Protein AF-0000000084599867 (afdb_homodimer)

Organism: NCBI:txid1246626

Secondary structure (DSSP, 8-state):
-EEEEEETTEEEEEE-PPP---TTEEEEEEEEEE--HHHHHHHHHTS-EE--S-EEEEEEEE-TT--S--TT-EEEE--SS-SSBSEEEEEGGGEEE--TTS-HHHHHHSHHHHHHHHIIIIIIS---TT-EEEESSTTSHHHHHHHHHHHHTT--EEEEEESSGGGHHHHHHHT-SEEEETTTHHHHHHHHTTTS-EEEEEESS-HHHHHHHHTTEEEEEEEEE---TT----EEEHHHHHHHT-EEEE--HHHHHHH-HHHHHHHHHHHHHHHHHTSS---EEEEEEGGGHHHHHHHHHTT---SEEEEETT-/-EEEEEETTEEEEEE-PPP---TTEEEEEEEEEE--HHHHHHHHHTS-EE--S-EEEEEEEE-TT--S--TT-EEEE--SS-SSBSEEEEEGGGEEE--TTS-HHHHHHSHHHHHHHHIIIIIIS---TT-EEEESSTTSHHHHHHHHHHHHTT--EEEEEESSGGGHHHHHHHT-SEEEETTTHHHHHHHHTTTS-EEEEEESS-HHHHHHHHTTEEEEEEEEE---TT----EEEHHHHHHHT-EEEE--HHHHHHH-HHHHHHHHHHHHHHHHHTSS---EEEEEEGGGHHHHHHHHHTT---SEEEEETT-

Sequence (630 aa):
MLSVRMNEQGIVVEKMNKPEPKGFEVSINVVMSSLNFADLKVVSSGKSGQLGIDLVGVVDQVGERVTKVRVGDRVLAFPKTSGHAEYAIANENLVYHIPATLSWEQAAASPIVMFLSYFLTQKIAPLSTDDSIIVHAASGGVGTTLIQLAKRAGVKTIIGTVGSLAKAEAAYRAGASHVCTYQSFKDETRAITEGKGVSVIFDSIAGAVTEDSLQVLAQFGTLLQFGNASGKKSYVSNEDLHKSCRSIKGFSFGTMRALKPDMVEKAANNVVDLLADGTVKIEIDQVFPLTEAKKAYRHFQTRKHQGKILLNMNQMLSVRMNEQGIVVEKMNKPEPKGFEVSINVVMSSLNFADLKVVSSGKSGQLGIDLVGVVDQVGERVTKVRVGDRVLAFPKTSGHAEYAIANENLVYHIPATLSWEQAAASPIVMFLSYFLTQKIAPLSTDDSIIVHAASGGVGTTLIQLAKRAGVKTIIGTVGSLAKAEAAYRAGASHVCTYQSFKDETRAITEGKGVSVIFDSIAGAVTEDSLQVLAQFGTLLQFGNASGKKSYVSNEDLHKSCRSIKGFSFGTMRALKPDMVEKAANNVVDLLADGTVKIEIDQVFPLTEAKKAYRHFQTRKHQGKILLNMNQ

Foldseek 3Di:
DWFWWQALVAIDIDDDDQDDEAAQKWKFQFFKAFADVVQVVVRVVSHIDAATQKTWGFTCDGHPHHDQDDGGFTWIFGFPGHRLARMTMHGNLGIGGFDPLFDRVLSRQDVPLLLVLCCVCVPVPPDALPFAEEEEPLQAQNNLQNQLVNVVRNHDAYEYEHQDCVSVVSNVVSPHPYYYYLVCCLVVQCVVVVNQATQEYEDAAEDVSVVSNLNRHHQLHEYEHEHHNPPDHDDDDPVSCVVRVYYYHYDYVVVCCVPPSVVSSVCSVVSSVCSSVPSGGFDEQEEAESNCVVVQVVVVVVVPTGTIYMYGDVD/DWFWWQALVAIDIDDDDQDDEAAQKWKFQFFKAFFDVVQVVVRVVSHIDAATQKTWGFTCDGHPNHDQDDGGFTWIFGFPGHRLARMTMHGNLGIGGFDPLFDRVLSRQDVPLLLVLCCVCVPVPPDALPFAEEEECLQAQNNLQNQLVNVVRNHDAYEYEHQDCVSVVSNVVSPHPYYYYLVCCLVVQCVVVVNQATQEYEDAAEDPSVVSNLNRHGQLHEYEHEHHNPVDHDDDDPVSCVVRVYYYHYDYVVVCCVPPSVVSSVCSVVSSVCSSVPSGGFDEQEEAESNCVVVQVVVVVVVPTGTIYMYGDVD

Structure (mmCIF, N/CA/C/O backbone):
data_AF-0000000084599867-model_v1
#
loop_
_entity.id
_entity.type
_entity.pdbx_description
1 polymer 'Alcohol dehydrogenase'
#
loop_
_atom_site.group_PDB
_atom_site.id
_atom_site.type_symbol
_atom_site.label_atom_id
_atom_site.label_alt_id
_atom_site.label_comp_id
_atom_site.label_asym_id
_atom_site.label_entity_id
_atom_site.label_seq_id
_atom_site.pdbx_PDB_ins_code
_atom_site.Cartn_x
_atom_site.Cartn_y
_atom_site.Cartn_z
_atom_site.occupancy
_atom_site.B_iso_or_equiv
_atom_site.auth_seq_id
_atom_site.auth_comp_id
_atom_site.auth_asym_id
_atom_site.auth_atom_id
_atom_site.pdbx_PDB_model_num
ATOM 1 N N . MET A 1 1 ? 14.836 -37.469 -22.234 1 95.38 1 MET A N 1
ATOM 2 C CA . MET A 1 1 ? 13.594 -37.25 -21.484 1 95.38 1 MET A CA 1
ATOM 3 C C . MET A 1 1 ? 12.578 -36.5 -22.328 1 95.38 1 MET A C 1
ATOM 5 O O . MET A 1 1 ? 12.945 -35.75 -23.234 1 95.38 1 MET A O 1
ATOM 9 N N . LEU A 1 2 ? 11.266 -36.75 -21.984 1 96.69 2 LEU A N 1
ATOM 10 C CA . LEU A 1 2 ? 10.227 -36 -22.672 1 96.69 2 LEU A CA 1
ATOM 11 C C . LEU A 1 2 ? 10.055 -34.625 -22.016 1 96.69 2 LEU A C 1
ATOM 13 O O . LEU A 1 2 ? 10.125 -34.5 -20.781 1 96.69 2 LEU A O 1
ATOM 17 N N . SER A 1 3 ? 9.82 -33.625 -22.828 1 96.75 3 SER A N 1
ATOM 18 C CA . SER A 1 3 ? 9.57 -32.25 -22.391 1 96.75 3 SER A CA 1
ATOM 19 C C . SER A 1 3 ? 8.617 -31.531 -23.328 1 96.75 3 SER A C 1
ATOM 21 O O . SER A 1 3 ? 8.586 -31.828 -24.531 1 96.75 3 SER A O 1
ATOM 23 N N . VAL A 1 4 ? 7.84 -30.672 -22.781 1 96.75 4 VAL A N 1
ATOM 24 C CA . VAL A 1 4 ? 6.926 -29.859 -23.562 1 96.75 4 VAL A CA 1
ATOM 25 C C . VAL A 1 4 ? 7.492 -28.438 -23.734 1 96.75 4 VAL A C 1
ATOM 27 O O . VAL A 1 4 ? 8 -27.859 -22.766 1 96.75 4 VAL A O 1
ATOM 30 N N . ARG A 1 5 ? 7.422 -27.891 -24.875 1 94.75 5 ARG A N 1
ATOM 31 C CA . ARG A 1 5 ? 7.844 -26.516 -25.125 1 94.75 5 ARG A CA 1
ATOM 32 C C . ARG A 1 5 ? 6.977 -25.859 -26.188 1 94.75 5 ARG A C 1
ATOM 34 O O . ARG A 1 5 ? 6.238 -26.547 -26.906 1 94.75 5 ARG A O 1
ATOM 41 N N . MET A 1 6 ? 7.02 -24.562 -26.203 1 95.25 6 MET A N 1
ATOM 42 C CA . MET A 1 6 ? 6.422 -23.781 -27.281 1 95.25 6 MET A CA 1
ATOM 43 C C . MET A 1 6 ? 7.465 -23.406 -28.328 1 95.25 6 MET A C 1
ATOM 45 O O . MET A 1 6 ? 8.555 -22.953 -27.984 1 95.25 6 MET A O 1
ATOM 49 N N . ASN A 1 7 ? 7.203 -23.703 -29.5 1 92 7 ASN A N 1
ATOM 50 C CA . ASN A 1 7 ? 8.07 -23.266 -30.594 1 92 7 ASN A CA 1
ATOM 51 C C . ASN A 1 7 ? 7.262 -22.703 -31.766 1 92 7 ASN A C 1
ATOM 53 O O . ASN A 1 7 ? 6.086 -22.375 -31.609 1 92 7 ASN A O 1
ATOM 57 N N . GLU A 1 8 ? 7.898 -22.516 -32.844 1 89.94 8 GLU A N 1
ATOM 58 C CA . GLU A 1 8 ? 7.254 -21.875 -34 1 89.94 8 GLU A CA 1
ATOM 59 C C . GLU A 1 8 ? 6.078 -22.719 -34.5 1 89.94 8 GLU A C 1
ATOM 61 O O . GLU A 1 8 ? 5.148 -22.188 -35.125 1 89.94 8 GLU A O 1
ATOM 66 N N . GLN A 1 9 ? 6.121 -24 -34.25 1 91 9 GLN A N 1
ATOM 67 C CA . GLN A 1 9 ? 5.059 -24.891 -34.688 1 91 9 GLN A CA 1
ATOM 68 C C . GLN A 1 9 ? 3.961 -25 -33.625 1 91 9 GLN A C 1
ATOM 70 O O . GLN A 1 9 ? 2.939 -25.656 -33.844 1 91 9 GLN A O 1
ATOM 75 N N . GLY A 1 10 ? 4.148 -24.328 -32.562 1 94.25 10 GLY A N 1
ATOM 76 C CA . GLY A 1 10 ? 3.205 -24.422 -31.438 1 94.25 10 GLY A CA 1
ATOM 77 C C . GLY A 1 10 ? 3.727 -25.25 -30.281 1 94.25 10 GLY A C 1
ATOM 78 O O . GLY A 1 10 ? 4.93 -25.266 -30.016 1 94.25 10 GLY A O 1
ATOM 79 N N . ILE A 1 11 ? 2.82 -25.875 -29.594 1 96.5 11 ILE A N 1
ATOM 80 C CA . ILE A 1 11 ? 3.18 -26.734 -28.469 1 96.5 11 ILE A CA 1
ATOM 81 C C . ILE A 1 11 ? 3.672 -28.078 -28.969 1 96.5 11 ILE A C 1
ATOM 83 O O . ILE A 1 11 ? 2.977 -28.75 -29.734 1 96.5 11 ILE A O 1
ATOM 87 N N . VAL A 1 12 ? 4.824 -28.453 -28.5 1 95.62 12 VAL A N 1
ATOM 88 C CA . VAL A 1 12 ? 5.379 -29.734 -28.953 1 95.62 12 VAL A CA 1
ATOM 89 C C . VAL A 1 12 ? 5.883 -30.531 -27.766 1 95.62 12 VAL A C 1
ATOM 91 O O . VAL A 1 12 ? 6.387 -29.953 -26.797 1 95.62 12 VAL A O 1
ATOM 94 N N . VAL A 1 13 ? 5.758 -31.812 -27.828 1 95.44 13 VAL A N 1
ATOM 95 C CA . VAL A 1 13 ? 6.395 -32.75 -26.906 1 95.44 13 VAL A CA 1
ATOM 96 C C . VAL A 1 13 ? 7.637 -33.375 -27.578 1 95.44 13 VAL A C 1
ATOM 98 O O . VAL A 1 13 ? 7.543 -34 -28.625 1 95.44 13 VAL A O 1
ATOM 101 N N . GLU A 1 14 ? 8.719 -33.156 -26.953 1 94.19 14 GLU A N 1
ATOM 102 C CA . GLU A 1 14 ? 9.945 -33.594 -27.594 1 94.19 14 GLU A CA 1
ATOM 103 C C . GLU A 1 14 ? 10.875 -34.312 -26.625 1 94.19 14 GLU A C 1
ATOM 105 O O . GLU A 1 14 ? 10.734 -34.156 -25.406 1 94.19 14 GLU A O 1
ATOM 110 N N . LYS A 1 15 ? 11.75 -35.062 -27.203 1 95.94 15 LYS A N 1
ATOM 111 C CA . LYS A 1 15 ? 12.781 -35.75 -26.422 1 95.94 15 LYS A CA 1
ATOM 112 C C . LYS A 1 15 ? 14.008 -34.844 -26.266 1 95.94 15 LYS A C 1
ATOM 114 O O . LYS A 1 15 ? 14.5 -34.281 -27.25 1 95.94 15 LYS A O 1
ATOM 119 N N . MET A 1 16 ? 14.414 -34.719 -25.016 1 94.69 16 MET A N 1
ATOM 120 C CA . MET A 1 16 ? 15.617 -33.938 -24.734 1 94.69 16 MET A CA 1
ATOM 121 C C . MET A 1 16 ? 16.516 -34.688 -23.75 1 94.69 16 MET A C 1
ATOM 123 O O . MET A 1 16 ? 16.125 -35.688 -23.156 1 94.69 16 MET A O 1
ATOM 127 N N . ASN A 1 17 ? 17.734 -34.188 -23.656 1 95.75 17 ASN A N 1
ATOM 128 C CA . ASN A 1 17 ? 18.641 -34.75 -22.656 1 95.75 17 ASN A CA 1
ATOM 129 C C . ASN A 1 17 ? 18.188 -34.406 -21.25 1 95.75 17 ASN A C 1
ATOM 131 O O . ASN A 1 17 ? 17.703 -33.281 -20.984 1 95.75 17 ASN A O 1
ATOM 135 N N . LYS A 1 18 ? 18.375 -35.312 -20.422 1 96.56 18 LYS A N 1
ATOM 136 C CA . LYS A 1 18 ? 18.125 -35.031 -19.016 1 96.56 18 LYS A CA 1
ATOM 137 C C . LYS A 1 18 ? 19.078 -33.969 -18.469 1 96.56 18 LYS A C 1
ATOM 139 O O . LYS A 1 18 ? 20.297 -34.094 -18.641 1 96.56 18 LYS A O 1
ATOM 144 N N . PRO A 1 19 ? 18.562 -33 -17.844 1 95 19 PRO A N 1
ATOM 145 C CA . PRO A 1 19 ? 19.469 -31.969 -17.312 1 95 19 PRO A CA 1
ATOM 146 C C . PRO A 1 19 ? 20.219 -32.438 -16.062 1 95 19 PRO A C 1
ATOM 148 O O . PRO A 1 19 ? 19.672 -33.25 -15.289 1 95 19 PRO A O 1
ATOM 151 N N . GLU A 1 20 ? 21.375 -31.969 -15.891 1 96.75 20 GLU A N 1
ATOM 152 C CA . GLU A 1 20 ? 22.188 -32.25 -14.703 1 96.75 20 GLU A CA 1
ATOM 153 C C . GLU A 1 20 ? 22.281 -31.016 -13.805 1 96.75 20 GLU A C 1
ATOM 155 O O . GLU A 1 20 ? 22.688 -29.938 -14.25 1 96.75 20 GLU A O 1
ATOM 160 N N . PRO A 1 21 ? 21.938 -31.234 -12.539 1 98.19 21 PRO A N 1
ATOM 161 C CA . PRO A 1 21 ? 21.969 -30.078 -11.641 1 98.19 21 PRO A CA 1
ATOM 162 C C . PRO A 1 21 ? 23.406 -29.672 -11.273 1 98.19 21 PRO A C 1
ATOM 164 O O . PRO A 1 21 ? 24.281 -30.516 -11.164 1 98.19 21 PRO A O 1
ATOM 167 N N . LYS A 1 22 ? 23.656 -28.422 -11.125 1 97.94 22 LYS A N 1
ATOM 168 C CA . LYS A 1 22 ? 24.938 -27.859 -10.695 1 97.94 22 LYS A CA 1
ATOM 169 C C . LYS A 1 22 ? 24.75 -26.906 -9.523 1 97.94 22 LYS A C 1
ATOM 171 O O . LYS A 1 22 ? 23.672 -26.359 -9.32 1 97.94 22 LYS A O 1
ATOM 176 N N . GLY A 1 23 ? 25.844 -26.75 -8.766 1 97.88 23 GLY A N 1
ATOM 177 C CA . GLY A 1 23 ? 25.812 -25.781 -7.672 1 97.88 23 GLY A CA 1
ATOM 178 C C . GLY A 1 23 ? 24.656 -25.984 -6.723 1 97.88 23 GLY A C 1
ATOM 179 O O . GLY A 1 23 ? 24.516 -27.062 -6.125 1 97.88 23 GLY A O 1
ATOM 180 N N . PHE A 1 24 ? 23.734 -25.047 -6.68 1 98.31 24 PHE A N 1
ATOM 181 C CA . PHE A 1 24 ? 22.609 -25.062 -5.766 1 98.31 24 PHE A CA 1
ATOM 182 C C . PHE A 1 24 ? 21.359 -25.609 -6.457 1 98.31 24 PHE A C 1
ATOM 184 O O . PHE A 1 24 ? 20.25 -25.469 -5.941 1 98.31 24 PHE A O 1
ATOM 191 N N . GLU A 1 25 ? 21.562 -26.281 -7.547 1 98.62 25 GLU A N 1
ATOM 192 C CA . GLU A 1 25 ? 20.438 -26.766 -8.352 1 98.62 25 GLU A CA 1
ATOM 193 C C . GLU A 1 25 ? 20.016 -28.172 -7.93 1 98.62 25 GLU A C 1
ATOM 195 O O . GLU A 1 25 ? 20.844 -28.953 -7.457 1 98.62 25 GLU A O 1
ATOM 200 N N . VAL A 1 26 ? 18.75 -28.453 -8.086 1 98.81 26 VAL A N 1
ATOM 201 C CA . VAL A 1 26 ? 18.141 -29.734 -7.77 1 98.81 26 VAL A CA 1
ATOM 202 C C . VAL A 1 26 ? 17.438 -30.297 -9.008 1 98.81 26 VAL A C 1
ATOM 204 O O . VAL A 1 26 ? 16.656 -29.594 -9.664 1 98.81 26 VAL A O 1
ATOM 207 N N . SER A 1 27 ? 17.75 -31.469 -9.352 1 98.81 27 SER A N 1
ATOM 208 C CA . SER A 1 27 ? 17 -32.188 -10.383 1 98.81 27 SER A CA 1
ATOM 209 C C . SER A 1 27 ? 15.836 -32.969 -9.773 1 98.81 27 SER A C 1
ATOM 211 O O . SER A 1 27 ? 16.031 -33.719 -8.828 1 98.81 27 SER A O 1
ATOM 213 N N . ILE A 1 28 ? 14.719 -32.75 -10.273 1 98.81 28 ILE A N 1
ATOM 214 C CA . ILE A 1 28 ? 13.516 -33.406 -9.75 1 98.81 28 ILE A CA 1
ATOM 215 C C . ILE A 1 28 ? 12.914 -34.312 -10.812 1 98.81 28 ILE A C 1
ATOM 217 O O . ILE A 1 28 ? 12.742 -33.906 -11.961 1 98.81 28 ILE A O 1
ATOM 221 N N . ASN A 1 29 ? 12.711 -35.531 -10.461 1 98.69 29 ASN A N 1
ATOM 222 C CA . ASN A 1 29 ? 11.836 -36.406 -11.242 1 98.69 29 ASN A CA 1
ATOM 223 C C . ASN A 1 29 ? 10.375 -36 -11.094 1 98.69 29 ASN A C 1
ATOM 225 O O . ASN A 1 29 ? 9.742 -36.312 -10.078 1 98.69 29 ASN A O 1
ATOM 229 N N . VAL A 1 30 ? 9.883 -35.312 -12.133 1 98.75 30 VAL A N 1
ATOM 230 C CA . VAL A 1 30 ? 8.578 -34.688 -12.031 1 98.75 30 VAL A CA 1
ATOM 231 C C . VAL A 1 30 ? 7.477 -35.719 -12.102 1 98.75 30 VAL A C 1
ATOM 233 O O . VAL A 1 30 ? 7.465 -36.562 -13.016 1 98.75 30 VAL A O 1
ATOM 236 N N . VAL A 1 31 ? 6.625 -35.688 -11.164 1 98.69 31 VAL A N 1
ATOM 237 C CA . VAL A 1 31 ? 5.477 -36.594 -11.188 1 98.69 31 VAL A CA 1
ATOM 238 C C . VAL A 1 31 ? 4.301 -35.906 -11.883 1 98.69 31 VAL A C 1
ATOM 240 O O . VAL A 1 31 ? 3.693 -36.469 -12.789 1 98.69 31 VAL A O 1
ATOM 243 N N . MET A 1 32 ? 3.973 -34.656 -11.492 1 98.69 32 MET A N 1
ATOM 244 C CA . MET A 1 32 ? 2.873 -33.875 -12.07 1 98.69 32 MET A CA 1
ATOM 245 C C . MET A 1 32 ? 3.201 -32.406 -12.086 1 98.69 32 MET A C 1
ATOM 247 O O . MET A 1 32 ? 4.039 -31.938 -11.312 1 98.69 32 MET A O 1
ATOM 251 N N . SER A 1 33 ? 2.641 -31.688 -12.969 1 98.44 33 SER A N 1
ATOM 252 C CA . SER A 1 33 ? 2.674 -30.234 -13.07 1 98.44 33 SER A CA 1
ATOM 253 C C . SER A 1 33 ? 1.303 -29.672 -13.43 1 98.44 33 SER A C 1
ATOM 255 O O . SER A 1 33 ? 0.378 -30.422 -13.734 1 98.44 33 SER A O 1
ATOM 257 N N . SER A 1 34 ? 1.153 -28.406 -13.312 1 98.31 34 SER A N 1
ATOM 258 C CA . SER A 1 34 ? -0.135 -27.797 -13.617 1 98.31 34 SER A CA 1
ATOM 259 C C . SER A 1 34 ? 0.002 -26.75 -14.711 1 98.31 34 SER A C 1
ATOM 261 O O . SER A 1 34 ? 1.108 -26.281 -15 1 98.31 34 SER A O 1
ATOM 263 N N . LEU A 1 35 ? -1.095 -26.5 -15.383 1 97.56 35 LEU A N 1
ATOM 264 C CA . LEU A 1 35 ? -1.156 -25.391 -16.328 1 97.56 35 LEU A CA 1
ATOM 265 C C . LEU A 1 35 ? -1.556 -24.094 -15.625 1 97.56 35 LEU A C 1
ATOM 267 O O . LEU A 1 35 ? -2.453 -24.094 -14.781 1 97.56 35 LEU A O 1
ATOM 271 N N . ASN A 1 36 ? -0.867 -23.047 -15.969 1 95.62 36 ASN A N 1
ATOM 272 C CA . ASN A 1 36 ? -1.128 -21.734 -15.391 1 95.62 36 ASN A CA 1
ATOM 273 C C . ASN A 1 36 ? -1.288 -20.672 -16.469 1 95.62 36 ASN A C 1
ATOM 275 O O . ASN A 1 36 ? -0.84 -20.859 -17.594 1 95.62 36 ASN A O 1
ATOM 279 N N . PHE A 1 37 ? -1.901 -19.594 -16.109 1 91.06 37 PHE A N 1
ATOM 280 C CA . PHE A 1 37 ? -2.148 -18.516 -17.047 1 91.06 37 PHE A CA 1
ATOM 281 C C . PHE A 1 37 ? -0.841 -18.016 -17.656 1 91.06 37 PHE A C 1
ATOM 283 O O . PHE A 1 37 ? -0.795 -17.625 -18.828 1 91.06 37 PHE A O 1
ATOM 290 N N . ALA A 1 38 ? 0.178 -18.016 -16.875 1 91.88 38 ALA A N 1
ATOM 291 C CA . ALA A 1 38 ? 1.489 -17.609 -17.375 1 91.88 38 ALA A CA 1
ATOM 292 C C . ALA A 1 38 ? 1.917 -18.484 -18.562 1 91.88 38 ALA A C 1
ATOM 294 O O . ALA A 1 38 ? 2.568 -18 -19.484 1 91.88 38 ALA A O 1
ATOM 295 N N . ASP A 1 39 ? 1.549 -19.703 -18.562 1 94.88 39 ASP A N 1
ATOM 296 C CA . ASP A 1 39 ? 1.818 -20.594 -19.688 1 94.88 39 ASP A CA 1
ATOM 297 C C . ASP A 1 39 ? 1.04 -20.156 -20.922 1 94.88 39 ASP A C 1
ATOM 299 O O . ASP A 1 39 ? 1.575 -20.172 -22.031 1 94.88 39 ASP A O 1
ATOM 303 N N . LEU A 1 40 ? -0.196 -19.828 -20.703 1 91.62 40 LEU A N 1
ATOM 304 C CA . LEU A 1 40 ? -1.033 -19.391 -21.812 1 91.62 40 LEU A CA 1
ATOM 305 C C . LEU A 1 40 ? -0.465 -18.141 -22.469 1 91.62 40 LEU A C 1
ATOM 307 O O . LEU A 1 40 ? -0.581 -17.953 -23.688 1 91.62 40 LEU A O 1
ATOM 311 N N . LYS A 1 41 ? 0.063 -17.297 -21.625 1 89.81 41 LYS A N 1
ATOM 312 C CA . LYS A 1 41 ? 0.672 -16.094 -22.172 1 89.81 41 LYS A CA 1
ATOM 313 C C . LYS A 1 41 ? 1.834 -16.438 -23.094 1 89.81 41 LYS A C 1
ATOM 315 O O . LYS A 1 41 ? 2.002 -15.805 -24.141 1 89.81 41 LYS A O 1
ATOM 320 N N . VAL A 1 42 ? 2.59 -17.391 -22.766 1 92.69 42 VAL A N 1
ATOM 321 C CA . VAL A 1 42 ? 3.688 -17.859 -23.594 1 92.69 42 VAL A CA 1
ATOM 322 C C . VAL A 1 42 ? 3.133 -18.422 -24.906 1 92.69 42 VAL A C 1
ATOM 324 O O . VAL A 1 42 ? 3.604 -18.078 -25.984 1 92.69 42 VAL A O 1
ATOM 327 N N . VAL A 1 43 ? 2.117 -19.172 -24.781 1 92.69 43 VAL A N 1
ATOM 328 C CA . VAL A 1 43 ? 1.514 -19.812 -25.953 1 92.69 43 VAL A CA 1
ATOM 329 C C . VAL A 1 43 ? 0.907 -18.75 -26.859 1 92.69 43 VAL A C 1
ATOM 331 O O . VAL A 1 43 ? 1.094 -18.797 -28.078 1 92.69 43 VAL A O 1
ATOM 334 N N . SER A 1 44 ? 0.248 -17.781 -26.297 1 89.44 44 SER A N 1
ATOM 335 C CA . SER A 1 44 ? -0.43 -16.734 -27.062 1 89.44 44 SER A CA 1
ATOM 336 C C . SER A 1 44 ? 0.572 -15.812 -27.75 1 89.44 44 SER A C 1
ATOM 338 O O . SER A 1 44 ? 0.268 -15.219 -28.781 1 89.44 44 SER A O 1
ATOM 340 N N . SER A 1 45 ? 1.734 -15.711 -27.141 1 88.44 45 SER A N 1
ATOM 341 C CA . SER A 1 45 ? 2.754 -14.836 -27.719 1 88.44 45 SER A CA 1
ATOM 342 C C . SER A 1 45 ? 3.307 -15.414 -29.016 1 88.44 45 SER A C 1
ATOM 344 O O . SER A 1 45 ? 3.887 -14.688 -29.828 1 88.44 45 SER A O 1
ATOM 346 N N . GLY A 1 46 ? 3.207 -16.703 -29.172 1 87.25 46 GLY A N 1
ATOM 347 C CA . GLY A 1 46 ? 3.732 -17.375 -30.359 1 87.25 46 GLY A CA 1
ATOM 348 C C . GLY A 1 46 ? 5.242 -17.516 -30.344 1 87.25 46 GLY A C 1
ATOM 349 O O . GLY A 1 46 ? 5.832 -18.047 -31.281 1 87.25 46 GLY A O 1
ATOM 350 N N . LYS A 1 47 ? 5.844 -17.031 -29.422 1 87.44 47 LYS A N 1
ATOM 351 C CA . LYS A 1 47 ? 7.301 -17.078 -29.328 1 87.44 47 LYS A CA 1
ATOM 352 C C . LYS A 1 47 ? 7.77 -18.344 -28.625 1 87.44 47 LYS A C 1
ATOM 354 O O . LYS A 1 47 ? 7.027 -18.938 -27.828 1 87.44 47 LYS A O 1
ATOM 359 N N . SER A 1 48 ? 8.859 -18.766 -28.906 1 92.56 48 SER A N 1
ATOM 360 C CA . SER A 1 48 ? 9.438 -19.953 -28.281 1 92.56 48 SER A CA 1
ATOM 361 C C . SER A 1 48 ? 9.664 -19.719 -26.781 1 92.56 48 SER A C 1
ATOM 363 O O . SER A 1 48 ? 10.07 -18.625 -26.375 1 92.56 48 SER A O 1
ATOM 365 N N . GLY A 1 49 ? 9.367 -20.781 -26.016 1 92.75 49 GLY A N 1
ATOM 366 C CA . GLY A 1 49 ? 9.57 -20.688 -24.578 1 92.75 49 GLY A CA 1
ATOM 367 C C . GLY A 1 49 ? 9.289 -21.984 -23.859 1 92.75 49 GLY A C 1
ATOM 368 O O . GLY A 1 49 ? 8.727 -22.922 -24.422 1 92.75 49 GLY A O 1
ATOM 369 N N . GLN A 1 50 ? 9.742 -22.031 -22.672 1 92.81 50 GLN A N 1
ATOM 370 C CA . GLN A 1 50 ? 9.453 -23.156 -21.797 1 92.81 50 GLN A CA 1
ATOM 371 C C . GLN A 1 50 ? 8.055 -23.047 -21.203 1 92.81 50 GLN A C 1
ATOM 373 O O . GLN A 1 50 ? 7.5 -21.953 -21.094 1 92.81 50 GLN A O 1
ATOM 378 N N . LEU A 1 51 ? 7.48 -24.188 -20.906 1 96.94 51 LEU A N 1
ATOM 379 C CA . LEU A 1 51 ? 6.156 -24.25 -20.297 1 96.94 51 LEU A CA 1
ATOM 380 C C . LEU A 1 51 ? 6.199 -24.984 -18.969 1 96.94 51 LEU A C 1
ATOM 382 O O . LEU A 1 51 ? 7.02 -25.891 -18.781 1 96.94 51 LEU A O 1
ATOM 386 N N . GLY A 1 52 ? 5.297 -24.609 -18.125 1 97.81 52 GLY A N 1
ATOM 387 C CA . GLY A 1 52 ? 5.277 -25.219 -16.797 1 97.81 52 GLY A CA 1
ATOM 388 C C . GLY A 1 52 ? 6.09 -24.438 -15.781 1 97.81 52 GLY A C 1
ATOM 389 O O . GLY A 1 52 ? 7.316 -24.578 -15.727 1 97.81 52 GLY A O 1
ATOM 390 N N . ILE A 1 53 ? 5.387 -23.781 -14.867 1 97.94 53 ILE A N 1
ATOM 391 C CA . ILE A 1 53 ? 6.098 -22.891 -13.961 1 97.94 53 ILE A CA 1
ATOM 392 C C . ILE A 1 53 ? 6.031 -23.438 -12.539 1 97.94 53 ILE A C 1
ATOM 394 O O . ILE A 1 53 ? 6.508 -22.797 -11.594 1 97.94 53 ILE A O 1
ATOM 398 N N . ASP A 1 54 ? 5.469 -24.594 -12.352 1 98.5 54 ASP A N 1
ATOM 399 C CA . ASP A 1 54 ? 5.48 -25.312 -11.078 1 98.5 54 ASP A CA 1
ATOM 400 C C . ASP A 1 54 ? 5.418 -26.828 -11.305 1 98.5 54 ASP A C 1
ATOM 402 O O . ASP A 1 54 ? 5.191 -27.281 -12.43 1 98.5 54 ASP A O 1
ATOM 406 N N . LEU A 1 55 ? 5.742 -27.578 -10.25 1 98.69 55 LEU A N 1
ATOM 407 C CA . LEU A 1 55 ? 5.738 -29.031 -10.367 1 98.69 55 LEU A CA 1
ATOM 408 C C . LEU A 1 55 ? 5.82 -29.688 -9 1 98.69 55 LEU A C 1
ATOM 410 O O . LEU A 1 55 ? 6.094 -29.016 -8 1 98.69 55 LEU A O 1
ATOM 414 N N . VAL A 1 56 ? 5.504 -30.953 -8.977 1 98.69 56 VAL A N 1
ATOM 415 C CA . VAL A 1 56 ? 5.766 -31.812 -7.828 1 98.69 56 VAL A CA 1
ATOM 416 C C . VAL A 1 56 ? 6.48 -33.094 -8.289 1 98.69 56 VAL A C 1
ATOM 418 O O . VAL A 1 56 ? 6.297 -33.531 -9.422 1 98.69 56 VAL A O 1
ATOM 421 N N . GLY A 1 57 ? 7.27 -33.594 -7.434 1 98.69 57 GLY A N 1
ATOM 422 C CA . GLY A 1 57 ? 8.008 -34.781 -7.777 1 98.69 57 GLY A CA 1
ATOM 423 C C . GLY A 1 57 ? 8.969 -35.25 -6.695 1 98.69 57 GLY A C 1
ATOM 424 O O . GLY A 1 57 ? 8.773 -34.938 -5.516 1 98.69 57 GLY A O 1
ATOM 425 N N . VAL A 1 58 ? 9.891 -36.031 -7.148 1 98.69 58 VAL A N 1
ATOM 426 C CA . VAL A 1 58 ? 10.883 -36.594 -6.242 1 98.69 58 VAL A CA 1
ATOM 427 C C . VAL A 1 58 ? 12.273 -36.125 -6.645 1 98.69 58 VAL A C 1
ATOM 429 O O . VAL A 1 58 ? 12.641 -36.156 -7.824 1 98.69 58 VAL A O 1
ATOM 432 N N . VAL A 1 59 ? 13.047 -35.656 -5.645 1 98.88 59 VAL A N 1
ATOM 433 C CA . VAL A 1 59 ? 14.406 -35.25 -5.93 1 98.88 59 VAL A CA 1
ATOM 434 C C . VAL A 1 59 ? 15.203 -36.406 -6.504 1 98.88 59 VAL A C 1
ATOM 436 O O . VAL A 1 59 ? 15.25 -37.5 -5.91 1 98.88 59 VAL A O 1
ATOM 439 N N . ASP A 1 60 ? 15.75 -36.125 -7.594 1 98.25 60 ASP A N 1
ATOM 440 C CA . ASP A 1 60 ? 16.484 -37.156 -8.328 1 98.25 60 ASP A CA 1
ATOM 441 C C . ASP A 1 60 ? 17.984 -37 -8.148 1 98.25 60 ASP A C 1
ATOM 443 O O . ASP A 1 60 ? 18.703 -37.969 -8.023 1 98.25 60 ASP A O 1
ATOM 447 N N . GLN A 1 61 ? 18.484 -35.812 -8.273 1 98.44 61 GLN A N 1
ATOM 448 C CA . GLN A 1 61 ? 19.875 -35.438 -8.141 1 98.44 61 GLN A CA 1
ATOM 449 C C . GLN A 1 61 ? 20.016 -34.031 -7.547 1 98.44 61 GLN A C 1
ATOM 451 O O . GLN A 1 61 ? 19.109 -33.188 -7.695 1 98.44 61 GLN A O 1
ATOM 456 N N . VAL A 1 62 ? 21.156 -33.844 -6.836 1 98.62 62 VAL A N 1
ATOM 457 C CA . VAL A 1 62 ? 21.375 -32.5 -6.281 1 98.62 62 VAL A CA 1
ATOM 458 C C . VAL A 1 62 ? 22.766 -32 -6.668 1 98.62 62 VAL A C 1
ATOM 460 O O . VAL A 1 62 ? 23.703 -32.812 -6.809 1 98.62 62 VAL A O 1
ATOM 463 N N . GLY A 1 63 ? 22.828 -30.734 -6.883 1 98.5 63 GLY A N 1
ATOM 464 C CA . GLY A 1 63 ? 24.125 -30.125 -7.098 1 98.5 63 GLY A CA 1
ATOM 465 C C . GLY A 1 63 ? 25.016 -30.188 -5.875 1 98.5 63 GLY A C 1
ATOM 466 O O . GLY A 1 63 ? 24.562 -30.484 -4.77 1 98.5 63 GLY A O 1
ATOM 467 N N . GLU A 1 64 ? 26.266 -29.828 -6.055 1 97.88 64 GLU A N 1
ATOM 468 C CA . GLU A 1 64 ? 27.297 -30.062 -5.055 1 97.88 64 GLU A CA 1
ATOM 469 C C . GLU A 1 64 ? 27.125 -29.141 -3.859 1 97.88 64 GLU A C 1
ATOM 471 O O . GLU A 1 64 ? 27.672 -29.391 -2.785 1 97.88 64 GLU A O 1
ATOM 476 N N . ARG A 1 65 ? 26.391 -28.078 -3.945 1 97.44 65 ARG A N 1
ATOM 477 C CA . ARG A 1 65 ? 26.297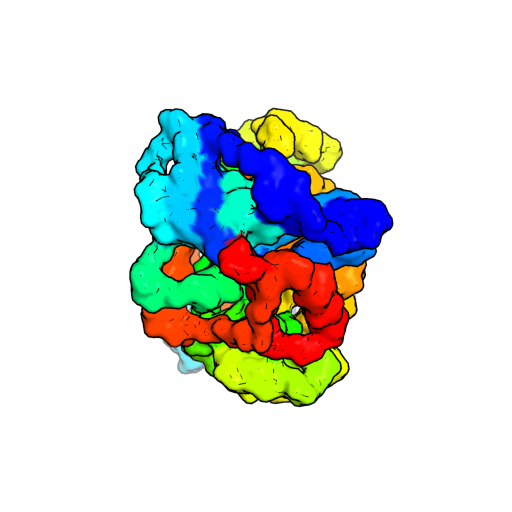 -27.094 -2.869 1 97.44 65 ARG A CA 1
ATOM 478 C C . ARG A 1 65 ? 24.922 -27.141 -2.205 1 97.44 65 ARG A C 1
ATOM 480 O O . ARG A 1 65 ? 24.625 -26.328 -1.321 1 97.44 65 ARG A O 1
ATOM 487 N N . VAL A 1 66 ? 24.047 -28.062 -2.641 1 98.56 66 VAL A N 1
ATOM 488 C CA . VAL A 1 66 ? 22.688 -28.156 -2.119 1 98.56 66 VAL A CA 1
ATOM 489 C C . VAL A 1 66 ? 22.719 -28.734 -0.701 1 98.56 66 VAL A C 1
ATOM 491 O O . VAL A 1 66 ? 23.438 -29.703 -0.427 1 98.56 66 VAL A O 1
ATOM 494 N N . THR A 1 67 ? 21.922 -28.141 0.228 1 98 67 THR A N 1
ATOM 495 C CA . THR A 1 67 ? 21.891 -28.578 1.615 1 98 67 THR A CA 1
ATOM 496 C C . THR A 1 67 ? 20.453 -28.719 2.113 1 98 67 THR A C 1
ATOM 498 O O . THR A 1 67 ? 20.203 -29.328 3.154 1 98 67 THR A O 1
ATOM 501 N N . LYS A 1 68 ? 19.484 -28.266 1.394 1 97.25 68 LYS A N 1
ATOM 502 C CA . LYS A 1 68 ? 18.125 -28.109 1.924 1 97.25 68 LYS A CA 1
ATOM 503 C C . LYS A 1 68 ? 17.281 -29.344 1.634 1 97.25 68 LYS A C 1
ATOM 505 O O . LYS A 1 68 ? 16.281 -29.594 2.307 1 97.25 68 LYS A O 1
ATOM 510 N N . VAL A 1 69 ? 17.656 -30.062 0.562 1 98.38 69 VAL A N 1
ATOM 511 C CA . VAL A 1 69 ? 16.922 -31.266 0.175 1 98.38 69 VAL A CA 1
ATOM 512 C C . VAL A 1 69 ? 17.891 -32.375 -0.161 1 98.38 69 VAL A C 1
ATOM 514 O O . VAL A 1 69 ? 19.078 -32.156 -0.373 1 98.38 69 VAL A O 1
ATOM 517 N N . ARG A 1 70 ? 17.406 -33.625 -0.235 1 97.94 70 ARG A N 1
ATOM 518 C CA . ARG A 1 70 ? 18.203 -34.812 -0.608 1 97.94 70 ARG A CA 1
ATOM 519 C C . ARG A 1 70 ? 17.453 -35.688 -1.59 1 97.94 70 ARG A C 1
ATOM 521 O O . ARG A 1 70 ? 16.219 -35.625 -1.692 1 97.94 70 ARG A O 1
ATOM 528 N N . VAL A 1 71 ? 18.156 -36.5 -2.24 1 98.62 71 VAL A N 1
ATOM 529 C CA . VAL A 1 71 ? 17.578 -37.469 -3.189 1 98.62 71 VAL A CA 1
ATOM 530 C C . VAL A 1 71 ? 16.516 -38.312 -2.496 1 98.62 71 VAL A C 1
ATOM 532 O O . VAL A 1 71 ? 16.734 -38.812 -1.388 1 98.62 71 VAL A O 1
ATOM 535 N N . GLY A 1 72 ? 15.375 -38.406 -3.129 1 98.62 72 GLY A N 1
ATOM 536 C CA . GLY A 1 72 ? 14.289 -39.188 -2.568 1 98.62 72 GLY A CA 1
ATOM 537 C C . GLY A 1 72 ? 13.211 -38.344 -1.916 1 98.62 72 GLY A C 1
ATOM 538 O O . GLY A 1 72 ? 12.102 -38.844 -1.668 1 98.62 72 GLY A O 1
ATOM 539 N N . ASP A 1 73 ? 13.531 -37.094 -1.589 1 98.56 73 ASP A N 1
ATOM 540 C CA . ASP A 1 73 ? 12.555 -36.219 -0.966 1 98.56 73 ASP A CA 1
ATOM 541 C C . ASP A 1 73 ? 11.375 -35.938 -1.906 1 98.56 73 ASP A C 1
ATOM 543 O O . ASP A 1 73 ? 11.57 -35.719 -3.105 1 98.56 73 ASP A O 1
ATOM 547 N N . ARG A 1 74 ? 10.117 -35.969 -1.411 1 98.5 74 ARG A N 1
ATOM 548 C CA . ARG A 1 74 ? 8.914 -35.5 -2.096 1 98.5 74 ARG A CA 1
ATOM 549 C C . ARG A 1 74 ? 8.805 -33.969 -2.023 1 98.5 74 ARG A C 1
ATOM 551 O O . ARG A 1 74 ? 8.812 -33.406 -0.935 1 98.5 74 ARG A O 1
ATOM 558 N N . VAL A 1 75 ? 8.742 -33.312 -3.205 1 98.69 75 VAL A N 1
ATOM 559 C CA . VAL A 1 75 ? 8.891 -31.859 -3.141 1 98.69 75 VAL A CA 1
ATOM 560 C C . VAL A 1 75 ? 7.895 -31.188 -4.094 1 98.69 75 VAL A C 1
ATOM 562 O O . VAL A 1 75 ? 7.414 -31.828 -5.035 1 98.69 75 VAL A O 1
ATOM 565 N N . LEU A 1 76 ? 7.504 -30.078 -3.773 1 98.19 76 LEU A N 1
ATOM 566 C CA . LEU A 1 76 ? 6.938 -29.047 -4.633 1 98.19 76 LEU A CA 1
ATOM 567 C C . LEU A 1 76 ? 8.008 -28.031 -5.039 1 98.19 76 LEU A C 1
ATOM 569 O O . LEU A 1 76 ? 8.836 -27.641 -4.219 1 98.19 76 LEU A O 1
ATOM 573 N N . ALA A 1 77 ? 8 -27.578 -6.34 1 98.62 77 ALA A N 1
ATOM 574 C CA . ALA A 1 77 ? 9.094 -26.703 -6.754 1 98.62 77 ALA A CA 1
ATOM 575 C C . ALA A 1 77 ? 8.625 -25.719 -7.836 1 98.62 77 ALA A C 1
ATOM 577 O O . ALA A 1 77 ? 7.645 -25.984 -8.531 1 98.62 77 ALA A O 1
ATOM 578 N N . PHE A 1 78 ? 9.312 -24.641 -7.934 1 98.69 78 PHE A N 1
ATOM 579 C CA . PHE A 1 78 ? 9.266 -23.688 -9.047 1 98.69 78 PHE A CA 1
ATOM 580 C C . PHE A 1 78 ? 10.531 -23.781 -9.883 1 98.69 78 PHE A C 1
ATOM 582 O O . PHE A 1 78 ? 11.586 -23.281 -9.477 1 98.69 78 PHE A O 1
ATOM 589 N N . PRO A 1 79 ? 10.391 -24.328 -11.07 1 98.12 79 PRO A N 1
ATOM 590 C CA . PRO A 1 79 ? 11.594 -24.703 -11.812 1 98.12 79 PRO A CA 1
ATOM 591 C C . PRO A 1 79 ? 12.148 -23.578 -12.672 1 98.12 79 PRO A C 1
ATOM 593 O O . PRO A 1 79 ? 11.414 -22.641 -13.016 1 98.12 79 PRO A O 1
ATOM 596 N N . LYS A 1 80 ? 13.461 -23.672 -12.992 1 96.38 80 LYS A N 1
ATOM 597 C CA . LYS A 1 80 ? 14.07 -22.797 -13.977 1 96.38 80 LYS A CA 1
ATOM 598 C C . LYS A 1 80 ? 13.945 -23.359 -15.391 1 96.38 80 LYS A C 1
ATOM 600 O O . LYS A 1 80 ? 14.102 -22.641 -16.375 1 96.38 80 LYS A O 1
ATOM 605 N N . THR A 1 81 ? 13.766 -24.656 -15.484 1 96.06 81 THR A N 1
ATOM 606 C CA . THR A 1 81 ? 13.477 -25.328 -16.75 1 96.06 81 THR A CA 1
ATOM 607 C C . THR A 1 81 ? 11.992 -25.656 -16.859 1 96.06 81 THR A C 1
ATOM 609 O O . THR A 1 81 ? 11.211 -25.312 -15.969 1 96.06 81 THR A O 1
ATOM 612 N N . SER A 1 82 ? 11.625 -26.25 -17.938 1 95.94 82 SER A N 1
ATOM 613 C CA . SER A 1 82 ? 10.211 -26.578 -18.125 1 95.94 82 SER A CA 1
ATOM 614 C C . SER A 1 82 ? 9.703 -27.484 -17.016 1 95.94 82 SER A C 1
ATOM 616 O O . SER A 1 82 ? 10.32 -28.5 -16.719 1 95.94 82 SER A O 1
ATOM 618 N N . GLY A 1 83 ? 8.625 -27.141 -16.453 1 97.5 83 GLY A N 1
ATOM 619 C CA . GLY A 1 83 ? 7.961 -28 -15.484 1 97.5 83 GLY A CA 1
ATOM 620 C C . GLY A 1 83 ? 7.133 -29.094 -16.125 1 97.5 83 GLY A C 1
ATOM 621 O O . GLY A 1 83 ? 6.73 -30.047 -15.461 1 97.5 83 GLY A O 1
ATOM 622 N N . HIS A 1 84 ? 6.84 -28.875 -17.391 1 98.19 84 HIS A N 1
ATOM 623 C CA . HIS A 1 84 ? 6.191 -29.922 -18.172 1 98.19 84 HIS A CA 1
ATOM 624 C C . HIS A 1 84 ? 7.219 -30.859 -18.812 1 98.19 84 HIS A C 1
ATOM 626 O O . HIS A 1 84 ? 7.328 -30.922 -20.031 1 98.19 84 HIS A O 1
ATOM 632 N N . ALA A 1 85 ? 7.914 -31.547 -18 1 98.06 85 ALA A N 1
ATOM 633 C CA . ALA A 1 85 ? 8.977 -32.469 -18.422 1 98.06 85 ALA A CA 1
ATOM 634 C C . ALA A 1 85 ? 9.164 -33.594 -17.391 1 98.06 85 ALA A C 1
ATOM 636 O O . ALA A 1 85 ? 8.797 -33.438 -16.234 1 98.06 85 ALA A O 1
ATOM 637 N N . GLU A 1 86 ? 9.727 -34.656 -17.844 1 98.38 86 GLU A N 1
ATOM 638 C CA . GLU A 1 86 ? 9.945 -35.781 -16.953 1 98.38 86 GLU A CA 1
ATOM 639 C C . GLU A 1 86 ? 10.922 -35.406 -15.828 1 98.38 86 GLU A C 1
ATOM 641 O O . GLU A 1 86 ? 10.82 -35.938 -14.719 1 98.38 86 GLU A O 1
ATOM 646 N N . TYR A 1 87 ? 11.891 -34.531 -16.188 1 98.19 87 TYR A N 1
ATOM 647 C CA . TYR A 1 87 ? 12.828 -33.969 -15.211 1 98.19 87 TYR A CA 1
ATOM 648 C C . TYR A 1 87 ? 12.93 -32.469 -15.344 1 98.19 87 TYR A C 1
ATOM 650 O O . TYR A 1 87 ? 12.867 -31.922 -16.453 1 98.19 87 TYR A O 1
ATOM 658 N N . ALA A 1 88 ? 13.117 -31.812 -14.25 1 98.31 88 ALA A N 1
ATOM 659 C CA . ALA A 1 88 ? 13.258 -30.359 -14.234 1 98.31 88 ALA A CA 1
ATOM 660 C C . ALA A 1 88 ? 14.297 -29.906 -13.203 1 98.31 88 ALA A C 1
ATOM 662 O O . ALA A 1 88 ? 14.57 -30.641 -12.25 1 98.31 88 ALA A O 1
ATOM 663 N N . ILE A 1 89 ? 14.867 -28.734 -13.43 1 98.69 89 ILE A N 1
ATOM 664 C CA . ILE A 1 89 ? 15.867 -28.172 -12.531 1 98.69 89 ILE A CA 1
ATOM 665 C C . ILE A 1 89 ? 15.273 -26.953 -11.805 1 98.69 89 ILE A C 1
ATOM 667 O O . ILE A 1 89 ? 14.602 -26.125 -12.422 1 98.69 89 ILE A O 1
ATOM 671 N N . ALA A 1 90 ? 15.469 -26.922 -10.516 1 98.62 90 ALA A N 1
ATOM 672 C CA . ALA A 1 90 ? 15.117 -25.75 -9.727 1 98.62 90 ALA A CA 1
ATOM 673 C C . ALA A 1 90 ? 16.234 -25.391 -8.758 1 98.62 90 ALA A C 1
ATOM 675 O O . ALA A 1 90 ? 17.078 -26.219 -8.414 1 98.62 90 ALA A O 1
ATOM 676 N N . ASN A 1 91 ? 16.312 -24.109 -8.445 1 98.31 91 ASN A N 1
ATOM 677 C CA . ASN A 1 91 ? 17.188 -23.719 -7.344 1 98.31 91 ASN A CA 1
ATOM 678 C C . ASN A 1 91 ? 16.672 -24.25 -6.008 1 98.31 91 ASN A C 1
ATOM 680 O O . ASN A 1 91 ? 15.469 -24.203 -5.742 1 98.31 91 ASN A O 1
ATOM 684 N N . GLU A 1 92 ? 17.562 -24.656 -5.148 1 98.06 92 GLU A N 1
ATOM 685 C CA . GLU A 1 92 ? 17.141 -25.281 -3.895 1 98.06 92 GLU A CA 1
ATOM 686 C C . GLU A 1 92 ? 16.234 -24.359 -3.084 1 98.06 92 GLU A C 1
ATOM 688 O O . GLU A 1 92 ? 15.406 -24.828 -2.307 1 98.06 92 GLU A O 1
ATOM 693 N N . ASN A 1 93 ? 16.328 -23.031 -3.295 1 97.44 93 ASN A N 1
ATOM 694 C CA . ASN A 1 93 ? 15.516 -22.062 -2.564 1 97.44 93 ASN A CA 1
ATOM 695 C C . ASN A 1 93 ? 14.062 -22.078 -3.02 1 97.44 93 ASN A C 1
ATOM 697 O O . ASN A 1 93 ? 13.188 -21.516 -2.357 1 97.44 93 ASN A O 1
ATOM 701 N N . LEU A 1 94 ? 13.836 -22.75 -4.078 1 98.56 94 LEU A N 1
ATOM 702 C CA . LEU A 1 94 ? 12.484 -22.828 -4.621 1 98.56 94 LEU A CA 1
ATOM 703 C C . LEU A 1 94 ? 11.992 -24.266 -4.68 1 98.56 94 LEU A C 1
ATOM 705 O O . LEU A 1 94 ? 11.188 -24.625 -5.539 1 98.56 94 LEU A O 1
ATOM 709 N N . VAL A 1 95 ? 12.562 -25.109 -3.822 1 98.56 95 VAL A N 1
ATOM 710 C CA . VAL A 1 95 ? 12.188 -26.5 -3.654 1 98.56 95 VAL A CA 1
ATOM 711 C C . VAL A 1 95 ? 11.742 -26.75 -2.215 1 98.56 95 VAL A C 1
ATOM 713 O O . VAL A 1 95 ? 12.508 -26.516 -1.275 1 98.56 95 VAL A O 1
ATOM 716 N N . TYR A 1 96 ? 10.523 -27.312 -2.021 1 98.31 96 TYR A N 1
ATOM 717 C CA . TYR A 1 96 ? 9.953 -27.438 -0.686 1 98.31 96 TYR A CA 1
ATOM 718 C C . TYR A 1 96 ? 9.422 -28.844 -0.444 1 98.31 96 TYR A C 1
ATOM 720 O O . TYR A 1 96 ? 8.758 -29.422 -1.308 1 98.31 96 TYR A O 1
ATOM 728 N N . HIS A 1 97 ? 9.672 -29.328 0.74 1 98.06 97 HIS A N 1
ATOM 729 C CA . HIS A 1 97 ? 9.156 -30.641 1.113 1 98.06 97 HIS A CA 1
ATOM 730 C C . HIS A 1 97 ? 7.633 -30.625 1.198 1 98.06 97 HIS A C 1
ATOM 732 O O . HIS A 1 97 ? 7.035 -29.641 1.646 1 98.06 97 HIS A O 1
ATOM 738 N N . ILE A 1 98 ? 7.051 -31.656 0.774 1 96.88 98 ILE A N 1
ATOM 739 C CA . ILE A 1 98 ? 5.625 -31.844 1.007 1 96.88 98 ILE A CA 1
ATOM 740 C C . ILE A 1 98 ? 5.391 -33.156 1.762 1 96.88 98 ILE A C 1
ATOM 742 O O . ILE A 1 98 ? 6.105 -34.125 1.551 1 96.88 98 ILE A O 1
ATOM 746 N N . PRO A 1 99 ? 4.43 -33.219 2.613 1 95.44 99 PRO A N 1
ATOM 747 C CA . PRO A 1 99 ? 4.188 -34.406 3.414 1 95.44 99 PRO A CA 1
ATOM 748 C C . PRO A 1 99 ? 3.611 -35.562 2.592 1 95.44 99 PRO A C 1
ATOM 750 O O . PRO A 1 99 ? 3.016 -35.312 1.535 1 95.44 99 PRO A O 1
ATOM 753 N N . ALA A 1 100 ? 3.727 -36.719 3.143 1 94.25 100 ALA A N 1
ATOM 754 C CA . ALA A 1 100 ? 3.242 -37.938 2.479 1 94.25 100 ALA A CA 1
ATOM 755 C C . ALA A 1 100 ? 1.718 -37.938 2.436 1 94.25 100 ALA A C 1
ATOM 757 O O . ALA A 1 100 ? 1.126 -38.656 1.615 1 94.25 100 ALA A O 1
ATOM 758 N N . THR A 1 101 ? 1.117 -37.156 3.26 1 92.56 101 THR A N 1
ATOM 759 C CA . THR A 1 101 ? -0.338 -37.125 3.355 1 92.56 101 THR A CA 1
ATOM 760 C C . THR A 1 101 ? -0.952 -36.375 2.186 1 92.56 101 THR A C 1
ATOM 762 O O . THR A 1 101 ? -2.146 -36.5 1.906 1 92.56 101 THR A O 1
ATOM 765 N N . LEU A 1 102 ? -0.195 -35.625 1.523 1 93.81 102 LEU A N 1
ATOM 766 C CA . LEU A 1 102 ? -0.683 -34.844 0.388 1 93.81 102 LEU A CA 1
ATOM 767 C C . LEU A 1 102 ? -0.576 -35.656 -0.905 1 93.81 102 LEU A C 1
ATOM 769 O O . LEU A 1 102 ? 0.51 -36.094 -1.268 1 93.81 102 LEU A O 1
ATOM 773 N N . SER A 1 103 ? -1.726 -35.844 -1.576 1 95.31 103 SER A N 1
ATOM 774 C CA . SER A 1 103 ? -1.676 -36.562 -2.85 1 95.31 103 SER A CA 1
ATOM 775 C C . SER A 1 103 ? -0.896 -35.75 -3.895 1 95.31 103 SER A C 1
ATOM 777 O O . SER A 1 103 ? -0.799 -34.531 -3.807 1 95.31 103 SER A O 1
ATOM 779 N N . TRP A 1 104 ? -0.359 -36.438 -4.863 1 96.88 104 TRP A N 1
ATOM 780 C CA . TRP A 1 104 ? 0.356 -35.781 -5.949 1 96.88 104 TRP A CA 1
ATOM 781 C C . TRP A 1 104 ? -0.555 -34.781 -6.68 1 96.88 104 TRP A C 1
ATOM 783 O O . TRP A 1 104 ? -0.132 -33.688 -7.043 1 96.88 104 TRP A O 1
ATOM 793 N N . GLU A 1 105 ? -1.822 -35.188 -6.859 1 96.5 105 GLU A N 1
ATOM 794 C CA . GLU A 1 105 ? -2.777 -34.344 -7.57 1 96.5 105 GLU A CA 1
ATOM 795 C C . GLU A 1 105 ? -3.047 -33.062 -6.805 1 96.5 105 GLU A C 1
ATOM 797 O O . GLU A 1 105 ? -3.012 -31.984 -7.379 1 96.5 105 GLU A O 1
ATOM 802 N N . GLN A 1 106 ? -3.25 -33.219 -5.527 1 94.69 106 GLN A N 1
ATOM 803 C CA . GLN A 1 106 ? -3.514 -32.031 -4.707 1 94.69 106 GLN A CA 1
ATOM 804 C C . GLN A 1 106 ? -2.289 -31.125 -4.637 1 94.69 106 GLN A C 1
ATOM 806 O O . GLN A 1 106 ? -2.41 -29.906 -4.734 1 94.69 106 GLN A O 1
ATOM 811 N N . ALA A 1 107 ? -1.188 -31.734 -4.5 1 96.5 107 ALA A N 1
ATOM 812 C CA . ALA A 1 107 ? 0.055 -30.969 -4.434 1 96.5 107 ALA A CA 1
ATOM 813 C C . ALA A 1 107 ? 0.322 -30.234 -5.746 1 96.5 107 ALA A C 1
ATOM 815 O O . ALA A 1 107 ? 0.705 -29.062 -5.746 1 96.5 107 ALA A O 1
ATOM 816 N N . ALA A 1 108 ? 0.048 -30.906 -6.859 1 97.62 108 ALA A N 1
ATOM 817 C CA . ALA A 1 108 ? 0.372 -30.344 -8.172 1 97.62 108 ALA A CA 1
ATOM 818 C C . ALA A 1 108 ? -0.581 -29.219 -8.539 1 97.62 108 ALA A C 1
ATOM 820 O O . ALA A 1 108 ? -0.203 -28.297 -9.266 1 97.62 108 ALA A O 1
ATOM 821 N N . ALA A 1 109 ? -1.79 -29.281 -8.055 1 97 109 ALA A N 1
ATOM 822 C CA . ALA A 1 109 ? -2.803 -28.297 -8.391 1 97 109 ALA A CA 1
ATOM 823 C C . ALA A 1 109 ? -2.557 -26.984 -7.645 1 97 109 ALA A C 1
ATOM 825 O O . ALA A 1 109 ? -3.121 -25.938 -7.992 1 97 109 ALA A O 1
ATOM 826 N N . SER A 1 110 ? -1.609 -26.891 -6.711 1 95.5 110 SER A N 1
ATOM 827 C CA . SER A 1 110 ? -1.704 -25.891 -5.648 1 95.5 110 SER A CA 1
ATOM 828 C C . SER A 1 110 ? -0.598 -24.844 -5.77 1 95.5 110 SER A C 1
ATOM 830 O O . SER A 1 110 ? -0.77 -23.703 -5.352 1 95.5 110 SER A O 1
ATOM 832 N N . PRO A 1 111 ? 0.624 -25.141 -6.281 1 96.75 111 PRO A N 1
ATOM 833 C CA . PRO A 1 111 ? 1.774 -24.281 -6 1 96.75 111 PRO A CA 1
ATOM 834 C C . PRO A 1 111 ? 1.521 -22.812 -6.355 1 96.75 111 PRO A C 1
ATOM 836 O O . PRO A 1 111 ? 1.441 -21.953 -5.465 1 96.75 111 PRO A O 1
ATOM 839 N N . ILE A 1 112 ? 1.205 -22.531 -7.547 1 97.56 112 ILE A N 1
ATOM 840 C CA . ILE A 1 112 ? 1.086 -21.141 -7.969 1 97.56 112 ILE A CA 1
ATOM 841 C C . ILE A 1 112 ? -0.119 -20.5 -7.285 1 97.56 112 ILE A C 1
ATOM 843 O O . ILE A 1 112 ? 0.006 -19.438 -6.652 1 97.56 112 ILE A O 1
ATOM 847 N N . VAL A 1 113 ? -1.284 -21.141 -7.281 1 97.31 113 VAL A N 1
ATOM 848 C CA . VAL A 1 113 ? -2.516 -20.516 -6.82 1 97.31 113 VAL A CA 1
ATOM 849 C C . VAL A 1 113 ? -2.469 -20.328 -5.305 1 97.31 113 VAL A C 1
ATOM 851 O O . VAL A 1 113 ? -2.92 -19.312 -4.777 1 97.31 113 VAL A O 1
ATOM 854 N N . MET A 1 114 ? -1.854 -21.297 -4.582 1 97 114 MET A N 1
ATOM 855 C CA . MET A 1 114 ? -1.807 -21.203 -3.125 1 97 114 MET A CA 1
ATOM 856 C C . MET A 1 114 ? -0.771 -20.188 -2.674 1 97 114 MET A C 1
ATOM 858 O O . MET A 1 114 ? -1.048 -19.359 -1.801 1 97 114 MET A O 1
ATOM 862 N N . PHE A 1 115 ? 0.406 -20.219 -3.277 1 98 115 PHE A N 1
ATOM 863 C CA . PHE A 1 115 ? 1.439 -19.281 -2.885 1 98 115 PHE A CA 1
ATOM 864 C C . PHE A 1 115 ? 1.015 -17.844 -3.211 1 98 115 PHE A C 1
ATOM 866 O O . PHE A 1 115 ? 1.113 -16.953 -2.363 1 98 115 PHE A O 1
ATOM 873 N N . LEU A 1 116 ? 0.517 -17.672 -4.41 1 97.81 116 LEU A N 1
ATOM 874 C CA . LEU A 1 116 ? 0.063 -16.359 -4.832 1 97.81 116 LEU A CA 1
ATOM 875 C C . LEU A 1 116 ? -1.033 -15.836 -3.906 1 97.81 116 LEU A C 1
ATOM 877 O O . LEU A 1 116 ? -0.932 -14.727 -3.379 1 97.81 116 LEU A O 1
ATOM 881 N N . SER A 1 117 ? -2.025 -16.641 -3.67 1 98 117 SER A N 1
ATOM 882 C CA . SER A 1 117 ? -3.15 -16.234 -2.836 1 98 117 SER A CA 1
ATOM 883 C C . SER A 1 117 ? -2.713 -16 -1.395 1 98 117 SER A C 1
ATOM 885 O O . SER A 1 117 ? -3.209 -15.078 -0.732 1 98 117 SER A O 1
ATOM 887 N N . TYR A 1 118 ? -1.816 -16.828 -0.906 1 97.38 118 TYR A N 1
ATOM 888 C CA . TYR A 1 118 ? -1.288 -16.672 0.444 1 97.38 118 TYR A CA 1
ATOM 889 C C . TYR A 1 118 ? -0.593 -15.32 0.596 1 97.38 118 TYR A C 1
ATOM 891 O O . TYR A 1 118 ? -0.873 -14.578 1.537 1 97.38 118 TYR A O 1
ATOM 899 N N . PHE A 1 119 ? 0.274 -15.016 -0.313 1 98.06 119 PHE A N 1
ATOM 900 C CA . PHE A 1 119 ? 0.971 -13.734 -0.235 1 98.06 119 PHE A CA 1
ATOM 901 C C . PHE A 1 119 ? -0.019 -12.578 -0.273 1 98.06 119 PHE A C 1
ATOM 903 O O . PHE A 1 119 ? 0.088 -11.641 0.517 1 98.06 119 PHE A O 1
ATOM 910 N N . LEU A 1 120 ? -0.972 -12.656 -1.148 1 98.38 120 LEU A N 1
ATOM 911 C CA . LEU A 1 120 ? -1.921 -11.562 -1.326 1 98.38 120 LEU A CA 1
ATOM 912 C C . LEU A 1 120 ? -2.748 -11.352 -0.063 1 98.38 120 LEU A C 1
ATOM 914 O O . LEU A 1 120 ? -2.918 -10.211 0.387 1 98.38 120 LEU A O 1
ATOM 918 N N . THR A 1 121 ? -3.17 -12.43 0.614 1 97.31 121 THR A N 1
ATOM 919 C CA . THR A 1 121 ? -4.148 -12.312 1.69 1 97.31 121 THR A CA 1
ATOM 920 C C . THR A 1 121 ? -3.451 -12.219 3.045 1 97.31 121 THR A C 1
ATOM 922 O O . THR A 1 121 ? -4.035 -11.727 4.016 1 97.31 121 THR A O 1
ATOM 925 N N . GLN A 1 122 ? -2.176 -12.648 3.141 1 95.12 122 GLN A N 1
ATOM 926 C CA . GLN A 1 122 ? -1.553 -12.727 4.457 1 95.12 122 GLN A CA 1
ATOM 927 C C . GLN A 1 122 ? -0.371 -11.766 4.562 1 95.12 122 GLN A C 1
ATOM 929 O O . GLN A 1 122 ? 0.025 -11.383 5.664 1 95.12 122 GLN A O 1
ATOM 934 N N . LYS A 1 123 ? 0.193 -11.422 3.463 1 94.75 123 LYS A N 1
ATOM 935 C CA . LYS A 1 123 ? 1.419 -10.633 3.537 1 94.75 123 LYS A CA 1
ATOM 936 C C . LYS A 1 123 ? 1.218 -9.242 2.93 1 94.75 123 LYS A C 1
ATOM 938 O O . LYS A 1 123 ? 1.564 -8.234 3.545 1 94.75 123 LYS A O 1
ATOM 943 N N . ILE A 1 124 ? 0.575 -9.141 1.797 1 95.62 124 ILE A N 1
ATOM 944 C CA . ILE A 1 124 ? 0.498 -7.883 1.065 1 95.62 124 ILE A CA 1
ATOM 945 C C . ILE A 1 124 ? -0.697 -7.07 1.561 1 95.62 124 ILE A C 1
ATOM 947 O O . ILE A 1 124 ? -0.58 -5.867 1.805 1 95.62 124 ILE A O 1
ATOM 951 N N . ALA A 1 125 ? -1.827 -7.691 1.687 1 94.19 125 ALA A N 1
ATOM 952 C CA . ALA A 1 125 ? -3.02 -7.082 2.27 1 94.19 125 ALA A CA 1
ATOM 953 C C . ALA A 1 125 ? -3.688 -8.031 3.264 1 94.19 125 ALA A C 1
ATOM 955 O O . ALA A 1 125 ? -4.688 -8.68 2.939 1 94.19 125 ALA A O 1
ATOM 956 N N . PRO A 1 126 ? -3.174 -8.016 4.453 1 93.31 126 PRO A N 1
ATOM 957 C CA . PRO A 1 126 ? -3.785 -8.906 5.445 1 93.31 126 PRO A CA 1
ATOM 958 C C . PRO A 1 126 ? -5.258 -8.586 5.691 1 93.31 126 PRO A C 1
ATOM 960 O O . PRO A 1 126 ? -5.609 -7.43 5.945 1 93.31 126 PRO A O 1
ATOM 963 N N . LEU A 1 127 ? -6.078 -9.602 5.602 1 96.88 127 LEU A N 1
ATOM 964 C CA . LEU A 1 127 ? -7.527 -9.43 5.688 1 96.88 127 LEU A CA 1
ATOM 965 C C . LEU A 1 127 ? -8.008 -9.602 7.125 1 96.88 127 LEU A C 1
ATOM 967 O O . LEU A 1 127 ? -7.371 -10.289 7.922 1 96.88 127 LEU A O 1
ATOM 971 N N . SER A 1 128 ? -9.062 -8.93 7.445 1 93.38 128 SER A N 1
ATOM 972 C CA . SER A 1 128 ? -9.719 -9.047 8.742 1 93.38 128 SER A CA 1
ATOM 973 C C . SER A 1 128 ? -11.219 -9.273 8.586 1 93.38 128 SER A C 1
ATOM 975 O O . SER A 1 128 ? -11.758 -9.18 7.484 1 93.38 128 SER A O 1
ATOM 977 N N . THR A 1 129 ? -11.844 -9.531 9.727 1 93.94 129 THR A N 1
ATOM 978 C CA . THR A 1 129 ? -13.266 -9.859 9.727 1 93.94 129 THR A CA 1
ATOM 979 C C . THR A 1 129 ? -14.102 -8.664 9.289 1 93.94 129 THR A C 1
ATOM 981 O O . THR A 1 129 ? -15.227 -8.828 8.805 1 93.94 129 THR A O 1
ATOM 984 N N . ASP A 1 130 ? -13.555 -7.508 9.359 1 93 130 ASP A N 1
ATOM 985 C CA . ASP A 1 130 ? -14.297 -6.289 9.062 1 93 130 ASP A CA 1
ATOM 986 C C . ASP A 1 130 ? -14.203 -5.934 7.578 1 93 130 ASP A C 1
ATOM 988 O O . ASP A 1 130 ? -14.891 -5.027 7.105 1 93 130 ASP A O 1
ATOM 992 N N . ASP A 1 131 ? -13.461 -6.672 6.859 1 96.12 131 ASP A N 1
ATOM 993 C CA . ASP A 1 131 ? -13.234 -6.34 5.453 1 96.12 131 ASP A CA 1
ATOM 994 C C . ASP A 1 131 ? -14.398 -6.812 4.586 1 96.12 131 ASP A C 1
ATOM 996 O O . ASP A 1 131 ? -15.047 -7.809 4.898 1 96.12 131 ASP A O 1
ATOM 1000 N N . SER A 1 132 ? -14.719 -6.07 3.607 1 98.5 132 SER A N 1
ATOM 1001 C CA . SER A 1 132 ? -15.445 -6.492 2.416 1 98.5 132 SER A CA 1
ATOM 1002 C C . SER A 1 132 ? -14.547 -6.5 1.188 1 98.5 132 SER A C 1
ATOM 1004 O O . SER A 1 132 ? -13.719 -5.605 1.015 1 98.5 132 SER A O 1
ATOM 1006 N N . ILE A 1 133 ? -14.711 -7.566 0.38 1 98.88 133 ILE A N 1
ATOM 1007 C CA . ILE A 1 133 ? -13.703 -7.672 -0.674 1 98.88 133 ILE A CA 1
ATOM 1008 C C . ILE A 1 133 ? -14.383 -8.023 -1.996 1 98.88 133 ILE A C 1
ATOM 1010 O O . ILE A 1 133 ? -15.484 -8.578 -2.008 1 98.88 133 ILE A O 1
ATOM 1014 N N . ILE A 1 134 ? -13.742 -7.633 -3.062 1 98.94 134 ILE A N 1
ATOM 1015 C CA . ILE A 1 134 ? -14.055 -8.133 -4.398 1 98.94 134 ILE A CA 1
ATOM 1016 C C . ILE A 1 134 ? -12.906 -9.008 -4.898 1 98.94 134 ILE A C 1
ATOM 1018 O O . ILE A 1 134 ? -11.734 -8.641 -4.773 1 98.94 134 ILE A O 1
ATOM 1022 N N . VAL A 1 135 ? -13.234 -10.156 -5.355 1 98.88 135 VAL A N 1
ATOM 1023 C CA . VAL A 1 135 ? -12.289 -11.023 -6.059 1 98.88 135 VAL A CA 1
ATOM 1024 C C . VAL A 1 135 ? -12.703 -11.164 -7.52 1 98.88 135 VAL A C 1
ATOM 1026 O O . VAL A 1 135 ? -13.711 -11.805 -7.832 1 98.88 135 VAL A O 1
ATOM 1029 N N . HIS A 1 136 ? -11.914 -10.57 -8.406 1 98.62 136 HIS A N 1
ATOM 1030 C CA . HIS A 1 136 ? -12.188 -10.75 -9.828 1 98.62 136 HIS A CA 1
ATOM 1031 C C . HIS A 1 136 ? -11.719 -12.117 -10.305 1 98.62 136 HIS A C 1
ATOM 1033 O O . HIS A 1 136 ? -10.844 -12.734 -9.695 1 98.62 136 HIS A O 1
ATOM 1039 N N . ALA A 1 137 ? -12.344 -12.539 -11.492 1 96.75 137 ALA A N 1
ATOM 1040 C CA . ALA A 1 137 ? -12.094 -13.883 -12 1 96.75 137 ALA A CA 1
ATOM 1041 C C . ALA A 1 137 ? -12.305 -14.93 -10.914 1 96.75 137 ALA A C 1
ATOM 1043 O O . ALA A 1 137 ? -11.461 -15.797 -10.703 1 96.75 137 ALA A O 1
ATOM 1044 N N . ALA A 1 138 ? -13.445 -14.867 -10.273 1 97.69 138 ALA A N 1
ATOM 1045 C CA . ALA A 1 138 ? -13.719 -15.547 -9.008 1 97.69 138 ALA A CA 1
ATOM 1046 C C . ALA A 1 138 ? -13.859 -17.062 -9.219 1 97.69 138 ALA A C 1
ATOM 1048 O O . ALA A 1 138 ? -13.789 -17.828 -8.258 1 97.69 138 ALA A O 1
ATOM 1049 N N . SER A 1 139 ? -14.094 -17.469 -10.391 1 95.56 139 SER A N 1
ATOM 1050 C CA . SER A 1 139 ? -14.305 -18.891 -10.625 1 95.56 139 SER A CA 1
ATOM 1051 C C . SER A 1 139 ? -12.992 -19.594 -10.992 1 95.56 139 SER A C 1
ATOM 1053 O O . SER A 1 139 ? -12.938 -20.812 -11.062 1 95.56 139 SER A O 1
ATOM 1055 N N . GLY A 1 140 ? -11.953 -18.828 -11.172 1 94.38 140 GLY A N 1
ATOM 1056 C CA . GLY A 1 140 ? -10.68 -19.406 -11.578 1 94.38 140 GLY A CA 1
ATOM 1057 C C . GLY A 1 140 ? -9.891 -19.969 -10.414 1 94.38 140 GLY A C 1
ATOM 1058 O O . GLY A 1 140 ? -10.352 -19.953 -9.273 1 94.38 140 GLY A O 1
ATOM 1059 N N . GLY A 1 141 ? -8.766 -20.562 -10.719 1 94.69 141 GLY A N 1
ATOM 1060 C CA . GLY A 1 141 ? -7.914 -21.188 -9.711 1 94.69 141 GLY A CA 1
ATOM 1061 C C . GLY A 1 141 ? -7.484 -20.219 -8.625 1 94.69 141 GLY A C 1
ATOM 1062 O O . GLY A 1 141 ? -7.652 -20.516 -7.434 1 94.69 141 GLY A O 1
ATOM 1063 N N . VAL A 1 142 ? -6.973 -19.078 -9 1 96.44 142 VAL A N 1
ATOM 1064 C CA . VAL A 1 142 ? -6.543 -18.094 -8.008 1 96.44 142 VAL A CA 1
ATOM 1065 C C . VAL A 1 142 ? -7.762 -17.5 -7.312 1 96.44 142 VAL A C 1
ATOM 1067 O O . VAL A 1 142 ? -7.77 -17.344 -6.086 1 96.44 142 VAL A O 1
ATOM 1070 N N . GLY A 1 143 ? -8.812 -17.234 -8.102 1 97.44 143 GLY A N 1
ATOM 1071 C CA . GLY A 1 143 ? -10.016 -16.625 -7.547 1 97.44 143 GLY A CA 1
ATOM 1072 C C . GLY A 1 143 ? -10.648 -17.469 -6.449 1 97.44 143 GLY A C 1
ATOM 1073 O O . GLY A 1 143 ? -10.914 -16.969 -5.355 1 97.44 143 GLY A O 1
ATOM 1074 N N . THR A 1 144 ? -10.844 -18.734 -6.754 1 97.69 144 THR A N 1
ATOM 1075 C CA . THR A 1 144 ? -11.469 -19.609 -5.773 1 97.69 144 THR A CA 1
ATOM 1076 C C . THR A 1 144 ? -10.562 -19.797 -4.559 1 97.69 144 THR A C 1
ATOM 1078 O O . THR A 1 144 ? -11.047 -19.922 -3.432 1 97.69 144 THR A O 1
ATOM 1081 N N . THR A 1 145 ? -9.273 -19.812 -4.77 1 97.38 145 THR A N 1
ATOM 1082 C CA . THR A 1 145 ? -8.336 -19.953 -3.664 1 97.38 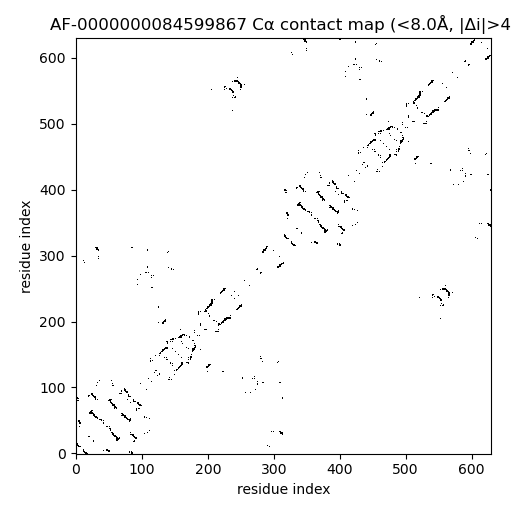145 THR A CA 1
ATOM 1083 C C . THR A 1 145 ? -8.352 -18.719 -2.777 1 97.38 145 THR A C 1
ATOM 1085 O O . THR A 1 145 ? -8.383 -18.828 -1.549 1 97.38 145 THR A O 1
ATOM 1088 N N . LEU A 1 146 ? -8.391 -17.547 -3.379 1 98.31 146 LEU A N 1
ATOM 1089 C CA . LEU A 1 146 ? -8.484 -16.281 -2.646 1 98.31 146 LEU A CA 1
ATOM 1090 C C . LEU A 1 146 ? -9.742 -16.25 -1.787 1 98.31 146 LEU A C 1
ATOM 1092 O O . LEU A 1 146 ? -9.695 -15.844 -0.624 1 98.31 146 LEU A O 1
ATOM 1096 N N . ILE A 1 147 ? -10.828 -16.688 -2.389 1 98.5 147 ILE A N 1
ATOM 1097 C CA . ILE A 1 147 ? -12.109 -16.672 -1.689 1 98.5 147 ILE A CA 1
ATOM 1098 C C . ILE A 1 147 ? -12.039 -17.594 -0.471 1 98.5 147 ILE A C 1
ATOM 1100 O O . ILE A 1 147 ? -12.477 -17.219 0.621 1 98.5 147 ILE A O 1
ATOM 1104 N N . GLN A 1 148 ? -11.477 -18.75 -0.632 1 97.62 148 GLN A N 1
ATOM 1105 C CA . GLN A 1 148 ? -11.367 -19.688 0.479 1 97.62 148 GLN A CA 1
ATOM 1106 C C . GLN A 1 148 ? -10.5 -19.125 1.599 1 97.62 148 GLN A C 1
ATOM 1108 O O . GLN A 1 148 ? -10.844 -19.25 2.777 1 97.62 148 GLN A O 1
ATOM 1113 N N . LEU A 1 149 ? -9.375 -18.516 1.248 1 97.12 149 LEU A N 1
ATOM 1114 C CA . LEU A 1 149 ? -8.484 -17.953 2.256 1 97.12 149 LEU A CA 1
ATOM 1115 C C . LEU A 1 149 ? -9.148 -16.75 2.945 1 97.12 149 LEU A C 1
ATOM 1117 O O . LEU A 1 149 ? -8.961 -16.547 4.145 1 97.12 149 LEU A O 1
ATOM 1121 N N . ALA A 1 150 ? -9.883 -15.953 2.18 1 98.06 150 ALA A N 1
ATOM 1122 C CA . ALA A 1 150 ? -10.625 -14.836 2.773 1 98.06 150 ALA A CA 1
ATOM 1123 C C . ALA A 1 150 ? -11.664 -15.336 3.77 1 98.06 150 ALA A C 1
ATOM 1125 O O . ALA A 1 150 ? -11.82 -14.773 4.852 1 98.06 150 ALA A O 1
ATOM 1126 N N . LYS A 1 151 ? -12.344 -16.422 3.359 1 96.81 151 LYS A N 1
ATOM 1127 C CA . LYS A 1 151 ? -13.328 -17.031 4.254 1 96.81 151 LYS A CA 1
ATOM 1128 C C . LYS A 1 151 ? -12.664 -17.516 5.539 1 96.81 151 LYS A C 1
ATOM 1130 O O . LYS A 1 151 ? -13.195 -17.312 6.633 1 96.81 151 LYS A O 1
ATOM 1135 N N . ARG A 1 152 ? -11.578 -18.109 5.383 1 94.31 152 ARG A N 1
ATOM 1136 C CA . ARG A 1 152 ? -10.828 -18.594 6.531 1 94.31 152 ARG A CA 1
ATOM 1137 C C . ARG A 1 152 ? -10.406 -17.453 7.449 1 94.31 152 ARG A C 1
ATOM 1139 O O . ARG A 1 152 ? -10.352 -17.625 8.672 1 94.31 152 ARG A O 1
ATOM 1146 N N . ALA A 1 153 ? -10.117 -16.297 6.895 1 95.12 153 ALA A N 1
ATOM 1147 C CA . ALA A 1 153 ? -9.711 -15.117 7.656 1 95.12 153 ALA A CA 1
ATOM 1148 C C . ALA A 1 153 ? -10.914 -14.477 8.352 1 95.12 153 ALA A C 1
ATOM 1150 O O . ALA A 1 153 ? -10.75 -13.539 9.141 1 95.12 153 ALA A O 1
ATOM 1151 N N . GLY A 1 154 ? -12.125 -14.945 8 1 96.12 154 GLY A N 1
ATOM 1152 C CA . GLY A 1 154 ? -13.328 -14.484 8.68 1 96.12 154 GLY A CA 1
ATOM 1153 C C . GLY A 1 154 ? -14.047 -13.375 7.938 1 96.12 154 GLY A C 1
ATOM 1154 O O . GLY A 1 154 ? -14.961 -12.75 8.477 1 96.12 154 GLY A O 1
ATOM 1155 N N . VAL A 1 155 ? -13.617 -13.086 6.742 1 97.5 155 VAL A N 1
ATOM 1156 C CA . VAL A 1 155 ? -14.273 -12.047 5.953 1 97.5 155 VAL A CA 1
ATOM 1157 C C . VAL A 1 155 ? -15.719 -12.453 5.66 1 97.5 155 VAL A C 1
ATOM 1159 O O . VAL A 1 155 ? -15.969 -13.562 5.18 1 97.5 155 VAL A O 1
ATOM 1162 N N . LYS A 1 156 ? -16.625 -11.586 5.926 1 93.62 156 LYS A N 1
ATOM 1163 C CA . LYS A 1 156 ? -18.031 -11.961 5.812 1 93.62 156 LYS A CA 1
ATOM 1164 C C . LYS A 1 156 ? -18.594 -11.57 4.449 1 93.62 156 LYS A C 1
ATOM 1166 O O . LYS A 1 156 ? -19.438 -12.289 3.889 1 93.62 156 LYS A O 1
ATOM 1171 N N . THR A 1 157 ? -18.109 -10.461 3.93 1 98 157 THR A N 1
ATOM 1172 C CA . THR A 1 157 ? -18.609 -9.992 2.643 1 98 157 THR A CA 1
ATOM 1173 C C . THR A 1 157 ? -17.578 -10.203 1.545 1 98 157 THR A C 1
ATOM 1175 O O . THR A 1 157 ? -16.641 -9.422 1.408 1 98 157 THR A O 1
ATOM 1178 N N . ILE A 1 158 ? -17.797 -11.273 0.817 1 98.81 158 ILE A N 1
ATOM 1179 C CA . ILE A 1 158 ? -16.922 -11.641 -0.295 1 98.81 158 ILE A CA 1
ATOM 1180 C C . ILE A 1 158 ? -17.703 -11.594 -1.603 1 98.81 158 ILE A C 1
ATOM 1182 O O . ILE A 1 158 ? -18.594 -12.422 -1.829 1 98.81 158 ILE A O 1
ATOM 1186 N N . ILE A 1 159 ? -17.375 -10.664 -2.471 1 98.88 159 ILE A N 1
ATOM 1187 C CA . ILE A 1 159 ? -18.031 -10.492 -3.768 1 98.88 159 ILE A CA 1
ATOM 1188 C C . ILE A 1 159 ? -17.125 -11.031 -4.867 1 98.88 159 ILE A C 1
ATOM 1190 O O . ILE A 1 159 ? -16.016 -10.523 -5.078 1 98.88 159 ILE A O 1
ATOM 1194 N N . GLY A 1 160 ? -17.547 -12.094 -5.539 1 98.81 160 GLY A N 1
ATOM 1195 C CA . GLY A 1 160 ? -16.844 -12.633 -6.688 1 98.81 160 GLY A CA 1
ATOM 1196 C C . GLY A 1 160 ? -17.406 -12.172 -8.016 1 98.81 160 GLY A C 1
ATOM 1197 O O . GLY A 1 160 ? -18.625 -12.109 -8.188 1 98.81 160 GLY A O 1
ATOM 1198 N N . THR A 1 161 ? -16.516 -11.781 -8.906 1 98.69 161 THR A N 1
ATOM 1199 C CA . THR A 1 161 ? -16.969 -11.461 -10.25 1 98.69 161 THR A CA 1
ATOM 1200 C C . THR A 1 161 ? -16.641 -12.594 -11.219 1 98.69 161 THR A C 1
ATOM 1202 O O . THR A 1 161 ? -15.586 -13.219 -11.117 1 98.69 161 THR A O 1
ATOM 1205 N N . VAL A 1 162 ? -17.562 -12.883 -12.133 1 97.06 162 VAL A N 1
ATOM 1206 C CA . VAL A 1 162 ? -17.406 -13.93 -13.133 1 97.06 162 VAL A CA 1
ATOM 1207 C C . VAL A 1 162 ? -17.812 -13.406 -14.508 1 97.06 162 VAL A C 1
ATOM 1209 O O . VAL A 1 162 ? -18.531 -12.414 -14.609 1 97.06 162 VAL A O 1
ATOM 1212 N N . GLY A 1 163 ? -17.234 -14.008 -15.523 1 94.56 163 GLY A N 1
ATOM 1213 C CA . GLY A 1 163 ? -17.594 -13.625 -16.891 1 94.56 163 GLY A CA 1
ATOM 1214 C C . GLY A 1 163 ? -19.031 -13.914 -17.234 1 94.56 163 GLY A C 1
ATOM 1215 O O . GLY A 1 163 ? -19.641 -13.211 -18.047 1 94.56 163 GLY A O 1
ATOM 1216 N N . SER A 1 164 ? -19.578 -14.992 -16.672 1 94.56 164 SER A N 1
ATOM 1217 C CA . SER A 1 164 ? -20.969 -15.398 -16.812 1 94.56 164 SER A CA 1
ATOM 1218 C C . SER A 1 164 ? -21.484 -16.078 -15.547 1 94.56 164 SER A C 1
ATOM 1220 O O . SER A 1 164 ? -20.719 -16.766 -14.859 1 94.56 164 SER A O 1
ATOM 1222 N N . LEU A 1 165 ? -22.75 -15.922 -15.336 1 95.81 165 LEU A N 1
ATOM 1223 C CA . LEU A 1 165 ? -23.312 -16.469 -14.117 1 95.81 165 LEU A CA 1
ATOM 1224 C C . LEU A 1 165 ? -23.297 -18 -14.148 1 95.81 165 LEU A C 1
ATOM 1226 O O . LEU A 1 165 ? -23.484 -18.641 -13.117 1 95.81 165 LEU A O 1
ATOM 1230 N N . ALA A 1 166 ? -23.062 -18.531 -15.305 1 93.44 166 ALA A N 1
ATOM 1231 C CA . ALA A 1 166 ? -22.891 -19.984 -15.406 1 93.44 166 ALA A CA 1
ATOM 1232 C C . ALA A 1 166 ? -21.703 -20.453 -14.562 1 93.44 166 ALA A C 1
ATOM 1234 O O . ALA A 1 166 ? -21.656 -21.625 -14.164 1 93.44 166 ALA A O 1
ATOM 1235 N N . LYS A 1 167 ? -20.828 -19.547 -14.188 1 93.31 167 LYS A N 1
ATOM 1236 C CA . LYS A 1 167 ? -19.625 -19.906 -13.438 1 93.31 167 LYS A CA 1
ATOM 1237 C C . LYS A 1 167 ? -19.766 -19.5 -11.977 1 93.31 167 LYS A C 1
ATOM 1239 O O . LYS A 1 167 ? -18.812 -19.641 -11.203 1 93.31 167 LYS A O 1
ATOM 1244 N N . ALA A 1 168 ? -20.938 -19.047 -11.609 1 96.88 168 ALA A N 1
ATOM 1245 C CA . ALA A 1 168 ? -21.141 -18.484 -10.273 1 96.88 168 ALA A CA 1
ATOM 1246 C C . ALA A 1 168 ? -21 -19.562 -9.203 1 96.88 168 ALA A C 1
ATOM 1248 O O . ALA A 1 168 ? -20.5 -19.297 -8.102 1 96.88 168 ALA A O 1
ATOM 1249 N N . GLU A 1 169 ? -21.391 -20.734 -9.523 1 96.69 169 GLU A N 1
ATOM 1250 C CA . GLU A 1 169 ? -21.438 -21.828 -8.547 1 96.69 169 GLU A CA 1
ATOM 1251 C C . GLU A 1 169 ? -20.047 -22.109 -7.996 1 96.69 169 GLU A C 1
ATOM 1253 O O . GLU A 1 169 ? -19.891 -22.406 -6.809 1 96.69 169 GLU A O 1
ATOM 1258 N N . ALA A 1 170 ? -19.047 -22.062 -8.844 1 95.31 170 ALA A N 1
ATOM 1259 C CA . ALA A 1 170 ? -17.688 -22.312 -8.398 1 95.31 170 ALA A CA 1
ATOM 1260 C C . ALA A 1 170 ? -17.266 -21.312 -7.332 1 95.31 170 ALA A C 1
ATOM 1262 O O . ALA A 1 170 ? -16.625 -21.688 -6.34 1 95.31 170 ALA A O 1
ATOM 1263 N N . ALA A 1 171 ? -17.641 -20.047 -7.48 1 97.38 171 ALA A N 1
ATOM 1264 C CA . ALA A 1 171 ? -17.297 -18.984 -6.523 1 97.38 171 ALA A CA 1
ATOM 1265 C C . ALA A 1 171 ? -18.078 -19.172 -5.219 1 97.38 171 ALA A C 1
ATOM 1267 O O . ALA A 1 171 ? -17.516 -19 -4.133 1 97.38 171 ALA A O 1
ATOM 1268 N N . TYR A 1 172 ? -19.359 -19.547 -5.348 1 98.06 172 TYR A N 1
ATOM 1269 C CA . TYR A 1 172 ? -20.156 -19.797 -4.152 1 98.06 172 TYR A CA 1
ATOM 1270 C C . TYR A 1 172 ? -19.594 -20.984 -3.365 1 98.06 172 TYR A C 1
ATOM 1272 O O . TYR A 1 172 ? -19.484 -20.922 -2.139 1 98.06 172 TYR A O 1
ATOM 1280 N N . ARG A 1 173 ? -19.234 -22 -4.086 1 96.38 173 ARG A N 1
ATOM 1281 C CA . ARG A 1 173 ? -18.688 -23.188 -3.432 1 96.38 173 ARG A CA 1
ATOM 1282 C C . ARG A 1 173 ? -17.391 -22.844 -2.701 1 96.38 173 ARG A C 1
ATOM 1284 O O . ARG A 1 173 ? -17.094 -23.406 -1.644 1 96.38 173 ARG A O 1
ATOM 1291 N N . ALA A 1 174 ? -16.672 -21.906 -3.273 1 97.06 174 ALA A N 1
ATOM 1292 C CA . ALA A 1 174 ? -15.422 -21.484 -2.654 1 97.06 174 ALA A CA 1
ATOM 1293 C C . ALA A 1 174 ? -15.68 -20.641 -1.409 1 97.06 174 ALA A C 1
ATOM 1295 O O . ALA A 1 174 ? -14.789 -20.469 -0.577 1 97.06 174 ALA A O 1
ATOM 1296 N N . GLY A 1 175 ? -16.875 -19.984 -1.293 1 97.69 175 GLY A N 1
ATOM 1297 C CA . GLY A 1 175 ? -17.203 -19.266 -0.076 1 97.69 175 GLY A CA 1
ATOM 1298 C C . GLY A 1 175 ? -17.656 -17.844 -0.333 1 97.69 175 GLY A C 1
ATOM 1299 O O . GLY A 1 175 ? -17.875 -17.078 0.607 1 97.69 175 GLY A O 1
ATOM 1300 N N . ALA A 1 176 ? -17.844 -17.453 -1.582 1 98.44 176 ALA A N 1
ATOM 1301 C CA . ALA A 1 176 ? -18.312 -16.109 -1.889 1 98.44 176 ALA A CA 1
ATOM 1302 C C . ALA A 1 176 ? -19.719 -15.875 -1.347 1 98.44 176 ALA A C 1
ATOM 1304 O O . ALA A 1 176 ? -20.562 -16.75 -1.427 1 98.44 176 ALA A O 1
ATOM 1305 N N . SER A 1 177 ? -19.938 -14.68 -0.859 1 98.38 177 SER A N 1
ATOM 1306 C CA . SER A 1 177 ? -21.266 -14.297 -0.374 1 98.38 177 SER A CA 1
ATOM 1307 C C . SER A 1 177 ? -22.156 -13.82 -1.516 1 98.38 177 SER A C 1
ATOM 1309 O O . SER A 1 177 ? -23.375 -14 -1.471 1 98.38 177 SER A O 1
ATOM 1311 N N . HIS A 1 178 ? -21.531 -13.172 -2.469 1 98.56 178 HIS A N 1
ATOM 1312 C CA . HIS A 1 178 ? -22.188 -12.633 -3.652 1 98.56 178 HIS A CA 1
ATOM 1313 C C . HIS A 1 178 ? -21.375 -12.906 -4.91 1 98.56 178 HIS A C 1
ATOM 1315 O O . HIS A 1 178 ? -20.141 -12.961 -4.855 1 98.56 178 HIS A O 1
ATOM 1321 N N . VAL A 1 179 ? -22.094 -13.156 -5.961 1 98.69 179 VAL A N 1
ATOM 1322 C CA . VAL A 1 179 ? -21.422 -13.305 -7.25 1 98.69 179 VAL A CA 1
ATOM 1323 C C . VAL A 1 179 ? -22.109 -12.43 -8.297 1 98.69 179 VAL A C 1
ATOM 1325 O O . VAL A 1 179 ? -23.344 -12.406 -8.375 1 98.69 179 VAL A O 1
ATOM 1328 N N . CYS A 1 180 ? -21.25 -11.641 -8.953 1 98.31 180 CYS A N 1
ATOM 1329 C CA . CYS A 1 180 ? -21.734 -10.703 -9.969 1 98.31 180 CYS A CA 1
ATOM 1330 C C . CYS A 1 180 ? -20.969 -10.883 -11.281 1 98.31 180 CYS A C 1
ATOM 1332 O O . CYS A 1 180 ? -19.938 -11.57 -11.312 1 98.31 180 CYS A O 1
ATOM 1334 N N . THR A 1 181 ? -21.562 -10.312 -12.336 1 98.44 181 THR A N 1
ATOM 1335 C CA . THR A 1 181 ? -20.828 -10.203 -13.594 1 98.44 181 THR A CA 1
ATOM 1336 C C . THR A 1 181 ? -20.062 -8.891 -13.664 1 98.44 181 THR A C 1
ATOM 1338 O O . THR A 1 181 ? -20.25 -8.008 -12.82 1 98.44 181 THR A O 1
ATOM 1341 N N . TYR A 1 182 ? -19.203 -8.781 -14.633 1 97.88 182 TYR A N 1
ATOM 1342 C CA . TYR A 1 182 ? -18.406 -7.566 -14.797 1 97.88 182 TYR A CA 1
ATOM 1343 C C . TYR A 1 182 ? -19.297 -6.383 -15.164 1 97.88 182 TYR A C 1
ATOM 1345 O O . TYR A 1 182 ? -18.953 -5.23 -14.891 1 97.88 182 TYR A O 1
ATOM 1353 N N . GLN A 1 183 ? -20.375 -6.656 -15.664 1 97.5 183 GLN A N 1
ATOM 1354 C CA . GLN A 1 183 ? -21.328 -5.605 -16.031 1 97.5 183 GLN A CA 1
ATOM 1355 C C . GLN A 1 183 ? -22.062 -5.086 -14.805 1 97.5 183 GLN A C 1
ATOM 1357 O O . GLN A 1 183 ? -22.391 -3.895 -14.719 1 97.5 183 GLN A O 1
ATOM 1362 N N . SER A 1 184 ? -22.234 -5.961 -13.883 1 98.38 184 SER A N 1
ATOM 1363 C CA . SER A 1 184 ? -23.156 -5.586 -12.82 1 98.38 184 SER A CA 1
ATOM 1364 C C . SER A 1 184 ? -22.422 -5.316 -11.508 1 98.38 184 SER A C 1
ATOM 1366 O O . SER A 1 184 ? -23 -4.773 -10.57 1 98.38 184 SER A O 1
ATOM 1368 N N . PHE A 1 185 ? -21.156 -5.645 -11.336 1 98.62 185 PHE A N 1
ATOM 1369 C CA . PHE A 1 185 ? -20.516 -5.719 -10.031 1 98.62 185 PHE A CA 1
ATOM 1370 C C . PHE A 1 185 ? -20.453 -4.344 -9.375 1 98.62 185 PHE A C 1
ATOM 1372 O O . PHE A 1 185 ? -20.453 -4.234 -8.148 1 98.62 185 PHE A O 1
ATOM 137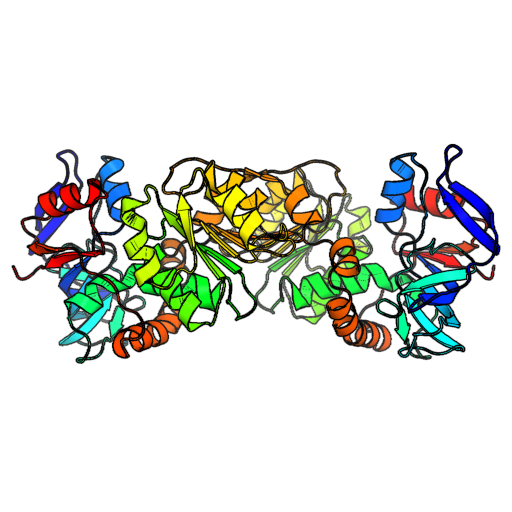9 N N . LYS A 1 186 ? -20.359 -3.201 -10.109 1 98.56 186 LYS A N 1
ATOM 1380 C CA . LYS A 1 186 ? -20.281 -1.874 -9.5 1 98.56 186 LYS A CA 1
ATOM 1381 C C . LYS A 1 186 ? -21.578 -1.549 -8.75 1 98.56 186 LYS A C 1
ATOM 1383 O O . LYS A 1 186 ? -21.531 -1.224 -7.562 1 98.56 186 LYS A O 1
ATOM 1388 N N . ASP A 1 187 ? -22.656 -1.688 -9.484 1 98.62 187 ASP A N 1
ATOM 1389 C CA . ASP A 1 187 ? -23.953 -1.372 -8.898 1 98.62 187 ASP A CA 1
ATOM 1390 C C . ASP A 1 187 ? -24.281 -2.311 -7.738 1 98.62 187 ASP A C 1
ATOM 1392 O O . ASP A 1 187 ? -24.766 -1.871 -6.691 1 98.62 187 ASP A O 1
ATOM 1396 N N . GLU A 1 188 ? -24.031 -3.586 -7.918 1 98.5 188 GLU A N 1
ATOM 1397 C CA . GLU A 1 188 ? -24.312 -4.559 -6.867 1 98.5 188 GLU A CA 1
ATOM 1398 C C . GLU A 1 188 ? -23.438 -4.316 -5.641 1 98.5 188 GLU A C 1
ATOM 1400 O O . GLU A 1 188 ? -23.891 -4.441 -4.504 1 98.5 188 GLU A O 1
ATOM 1405 N N . THR A 1 189 ? -22.203 -4 -5.879 1 98.75 189 THR A N 1
ATOM 1406 C CA . THR A 1 189 ? -21.312 -3.684 -4.77 1 98.75 189 THR A CA 1
ATOM 1407 C C . THR A 1 189 ? -21.828 -2.49 -3.977 1 98.75 189 THR A C 1
ATOM 1409 O O . THR A 1 189 ? -21.844 -2.51 -2.744 1 98.75 189 THR A O 1
ATOM 1412 N N . ARG A 1 190 ? -22.266 -1.429 -4.684 1 98.56 190 ARG A N 1
ATOM 1413 C CA . ARG A 1 190 ? -22.828 -0.255 -4.016 1 98.56 190 ARG A CA 1
ATOM 1414 C C . ARG A 1 190 ? -24.031 -0.628 -3.17 1 98.56 190 ARG A C 1
ATOM 1416 O O . ARG A 1 190 ? -24.188 -0.142 -2.047 1 98.56 190 ARG A O 1
ATOM 1423 N N . ALA A 1 191 ? -24.844 -1.493 -3.734 1 98.5 191 ALA A N 1
ATOM 1424 C CA . ALA A 1 191 ? -26.031 -1.935 -3.006 1 98.5 191 ALA A CA 1
ATOM 1425 C C . ALA A 1 191 ? -25.656 -2.738 -1.768 1 98.5 191 ALA A C 1
ATOM 1427 O O . ALA A 1 191 ? -26.156 -2.488 -0.674 1 98.5 191 ALA A O 1
ATOM 1428 N N . ILE A 1 192 ? -24.719 -3.66 -1.89 1 98.19 192 ILE A N 1
ATOM 1429 C CA . ILE A 1 192 ? -24.312 -4.574 -0.832 1 98.19 192 ILE A CA 1
ATOM 1430 C C . ILE A 1 192 ? -23.641 -3.789 0.296 1 98.19 192 ILE A C 1
ATOM 1432 O O . ILE A 1 192 ? -23.812 -4.113 1.473 1 98.19 192 ILE A O 1
ATOM 1436 N N . THR A 1 193 ? -22.906 -2.732 -0.059 1 97.75 193 THR A N 1
ATOM 1437 C CA . THR A 1 193 ? -22.094 -2.016 0.918 1 97.75 193 THR A CA 1
ATOM 1438 C C . THR A 1 193 ? -22.766 -0.709 1.327 1 97.75 193 THR A C 1
ATOM 1440 O O . THR A 1 193 ? -22.156 0.126 1.997 1 97.75 193 THR A O 1
ATOM 1443 N N . GLU A 1 194 ? -23.938 -0.475 0.824 1 97.38 194 GLU A N 1
ATOM 1444 C CA . GLU A 1 194 ? -24.703 0.737 1.116 1 97.38 194 GLU A CA 1
ATOM 1445 C C . GLU A 1 194 ? -23.922 1.985 0.698 1 97.38 194 GLU A C 1
ATOM 1447 O O . GLU A 1 194 ? -23.859 2.961 1.448 1 97.38 194 GLU A O 1
ATOM 1452 N N . GLY A 1 195 ? -23.234 1.814 -0.37 1 97.56 195 GLY A N 1
ATOM 1453 C CA . GLY A 1 195 ? -22.562 2.949 -0.985 1 97.56 195 GLY A CA 1
ATOM 1454 C C . GLY A 1 195 ? -21.156 3.172 -0.454 1 97.56 195 GLY A C 1
ATOM 1455 O O . GLY A 1 195 ? -20.422 4 -0.982 1 97.56 195 GLY A O 1
ATOM 1456 N N . LYS A 1 196 ? -20.656 2.477 0.527 1 96.75 196 LYS A N 1
ATOM 1457 C CA . LYS A 1 196 ? -19.359 2.701 1.171 1 96.75 196 LYS A CA 1
ATOM 1458 C C . LYS A 1 196 ? -18.219 2.139 0.328 1 96.75 196 LYS A C 1
ATOM 1460 O O . LYS A 1 196 ? -17.094 2.609 0.418 1 96.75 196 LYS A O 1
ATOM 1465 N N . GLY A 1 197 ? -18.516 1.071 -0.487 1 98.38 197 GLY A N 1
ATOM 1466 C CA . GLY A 1 197 ? -17.484 0.367 -1.229 1 98.38 197 GLY A CA 1
ATOM 1467 C C . GLY A 1 197 ? -16.828 -0.741 -0.43 1 98.38 197 GLY A C 1
ATOM 1468 O O . GLY A 1 197 ? -17.203 -0.993 0.717 1 98.38 197 GLY A O 1
ATOM 1469 N N . VAL A 1 198 ? -15.898 -1.404 -1.083 1 98.75 198 VAL A N 1
ATOM 1470 C CA . VAL A 1 198 ? -15.219 -2.52 -0.434 1 98.75 198 VAL A CA 1
ATOM 1471 C C . VAL A 1 198 ? -13.812 -2.09 -0.005 1 98.75 198 VAL A C 1
ATOM 1473 O O . VAL A 1 198 ? -13.227 -1.182 -0.598 1 98.75 198 VAL A O 1
ATOM 1476 N N . SER A 1 199 ? -13.25 -2.746 0.995 1 98.5 199 SER A N 1
ATOM 1477 C CA . SER A 1 199 ? -11.969 -2.35 1.567 1 98.5 199 SER A CA 1
ATOM 1478 C C . SER A 1 199 ? -10.805 -2.934 0.774 1 98.5 199 SER A C 1
ATOM 1480 O O . SER A 1 199 ? -9.703 -2.389 0.793 1 98.5 199 SER A O 1
ATOM 1482 N N . VAL A 1 200 ? -11 -4.094 0.108 1 98.75 200 VAL A N 1
ATOM 1483 C CA . VAL A 1 200 ? -9.922 -4.715 -0.652 1 98.75 200 VAL A CA 1
ATOM 1484 C C . VAL A 1 200 ? -10.469 -5.266 -1.969 1 98.75 200 VAL A C 1
ATOM 1486 O O . VAL A 1 200 ? -11.539 -5.879 -1.997 1 98.75 200 VAL A O 1
ATOM 1489 N N . ILE A 1 201 ? -9.797 -5.055 -3.045 1 98.88 201 ILE A N 1
ATOM 1490 C CA . ILE A 1 201 ? -10.133 -5.621 -4.344 1 98.88 201 ILE A CA 1
ATOM 1491 C C . ILE A 1 201 ? -8.938 -6.395 -4.898 1 98.88 201 ILE A C 1
ATOM 1493 O O . ILE A 1 201 ? -7.832 -5.863 -4.977 1 98.88 201 ILE A O 1
ATOM 1497 N N . PHE A 1 202 ? -9.148 -7.637 -5.234 1 98.88 202 PHE A N 1
ATOM 1498 C CA . PHE A 1 202 ? -8.164 -8.477 -5.91 1 98.88 202 PHE A CA 1
ATOM 1499 C C . PHE A 1 202 ? -8.391 -8.469 -7.418 1 98.88 202 PHE A C 1
ATOM 1501 O O . PHE A 1 202 ? -9.375 -9.023 -7.906 1 98.88 202 PHE A O 1
ATOM 1508 N N . ASP A 1 203 ? -7.438 -7.883 -8.125 1 98.38 203 ASP A N 1
ATOM 1509 C CA . ASP A 1 203 ? -7.637 -7.656 -9.555 1 98.38 203 ASP A CA 1
ATOM 1510 C C . ASP A 1 203 ? -6.555 -8.344 -10.383 1 98.38 203 ASP A C 1
ATOM 1512 O O . ASP A 1 203 ? -5.41 -7.887 -10.422 1 98.38 203 ASP A O 1
ATOM 1516 N N . SER A 1 204 ? -6.914 -9.391 -11.086 1 96.44 204 SER A N 1
ATOM 1517 C CA . SER A 1 204 ? -6.012 -10.086 -11.992 1 96.44 204 SER A CA 1
ATOM 1518 C C . SER A 1 204 ? -6.297 -9.727 -13.445 1 96.44 204 SER A C 1
ATOM 1520 O O . SER A 1 204 ? -5.637 -10.234 -14.359 1 96.44 204 SER A O 1
ATOM 1522 N N . ILE A 1 205 ? -7.254 -8.852 -13.656 1 95.88 205 ILE A N 1
ATOM 1523 C CA . ILE A 1 205 ? -7.758 -8.594 -15 1 95.88 205 ILE A CA 1
ATOM 1524 C C . ILE A 1 205 ? -7.145 -7.301 -15.547 1 95.88 205 ILE A C 1
ATOM 1526 O O . ILE A 1 205 ? -6.586 -7.285 -16.641 1 95.88 205 ILE A O 1
ATOM 1530 N N . ALA A 1 206 ? -7.234 -6.168 -14.82 1 95.5 206 ALA A N 1
ATOM 1531 C CA . ALA A 1 206 ? -6.707 -4.848 -15.148 1 95.5 206 ALA A CA 1
ATOM 1532 C C . ALA A 1 206 ? -7.586 -4.148 -16.188 1 95.5 206 ALA A C 1
ATOM 1534 O O . ALA A 1 206 ? -8.789 -4.41 -16.266 1 95.5 206 ALA A O 1
ATOM 1535 N N . GLY A 1 207 ? -7.07 -3.121 -16.812 1 95 207 GLY A N 1
ATOM 1536 C CA . GLY A 1 207 ? -7.82 -2.377 -17.812 1 95 207 GLY A CA 1
ATOM 1537 C C . GLY A 1 207 ? -9.062 -1.71 -17.25 1 95 207 GLY A C 1
ATOM 1538 O O . GLY A 1 207 ? -9.008 -1.062 -16.203 1 95 207 GLY A O 1
ATOM 1539 N N . ALA A 1 208 ? -10.172 -1.905 -18 1 95.31 208 ALA A N 1
ATOM 1540 C CA . ALA A 1 208 ? -11.438 -1.29 -17.609 1 95.31 208 ALA A CA 1
ATOM 1541 C C . ALA A 1 208 ? -11.914 -1.802 -16.266 1 95.31 208 ALA A C 1
ATOM 1543 O O . ALA A 1 208 ? -12.547 -1.065 -15.492 1 95.31 208 ALA A O 1
ATOM 1544 N N . VAL A 1 209 ? -11.586 -3.004 -15.953 1 97.12 209 VAL A N 1
ATOM 1545 C CA . VAL A 1 209 ? -12 -3.602 -14.68 1 97.12 209 VAL A CA 1
ATOM 1546 C C . VAL A 1 209 ? -11.352 -2.852 -13.523 1 97.12 209 VAL A C 1
ATOM 1548 O O . VAL A 1 209 ? -11.992 -2.602 -12.5 1 97.12 209 VAL A O 1
ATOM 1551 N N . THR A 1 210 ? -10.125 -2.488 -13.68 1 96.38 210 THR A N 1
ATOM 1552 C CA . THR A 1 210 ? -9.453 -1.688 -12.664 1 96.38 210 THR A CA 1
ATOM 1553 C C . THR A 1 210 ? -10.156 -0.346 -12.477 1 96.38 210 THR A C 1
ATOM 1555 O O . THR A 1 210 ? -10.43 0.07 -11.352 1 96.38 210 THR A O 1
ATOM 1558 N N . GLU A 1 211 ? -10.422 0.316 -13.57 1 94.94 211 GLU A N 1
ATOM 1559 C CA . GLU A 1 211 ? -11.07 1.625 -13.523 1 94.94 211 GLU A CA 1
ATOM 1560 C C . GLU A 1 211 ? -12.422 1.552 -12.82 1 94.94 211 GLU A C 1
ATOM 1562 O O . GLU A 1 211 ? -12.727 2.385 -11.969 1 94.94 211 GLU A O 1
ATOM 1567 N N . ASP A 1 212 ? -13.18 0.557 -13.211 1 97.38 212 ASP A N 1
ATOM 1568 C CA . ASP A 1 212 ? -14.477 0.35 -12.578 1 97.38 212 ASP A CA 1
ATOM 1569 C C . ASP A 1 212 ? -14.32 -0.012 -11.102 1 97.38 212 ASP A C 1
ATOM 1571 O O . ASP A 1 212 ? -15.117 0.425 -10.266 1 97.38 212 ASP A O 1
ATOM 1575 N N . SER A 1 213 ? -13.359 -0.821 -10.805 1 97.94 213 SER A N 1
ATOM 1576 C CA . SER A 1 213 ? -13.102 -1.254 -9.43 1 97.94 213 SER A CA 1
ATOM 1577 C C . SER A 1 213 ? -12.805 -0.066 -8.523 1 97.94 213 SER A C 1
ATOM 1579 O O . SER A 1 213 ? -13.281 -0.016 -7.383 1 97.94 213 SER A O 1
ATOM 1581 N N . LEU A 1 214 ? -12.109 0.894 -9.023 1 96.38 214 LEU A N 1
ATOM 1582 C CA . LEU A 1 214 ? -11.734 2.061 -8.234 1 96.38 214 LEU A CA 1
ATOM 1583 C C . LEU A 1 214 ? -12.969 2.877 -7.859 1 96.38 214 LEU A C 1
ATOM 1585 O O . LEU A 1 214 ? -12.961 3.59 -6.852 1 96.38 214 LEU A O 1
ATOM 1589 N N . GLN A 1 215 ? -14 2.738 -8.602 1 97.31 215 GLN A N 1
ATOM 1590 C CA . GLN A 1 215 ? -15.227 3.482 -8.336 1 97.31 215 GLN A CA 1
ATOM 1591 C C . GLN A 1 215 ? -15.984 2.891 -7.148 1 97.31 215 GLN A C 1
ATOM 1593 O O . GLN A 1 215 ? -16.891 3.529 -6.602 1 97.31 215 GLN A O 1
ATOM 1598 N N . VAL A 1 216 ? -15.656 1.657 -6.758 1 98.5 216 VAL A N 1
ATOM 1599 C CA . VAL A 1 216 ? -16.375 1.016 -5.66 1 98.5 216 VAL A CA 1
ATOM 1600 C C . VAL A 1 216 ? -15.383 0.594 -4.574 1 98.5 216 VAL A C 1
ATOM 1602 O O . VAL A 1 216 ? -15.695 -0.254 -3.738 1 98.5 216 VAL A O 1
ATOM 1605 N N . LEU A 1 217 ? -14.195 1.062 -4.688 1 98.44 217 LEU A N 1
ATOM 1606 C CA . LEU A 1 217 ? -13.234 0.919 -3.598 1 98.44 217 LEU A CA 1
ATOM 1607 C C . LEU A 1 217 ? -13.516 1.935 -2.494 1 98.44 217 LEU A C 1
ATOM 1609 O O . LEU A 1 217 ? -13.641 3.131 -2.764 1 98.44 217 LEU A O 1
ATOM 1613 N N . ALA A 1 218 ? -13.625 1.447 -1.274 1 98.31 218 ALA A N 1
ATOM 1614 C CA . ALA A 1 218 ? -13.906 2.336 -0.15 1 98.31 218 ALA A CA 1
ATOM 1615 C C . ALA A 1 218 ? -12.727 3.271 0.115 1 98.31 218 ALA A C 1
ATOM 1617 O O . ALA A 1 218 ? -11.594 2.984 -0.284 1 98.31 218 ALA A O 1
ATOM 1618 N N . GLN A 1 219 ? -13.008 4.41 0.726 1 97.62 219 GLN A N 1
ATOM 1619 C CA . GLN A 1 219 ? -11.898 5.203 1.26 1 97.62 219 GLN A CA 1
ATOM 1620 C C . GLN A 1 219 ? -11 4.355 2.15 1 97.62 219 GLN A C 1
ATOM 1622 O O . GLN A 1 219 ? -11.477 3.477 2.873 1 97.62 219 GLN A O 1
ATOM 1627 N N . PHE A 1 220 ? -9.688 4.559 2.064 1 97.38 220 PHE A N 1
ATOM 1628 C CA . PHE A 1 220 ? -8.656 3.826 2.795 1 97.38 220 PHE A CA 1
ATOM 1629 C C . PHE A 1 220 ? -8.508 2.412 2.248 1 97.38 220 PHE A C 1
ATOM 1631 O O . PHE A 1 220 ? -7.754 1.605 2.797 1 97.38 220 PHE A O 1
ATOM 1638 N N . GLY A 1 221 ? -9.281 2.078 1.208 1 97.81 221 GLY A N 1
ATOM 1639 C CA . GLY A 1 221 ? -9.234 0.735 0.651 1 97.81 221 GLY A CA 1
ATOM 1640 C C . GLY A 1 221 ? -7.973 0.462 -0.147 1 97.81 221 GLY A C 1
ATOM 1641 O O . GLY A 1 221 ? -7.211 1.384 -0.449 1 97.81 221 GLY A O 1
ATOM 1642 N N . THR A 1 222 ? -7.77 -0.809 -0.541 1 98.12 222 THR A N 1
ATOM 1643 C CA . THR A 1 222 ? -6.594 -1.247 -1.278 1 98.12 222 THR A CA 1
ATOM 1644 C C . THR A 1 222 ? -6.992 -2.098 -2.48 1 98.12 222 THR A C 1
ATOM 1646 O O . THR A 1 222 ? -7.805 -3.018 -2.355 1 98.12 222 THR A O 1
ATOM 1649 N N . LEU A 1 223 ? -6.531 -1.702 -3.607 1 98.12 223 LEU A N 1
ATOM 1650 C CA . LEU A 1 223 ? -6.629 -2.555 -4.785 1 98.12 223 LEU A CA 1
ATOM 1651 C C . LEU A 1 223 ? -5.316 -3.285 -5.039 1 98.12 223 LEU A C 1
ATOM 1653 O O . LEU A 1 223 ? -4.258 -2.658 -5.133 1 98.12 223 LEU A O 1
ATOM 1657 N N . LEU A 1 224 ? -5.367 -4.566 -5.062 1 98.44 224 LEU A N 1
ATOM 1658 C CA . LEU A 1 224 ? -4.215 -5.406 -5.367 1 98.44 224 LEU A CA 1
ATOM 1659 C C . LEU A 1 224 ? -4.199 -5.797 -6.84 1 98.44 224 LEU A C 1
ATOM 1661 O O . LEU A 1 224 ? -5.055 -6.559 -7.297 1 98.44 224 LEU A O 1
ATOM 1665 N N . GLN A 1 225 ? -3.285 -5.266 -7.543 1 97.62 225 GLN A N 1
ATOM 1666 C CA . GLN A 1 225 ? -3.076 -5.629 -8.938 1 97.62 225 GLN A CA 1
ATOM 1667 C C . GLN A 1 225 ? -2.039 -6.742 -9.07 1 97.62 225 GLN A C 1
ATOM 1669 O O . GLN A 1 225 ? -0.835 -6.48 -9.039 1 97.62 225 GLN A O 1
ATOM 1674 N N . PHE A 1 226 ? -2.496 -7.945 -9.422 1 97.5 226 PHE A N 1
ATOM 1675 C CA . PHE A 1 226 ? -1.541 -9.047 -9.383 1 97.5 226 PHE A CA 1
ATOM 1676 C C . PHE A 1 226 ? -1.55 -9.82 -10.695 1 97.5 226 PHE A C 1
ATOM 1678 O O . PHE A 1 226 ? -1.023 -10.93 -10.773 1 97.5 226 PHE A O 1
ATOM 1685 N N . GLY A 1 227 ? -2.256 -9.195 -11.641 1 94.75 227 GLY A N 1
ATOM 1686 C CA . GLY A 1 227 ? -2.309 -9.75 -12.984 1 94.75 227 GLY A CA 1
ATOM 1687 C C . GLY A 1 227 ? -2.824 -8.758 -14.016 1 94.75 227 GLY A C 1
ATOM 1688 O O . GLY A 1 227 ? -3.221 -7.645 -13.672 1 94.75 227 GLY A O 1
ATOM 1689 N N . ASN A 1 228 ? -2.811 -9.133 -15.234 1 93.06 228 ASN A N 1
ATOM 1690 C CA . ASN A 1 228 ? -3.314 -8.359 -16.359 1 93.06 228 ASN A CA 1
ATOM 1691 C C . ASN A 1 228 ? -3.844 -9.273 -17.469 1 93.06 228 ASN A C 1
ATOM 1693 O O . ASN A 1 228 ? -3.363 -9.219 -18.609 1 93.06 228 ASN A O 1
ATOM 1697 N N . ALA A 1 229 ? -4.848 -9.961 -17.109 1 90.56 229 ALA A N 1
ATOM 1698 C CA . ALA A 1 229 ? -5.41 -10.938 -18.047 1 90.56 229 ALA A 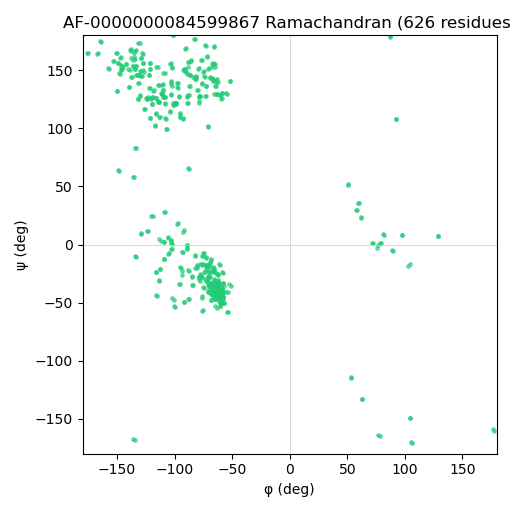CA 1
ATOM 1699 C C . ALA A 1 229 ? -6.031 -10.25 -19.25 1 90.56 229 ALA A C 1
ATOM 1701 O O . ALA A 1 229 ? -6.109 -10.836 -20.328 1 90.56 229 ALA A O 1
ATOM 1702 N N . SER A 1 230 ? -6.406 -8.984 -19.109 1 90.56 230 SER A N 1
ATOM 1703 C CA . SER A 1 230 ? -7.039 -8.273 -20.219 1 90.56 230 SER A CA 1
ATOM 1704 C C . SER A 1 230 ? -6.008 -7.824 -21.25 1 90.56 230 SER A C 1
ATOM 1706 O O . SER A 1 230 ? -6.359 -7.531 -22.391 1 90.56 230 SER A O 1
ATOM 1708 N N . GLY A 1 231 ? -4.777 -7.668 -20.75 1 89.19 231 GLY A N 1
ATOM 1709 C CA . GLY A 1 231 ? -3.727 -7.152 -21.609 1 89.19 231 GLY A CA 1
ATOM 1710 C C . GLY A 1 231 ? -3.785 -5.648 -21.797 1 89.19 231 GLY A C 1
ATOM 1711 O O . GLY A 1 231 ? -2.99 -5.074 -22.531 1 89.19 231 GLY A O 1
ATOM 1712 N N . LYS A 1 232 ? -4.754 -5.07 -21.125 1 91.56 232 LYS A N 1
ATOM 1713 C CA . LYS A 1 232 ? -4.941 -3.631 -21.266 1 91.56 232 LYS A CA 1
ATOM 1714 C C . LYS A 1 232 ? -4.383 -2.877 -20.062 1 91.56 232 LYS A C 1
ATOM 1716 O O . LYS A 1 232 ? -4.371 -3.402 -18.953 1 91.56 232 LYS A O 1
ATOM 1721 N N . LYS A 1 233 ? -3.992 -1.656 -20.328 1 89.69 233 LYS A N 1
ATOM 1722 C CA . LYS A 1 233 ? -3.451 -0.804 -19.266 1 89.69 233 LYS A CA 1
ATOM 1723 C C . LYS A 1 233 ? -4.559 -0.018 -18.578 1 89.69 233 LYS A C 1
ATOM 1725 O O . LYS A 1 233 ? -5.594 0.269 -19.172 1 89.69 233 LYS A O 1
ATOM 1730 N N . SER A 1 234 ? -4.363 0.197 -17.422 1 88.56 234 SER A N 1
ATOM 1731 C CA . SER A 1 234 ? -5.172 1.167 -16.688 1 88.56 234 SER A CA 1
ATOM 1732 C C . SER A 1 234 ? -4.293 2.193 -15.977 1 88.56 234 SER A C 1
ATOM 1734 O O . SER A 1 234 ? -3.123 1.929 -15.703 1 88.56 234 SER A O 1
ATOM 1736 N N . TYR A 1 235 ? -4.867 3.35 -15.883 1 87.56 235 TYR A N 1
ATOM 1737 C CA . TYR A 1 235 ? -4.156 4.441 -15.234 1 87.56 235 TYR A CA 1
ATOM 1738 C C . TYR A 1 235 ? -4.945 4.969 -14.039 1 87.56 235 TYR A C 1
ATOM 1740 O O . TYR A 1 235 ? -6.168 5.113 -14.109 1 87.56 235 TYR A O 1
ATOM 1748 N N . VAL A 1 236 ? -4.273 5.148 -13.031 1 86.69 236 VAL A N 1
ATOM 1749 C CA . VAL A 1 236 ? -4.898 5.676 -11.82 1 86.69 236 VAL A CA 1
ATOM 1750 C C . VAL A 1 236 ? -4.324 7.059 -11.508 1 86.69 236 VAL A C 1
ATOM 1752 O O . VAL A 1 236 ? -3.117 7.273 -11.617 1 86.69 236 VAL A O 1
ATOM 1755 N N . SER A 1 237 ? -5.211 7.914 -11.156 1 87.75 237 SER A N 1
ATOM 1756 C CA . SER A 1 237 ? -4.82 9.273 -10.805 1 87.75 237 SER A CA 1
ATOM 1757 C C . SER A 1 237 ? -4.27 9.344 -9.383 1 87.75 237 SER A C 1
ATOM 1759 O O . SER A 1 237 ? -4.902 8.859 -8.445 1 87.75 237 SER A O 1
ATOM 1761 N N . ASN A 1 238 ? -3.172 10.008 -9.258 1 85.75 238 ASN A N 1
ATOM 1762 C CA . ASN A 1 238 ? -2.594 10.219 -7.934 1 85.75 238 ASN A CA 1
ATOM 1763 C C . ASN A 1 238 ? -3.496 11.086 -7.055 1 85.75 238 ASN A C 1
ATOM 1765 O O . ASN A 1 238 ? -3.545 10.898 -5.836 1 85.75 238 ASN A O 1
ATOM 1769 N N . GLU A 1 239 ? -4.18 11.984 -7.625 1 88.19 239 GLU A N 1
ATOM 1770 C CA . GLU A 1 239 ? -5.074 12.867 -6.883 1 88.19 239 GLU A CA 1
ATOM 1771 C C . GLU A 1 239 ? -6.184 12.078 -6.199 1 88.19 239 GLU A C 1
ATOM 1773 O O . GLU A 1 239 ? -6.527 12.344 -5.047 1 88.19 239 GLU A O 1
ATOM 1778 N N . ASP A 1 240 ? -6.664 11.117 -6.93 1 88.38 240 ASP A N 1
ATOM 1779 C CA . ASP A 1 240 ? -7.727 10.305 -6.348 1 88.38 240 ASP A CA 1
ATOM 1780 C C . ASP A 1 240 ? -7.207 9.477 -5.176 1 88.38 240 ASP A C 1
ATOM 1782 O O . ASP A 1 240 ? -7.863 9.383 -4.133 1 88.38 240 ASP A O 1
ATOM 1786 N N . LEU A 1 241 ? -6.016 8.953 -5.324 1 93.88 241 LEU A N 1
ATOM 1787 C CA . LEU A 1 241 ? -5.449 8.141 -4.25 1 93.88 241 LEU A CA 1
ATOM 1788 C C . LEU A 1 241 ? -5.18 9 -3.014 1 93.88 241 LEU A C 1
ATOM 1790 O O . LEU A 1 241 ? -5.527 8.602 -1.896 1 93.88 241 LEU A O 1
ATOM 1794 N N . HIS A 1 242 ? -4.645 10.18 -3.211 1 95.5 242 HIS A N 1
ATOM 1795 C CA . HIS A 1 242 ? -4.293 11.086 -2.125 1 95.5 242 HIS A CA 1
ATOM 1796 C C . HIS A 1 242 ? -5.52 11.461 -1.3 1 95.5 242 HIS A C 1
ATOM 1798 O O . HIS A 1 242 ? -5.59 11.156 -0.107 1 95.5 242 HIS A O 1
ATOM 1804 N N . LYS A 1 243 ? -6.566 11.938 -1.925 1 95.12 243 LYS A N 1
ATOM 1805 C CA . LYS A 1 243 ? -7.723 12.5 -1.236 1 95.12 243 LYS A CA 1
ATOM 1806 C C . LYS A 1 243 ? -8.539 11.414 -0.537 1 95.12 243 LYS A C 1
ATOM 1808 O O . LYS A 1 243 ? -9.164 11.672 0.495 1 95.12 243 LYS A O 1
ATOM 1813 N N . SER A 1 244 ? -8.469 10.18 -1.088 1 96.62 244 SER A N 1
ATOM 1814 C CA . SER A 1 244 ? -9.328 9.109 -0.599 1 96.62 244 SER A CA 1
ATOM 1815 C C . SER A 1 244 ? -8.562 8.156 0.31 1 96.62 244 SER A C 1
ATOM 1817 O O . SER A 1 244 ? -9.141 7.219 0.863 1 96.62 244 SER A O 1
ATOM 1819 N N . CYS A 1 245 ? -7.266 8.375 0.454 1 98.12 245 CYS A N 1
ATOM 1820 C CA . CYS A 1 245 ? -6.398 7.5 1.237 1 98.12 245 CYS A CA 1
ATOM 1821 C C . CYS A 1 245 ? -6.438 6.074 0.708 1 98.12 245 CYS A C 1
ATOM 1823 O O . CYS A 1 245 ? -6.363 5.117 1.483 1 98.12 245 CYS A O 1
ATOM 1825 N N . ARG A 1 246 ? -6.668 5.918 -0.583 1 97.38 246 ARG A N 1
ATOM 1826 C CA . ARG A 1 246 ? -6.672 4.602 -1.216 1 97.38 246 ARG A CA 1
ATOM 1827 C C . ARG A 1 246 ? -5.266 4.188 -1.63 1 97.38 246 ARG A C 1
ATOM 1829 O O . ARG A 1 246 ? -4.383 5.035 -1.79 1 97.38 246 ARG A O 1
ATOM 1836 N N . SER A 1 247 ? -5.059 2.893 -1.796 1 97.38 247 SER A N 1
ATOM 1837 C CA . SER A 1 247 ? -3.766 2.34 -2.193 1 97.38 247 SER A CA 1
ATOM 1838 C C . SER A 1 247 ? -3.918 1.36 -3.352 1 97.38 247 SER A C 1
ATOM 1840 O O . SER A 1 247 ? -4.926 0.662 -3.453 1 97.38 247 SER A O 1
ATOM 1842 N N . ILE A 1 248 ? -2.936 1.378 -4.156 1 97 248 ILE A N 1
ATOM 1843 C CA . ILE A 1 248 ? -2.766 0.334 -5.16 1 97 248 ILE A CA 1
ATOM 1844 C C . ILE A 1 248 ? -1.443 -0.396 -4.93 1 97 248 ILE A C 1
ATOM 1846 O O . ILE A 1 248 ? -0.391 0.236 -4.812 1 97 248 ILE A O 1
ATOM 1850 N N . LYS A 1 249 ? -1.529 -1.688 -4.832 1 97.5 249 LYS A N 1
ATOM 1851 C CA . LYS A 1 249 ? -0.346 -2.523 -4.648 1 97.5 249 LYS A CA 1
ATOM 1852 C C . LYS A 1 249 ? -0.184 -3.51 -5.801 1 97.5 249 LYS A C 1
ATOM 1854 O O . LYS A 1 249 ? -1.098 -4.281 -6.098 1 97.5 249 LYS A O 1
ATOM 1859 N N . GLY A 1 250 ? 0.925 -3.371 -6.43 1 97.75 250 GLY A N 1
ATOM 1860 C CA . GLY A 1 250 ? 1.272 -4.367 -7.43 1 97.75 250 GLY A CA 1
ATOM 1861 C C . GLY A 1 250 ? 1.989 -5.57 -6.852 1 97.75 250 GLY A C 1
ATOM 1862 O O . GLY A 1 250 ? 2.791 -5.438 -5.926 1 97.75 250 GLY A O 1
ATOM 1863 N N . PHE A 1 251 ? 1.709 -6.707 -7.457 1 98.25 251 PHE A N 1
ATOM 1864 C CA . PHE A 1 251 ? 2.385 -7.914 -7 1 98.25 251 PHE A CA 1
ATOM 1865 C C . PHE A 1 251 ? 2.553 -8.906 -8.141 1 98.25 251 PHE A C 1
ATOM 1867 O O . PHE A 1 251 ? 1.605 -9.172 -8.883 1 98.25 251 PHE A O 1
ATOM 1874 N N . SER A 1 252 ? 3.664 -9.375 -8.25 1 97.56 252 SER A N 1
ATOM 1875 C CA . SER A 1 252 ? 4.012 -10.477 -9.148 1 97.56 252 SER A CA 1
ATOM 1876 C C . SER A 1 252 ? 4.707 -11.602 -8.391 1 97.56 252 SER A C 1
ATOM 1878 O O . SER A 1 252 ? 5.793 -11.414 -7.844 1 97.56 252 SER A O 1
ATOM 1880 N N . PHE A 1 253 ? 4.07 -12.727 -8.375 1 97.75 253 PHE A N 1
ATOM 1881 C CA . PHE A 1 253 ? 4.703 -13.859 -7.703 1 97.75 253 PHE A CA 1
ATOM 1882 C C . PHE A 1 253 ? 5.965 -14.289 -8.445 1 97.75 253 PHE A C 1
ATOM 1884 O O . PHE A 1 253 ? 6.914 -14.781 -7.828 1 97.75 253 PHE A O 1
ATOM 1891 N N . GLY A 1 254 ? 5.957 -14.117 -9.797 1 96.81 254 GLY A N 1
ATOM 1892 C CA . GLY A 1 254 ? 7.176 -14.359 -10.547 1 96.81 254 GLY A CA 1
ATOM 1893 C C . GLY A 1 254 ? 8.344 -13.5 -10.094 1 96.81 254 GLY A C 1
ATOM 1894 O O . GLY A 1 254 ? 9.453 -14.008 -9.906 1 96.81 254 GLY A O 1
ATOM 1895 N N . THR A 1 255 ? 8.055 -12.234 -9.906 1 97.06 255 THR A N 1
ATOM 1896 C CA . THR A 1 255 ? 9.078 -11.312 -9.414 1 97.06 255 THR A CA 1
ATOM 1897 C C . THR A 1 255 ? 9.508 -11.68 -8 1 97.06 255 THR A C 1
ATOM 1899 O O . THR A 1 255 ? 10.695 -11.664 -7.688 1 97.06 255 THR A O 1
ATOM 1902 N N . MET A 1 256 ? 8.578 -12.07 -7.18 1 97.56 256 MET A N 1
ATOM 1903 C CA . MET A 1 256 ? 8.867 -12.5 -5.812 1 97.56 256 MET A CA 1
ATOM 1904 C C . MET A 1 256 ? 9.789 -13.711 -5.809 1 97.56 256 MET A C 1
ATOM 1906 O O . MET A 1 256 ? 10.781 -13.742 -5.078 1 97.56 256 MET A O 1
ATOM 1910 N N . ARG A 1 257 ? 9.484 -14.648 -6.598 1 97.06 257 ARG A N 1
ATOM 1911 C CA . ARG A 1 257 ? 10.297 -15.859 -6.672 1 97.06 257 ARG A CA 1
ATOM 1912 C C . ARG A 1 257 ? 11.719 -15.539 -7.129 1 97.06 257 ARG A C 1
ATOM 1914 O O . ARG A 1 257 ? 12.688 -16.109 -6.613 1 97.06 257 ARG A O 1
ATOM 1921 N N . ALA A 1 258 ? 11.82 -14.656 -8.078 1 96.69 258 ALA A N 1
ATOM 1922 C CA . ALA A 1 258 ? 13.102 -14.352 -8.711 1 96.69 258 ALA A CA 1
ATOM 1923 C C . ALA A 1 258 ? 13.984 -13.523 -7.781 1 96.69 258 ALA A C 1
ATOM 1925 O O . ALA A 1 258 ? 15.195 -13.75 -7.699 1 96.69 258 ALA A O 1
ATOM 1926 N N . LEU A 1 259 ? 13.352 -12.602 -7.027 1 96.62 259 LEU A N 1
ATOM 1927 C CA . LEU A 1 259 ? 14.18 -11.586 -6.383 1 96.62 259 LEU A CA 1
ATOM 1928 C C . LEU A 1 259 ? 14.172 -11.766 -4.867 1 96.62 259 LEU A C 1
ATOM 1930 O O . LEU A 1 259 ? 15.055 -11.25 -4.172 1 96.62 259 LEU A O 1
ATOM 1934 N N . LYS A 1 260 ? 13.133 -12.461 -4.398 1 96.62 260 LYS A N 1
ATOM 1935 C CA . LYS A 1 260 ? 13.055 -12.664 -2.955 1 96.62 260 LYS A CA 1
ATOM 1936 C C . LYS A 1 260 ? 12.688 -14.109 -2.621 1 96.62 260 LYS A C 1
ATOM 1938 O O . LYS A 1 260 ? 11.742 -14.359 -1.873 1 96.62 260 LYS A O 1
ATOM 1943 N N . PRO A 1 261 ? 13.477 -15.039 -3.07 1 96.31 261 PRO A N 1
ATOM 1944 C CA . PRO A 1 261 ? 13.156 -16.453 -2.828 1 96.31 261 PRO A CA 1
ATOM 1945 C C . PRO A 1 261 ? 13.133 -16.812 -1.344 1 96.31 261 PRO A C 1
ATOM 1947 O O . PRO A 1 261 ? 12.422 -17.719 -0.935 1 96.31 261 PRO A O 1
ATOM 1950 N N . ASP A 1 262 ? 13.867 -16.078 -0.521 1 95.12 262 ASP A N 1
ATOM 1951 C CA . ASP A 1 262 ? 13.867 -16.312 0.919 1 95.12 262 ASP A CA 1
ATOM 1952 C C . ASP A 1 262 ? 12.477 -16.062 1.513 1 95.12 262 ASP A C 1
ATOM 1954 O O . ASP A 1 262 ? 12.055 -16.781 2.426 1 95.12 262 ASP A O 1
ATOM 1958 N N . MET A 1 263 ? 11.836 -15.078 0.999 1 95.31 263 MET A N 1
ATOM 1959 C CA . MET A 1 263 ? 10.477 -14.797 1.461 1 95.31 263 MET A CA 1
ATOM 1960 C C . MET A 1 263 ? 9.516 -15.898 1.035 1 95.31 263 MET A C 1
ATOM 1962 O O . MET A 1 263 ? 8.586 -16.234 1.768 1 95.31 263 MET A O 1
ATOM 1966 N N . VAL A 1 264 ? 9.734 -16.438 -0.119 1 97.5 264 VAL A N 1
ATOM 1967 C CA . VAL A 1 264 ? 8.906 -17.547 -0.608 1 97.5 264 VAL A CA 1
ATOM 1968 C C . VAL A 1 264 ? 9.109 -18.766 0.278 1 97.5 264 VAL A C 1
ATOM 1970 O O . VAL A 1 264 ? 8.141 -19.453 0.629 1 97.5 264 VAL A O 1
ATOM 1973 N N . GLU A 1 265 ? 10.305 -18.984 0.634 1 95.75 265 GLU A N 1
ATOM 1974 C CA . GLU A 1 265 ? 10.617 -20.125 1.49 1 95.75 265 GLU A CA 1
ATOM 1975 C C . GLU A 1 265 ? 9.906 -20.016 2.836 1 95.75 265 GLU A C 1
ATOM 1977 O O . GLU A 1 265 ? 9.375 -21 3.342 1 95.75 265 GLU A O 1
ATOM 1982 N N . LYS A 1 266 ? 9.898 -18.844 3.387 1 94.31 266 LYS A N 1
ATOM 1983 C CA . LYS A 1 266 ? 9.227 -18.625 4.66 1 94.31 266 LYS A CA 1
ATOM 1984 C C . LYS A 1 266 ? 7.727 -18.891 4.535 1 94.31 266 LYS A C 1
ATOM 1986 O O . LYS A 1 266 ? 7.102 -19.406 5.469 1 94.31 266 LYS A O 1
ATOM 1991 N N . ALA A 1 267 ? 7.207 -18.578 3.42 1 95.5 267 ALA A N 1
ATOM 1992 C CA . ALA A 1 267 ? 5.781 -18.781 3.178 1 95.5 267 ALA A CA 1
ATOM 1993 C C . ALA A 1 267 ? 5.477 -20.25 2.908 1 95.5 267 ALA A C 1
ATOM 1995 O O . ALA A 1 267 ? 4.367 -20.719 3.176 1 95.5 267 ALA A O 1
ATOM 1996 N N . ALA A 1 268 ? 6.441 -20.969 2.385 1 96.38 268 ALA A N 1
ATOM 1997 C CA . ALA A 1 268 ? 6.25 -22.328 1.909 1 96.38 268 ALA A CA 1
ATOM 1998 C C . ALA A 1 268 ? 5.758 -23.234 3.033 1 96.38 268 ALA A C 1
ATOM 2000 O O . ALA A 1 268 ? 4.844 -24.047 2.834 1 96.38 268 ALA A O 1
ATOM 2001 N N . ASN A 1 269 ? 6.262 -23.094 4.211 1 92.38 269 ASN A N 1
ATOM 2002 C CA . ASN A 1 269 ? 5.82 -23.922 5.328 1 92.38 269 ASN A CA 1
ATOM 2003 C C . ASN A 1 269 ? 4.348 -23.688 5.652 1 92.38 269 ASN A C 1
ATOM 2005 O O . ASN A 1 269 ? 3.602 -24.641 5.867 1 92.38 269 ASN A O 1
ATOM 2009 N N . ASN A 1 270 ? 3.992 -22.453 5.66 1 94 270 ASN A N 1
ATOM 2010 C CA . ASN A 1 270 ? 2.596 -22.125 5.926 1 94 270 ASN A CA 1
ATOM 2011 C C . ASN A 1 270 ? 1.676 -22.656 4.832 1 94 270 ASN A C 1
ATOM 2013 O O . ASN A 1 270 ? 0.612 -23.203 5.125 1 94 270 ASN A O 1
ATOM 2017 N N . VAL A 1 271 ? 2.113 -22.5 3.613 1 95.75 271 VAL A N 1
ATOM 2018 C CA . VAL A 1 271 ? 1.303 -22.906 2.469 1 95.75 271 VAL A CA 1
ATOM 2019 C C . VAL A 1 271 ? 1.141 -24.422 2.467 1 95.75 271 VAL A C 1
ATOM 2021 O O . VAL A 1 271 ? 0.034 -24.938 2.285 1 95.75 271 VAL A O 1
ATOM 2024 N N . VAL A 1 272 ? 2.201 -25.109 2.711 1 93.38 272 VAL A N 1
ATOM 2025 C CA . VAL A 1 272 ? 2.176 -26.578 2.711 1 93.38 272 VAL A CA 1
ATOM 2026 C C . VAL A 1 272 ? 1.289 -27.078 3.848 1 93.38 272 VAL A C 1
ATOM 2028 O O . VAL A 1 272 ? 0.523 -28.031 3.676 1 93.38 272 VAL A O 1
ATOM 2031 N N . ASP A 1 273 ? 1.354 -26.391 4.965 1 92 273 ASP A N 1
ATOM 2032 C CA . ASP A 1 273 ? 0.508 -26.75 6.098 1 92 273 ASP A CA 1
ATOM 2033 C C . ASP A 1 273 ? -0.97 -26.562 5.762 1 92 273 ASP A C 1
ATOM 2035 O O . ASP A 1 273 ? -1.804 -27.406 6.102 1 92 273 ASP A O 1
ATOM 2039 N N . LEU A 1 274 ? -1.253 -25.5 5.117 1 92.56 274 LEU A N 1
ATOM 2040 C CA . LEU A 1 274 ? -2.629 -25.219 4.723 1 92.56 274 LEU A CA 1
ATOM 2041 C C . LEU A 1 274 ? -3.143 -26.281 3.752 1 92.56 274 LEU A C 1
ATOM 2043 O O . LEU A 1 274 ? -4.297 -26.703 3.842 1 92.56 274 LEU A O 1
ATOM 2047 N N . LEU A 1 275 ? -2.344 -26.688 2.898 1 90.25 275 LEU A N 1
ATOM 2048 C CA . LEU A 1 275 ? -2.715 -27.719 1.927 1 90.25 275 LEU A CA 1
ATOM 2049 C C . LEU A 1 275 ? -2.936 -29.062 2.609 1 90.25 275 LEU A C 1
ATOM 2051 O O . LEU A 1 275 ? -3.9 -29.766 2.305 1 90.25 275 LEU A O 1
ATOM 2055 N N . ALA A 1 276 ? -2.076 -29.344 3.531 1 90 276 ALA A N 1
ATOM 2056 C CA . ALA A 1 276 ? -2.09 -30.656 4.18 1 90 276 ALA A CA 1
ATOM 2057 C C . ALA A 1 276 ? -3.291 -30.797 5.113 1 90 276 ALA A C 1
ATOM 2059 O O . ALA A 1 276 ? -3.82 -31.891 5.293 1 90 276 ALA A O 1
ATOM 2060 N N . ASP A 1 277 ? -3.721 -29.672 5.688 1 88.69 277 ASP A N 1
ATOM 2061 C CA . ASP A 1 277 ? -4.812 -29.75 6.652 1 88.69 277 ASP A CA 1
ATOM 2062 C C . ASP A 1 277 ? -6.168 -29.797 5.953 1 88.69 277 ASP A C 1
ATOM 2064 O O . ASP A 1 277 ? -7.188 -30.078 6.582 1 88.69 277 ASP A O 1
ATOM 2068 N N . GLY A 1 278 ? -6.207 -29.562 4.684 1 86.75 278 GLY A N 1
ATOM 2069 C CA . GLY A 1 278 ? -7.402 -29.75 3.877 1 86.75 278 GLY A CA 1
ATOM 2070 C C . GLY A 1 278 ? -8.375 -28.594 3.959 1 86.75 278 GLY A C 1
ATOM 2071 O O . GLY A 1 278 ? -9.5 -28.672 3.467 1 86.75 278 GLY A O 1
ATOM 2072 N N . THR A 1 279 ? -7.945 -27.547 4.59 1 85.5 279 THR A N 1
ATOM 2073 C CA . THR A 1 279 ? -8.836 -26.406 4.75 1 85.5 279 THR A CA 1
ATOM 2074 C C . THR A 1 279 ? -9.055 -25.703 3.412 1 85.5 279 THR A C 1
ATOM 2076 O O . THR A 1 279 ? -10.133 -25.141 3.168 1 85.5 279 THR A O 1
ATOM 2079 N N . VAL A 1 280 ? -8.086 -25.719 2.57 1 93.25 280 VAL A N 1
ATOM 2080 C CA . VAL A 1 280 ? -8.203 -25.156 1.234 1 93.25 280 VAL A CA 1
ATOM 2081 C C . VAL A 1 280 ? -8.219 -26.266 0.193 1 93.25 280 VAL A C 1
ATOM 2083 O O . VAL A 1 280 ? -7.352 -27.141 0.195 1 93.25 280 VAL A O 1
ATOM 2086 N N . LYS A 1 281 ? -9.203 -26.188 -0.581 1 91.94 281 LYS A N 1
ATOM 2087 C CA . LYS A 1 281 ? -9.359 -27.219 -1.604 1 91.94 281 LYS A CA 1
ATOM 2088 C C . LYS A 1 281 ? -9.203 -26.625 -3.004 1 91.94 281 LYS A C 1
ATOM 2090 O O . LYS A 1 281 ? -9.922 -25.703 -3.383 1 91.94 281 LYS A O 1
ATOM 2095 N N . ILE A 1 282 ? -8.297 -27.203 -3.643 1 94.75 282 ILE A N 1
ATOM 2096 C CA . ILE A 1 282 ? -8.125 -26.812 -5.035 1 94.75 282 ILE A CA 1
ATOM 2097 C C . ILE A 1 282 ? -8.805 -27.828 -5.953 1 94.75 282 ILE A C 1
ATOM 2099 O O . ILE A 1 282 ? -8.469 -29.016 -5.938 1 94.75 282 ILE A O 1
ATOM 2103 N N . GLU A 1 283 ? -9.734 -27.312 -6.738 1 93.75 283 GLU A N 1
ATOM 2104 C CA . GLU A 1 283 ? -10.445 -28.203 -7.652 1 93.75 283 GLU A CA 1
ATOM 2105 C C . GLU A 1 283 ? -9.586 -28.562 -8.859 1 93.75 283 GLU A C 1
ATOM 2107 O O . GLU A 1 283 ? -8.852 -27.719 -9.375 1 93.75 283 GLU A O 1
ATOM 2112 N N . ILE A 1 284 ? -9.688 -29.797 -9.188 1 96.44 284 ILE A N 1
ATOM 2113 C CA . ILE A 1 284 ? -8.984 -30.297 -10.367 1 96.44 284 ILE A CA 1
ATOM 2114 C C . ILE A 1 284 ? -9.992 -30.594 -11.477 1 96.44 284 ILE A C 1
ATOM 2116 O O . ILE A 1 284 ? -10.945 -31.344 -11.273 1 96.44 284 ILE A O 1
ATOM 2120 N N . ASP A 1 285 ? -9.812 -29.953 -12.57 1 95.94 285 ASP A N 1
ATOM 2121 C CA . ASP A 1 285 ? -10.68 -30.172 -13.719 1 95.94 285 ASP A CA 1
ATOM 2122 C C . ASP A 1 285 ? -10.352 -31.484 -14.414 1 95.94 285 ASP A C 1
ATOM 2124 O O . ASP A 1 285 ? -11.195 -32.375 -14.5 1 95.94 285 ASP A O 1
ATOM 2128 N N . GLN A 1 286 ? -9.078 -31.656 -14.844 1 96.81 286 GLN A N 1
ATOM 2129 C CA . GLN A 1 286 ? -8.664 -32.844 -15.602 1 96.81 286 GLN A CA 1
ATOM 2130 C C . GLN A 1 286 ? -7.152 -33.062 -15.492 1 96.81 286 GLN A C 1
ATOM 2132 O O . GLN A 1 286 ? -6.398 -32.094 -15.273 1 96.81 286 GLN A O 1
ATOM 2137 N N . VAL A 1 287 ? -6.797 -34.344 -15.609 1 98.19 287 VAL A N 1
ATOM 2138 C CA . VAL A 1 287 ? -5.395 -34.75 -15.672 1 98.19 287 VAL A CA 1
ATOM 2139 C C . VAL A 1 287 ? -5.09 -35.344 -17.047 1 98.19 287 VAL A C 1
ATOM 2141 O O . VAL A 1 287 ? -5.785 -36.25 -17.484 1 98.19 287 VAL A O 1
ATOM 2144 N N . PHE A 1 288 ? -4.148 -34.781 -17.719 1 98.44 288 PHE A N 1
ATOM 2145 C CA . PHE A 1 288 ? -3.695 -35.312 -19.016 1 98.44 288 PHE A CA 1
ATOM 2146 C C . PHE A 1 288 ? -2.309 -35.906 -18.891 1 98.44 288 PHE A C 1
ATOM 2148 O O . PHE A 1 288 ? -1.491 -35.469 -18.078 1 98.44 288 PHE A O 1
ATOM 2155 N N . PRO A 1 289 ? -2.02 -36.969 -19.688 1 98.12 289 PRO A N 1
ATOM 2156 C CA . PRO A 1 289 ? -0.616 -37.375 -19.797 1 98.12 289 PRO A CA 1
ATOM 2157 C C . PRO A 1 289 ? 0.259 -36.312 -20.453 1 98.12 289 PRO A C 1
ATOM 2159 O O . PRO A 1 289 ? -0.232 -35.531 -21.266 1 98.12 289 PRO A O 1
ATOM 2162 N N . LEU A 1 290 ? 1.487 -36.312 -20.125 1 97.81 290 LEU A N 1
ATOM 2163 C CA . LEU A 1 290 ? 2.436 -35.344 -20.688 1 97.81 290 LEU A CA 1
ATOM 2164 C C . LEU A 1 290 ? 2.367 -35.375 -22.219 1 97.81 290 LEU A C 1
ATOM 2166 O O . LEU A 1 290 ? 2.479 -34.312 -22.844 1 97.81 290 LEU A O 1
ATOM 2170 N N . THR A 1 291 ? 2.135 -36.5 -22.797 1 96.81 291 THR A N 1
ATOM 2171 C CA . THR A 1 291 ? 2.133 -36.656 -24.25 1 96.81 291 THR A CA 1
ATOM 2172 C C . THR A 1 291 ? 0.942 -35.938 -24.875 1 96.81 291 THR A C 1
ATOM 2174 O O . THR A 1 291 ? 0.909 -35.75 -26.094 1 96.81 291 THR A O 1
ATOM 2177 N N . GLU A 1 292 ? -0.039 -35.594 -24.062 1 97.62 292 GLU A N 1
ATOM 2178 C CA . GLU A 1 292 ? -1.227 -34.906 -24.562 1 97.62 292 GLU A CA 1
ATOM 2179 C C . GLU A 1 292 ? -1.243 -33.438 -24.109 1 97.62 292 GLU A C 1
ATOM 2181 O O . GLU A 1 292 ? -2.311 -32.875 -23.906 1 97.62 292 GLU A O 1
ATOM 2186 N N . ALA A 1 293 ? -0.086 -32.938 -23.906 1 97.56 293 ALA A N 1
ATOM 2187 C CA . ALA A 1 293 ? 0.031 -31.531 -23.469 1 97.56 293 ALA A CA 1
ATOM 2188 C C . ALA A 1 293 ? -0.712 -30.594 -24.406 1 97.56 293 ALA A C 1
ATOM 2190 O O . ALA A 1 293 ? -1.377 -29.656 -23.969 1 97.56 293 ALA A O 1
ATOM 2191 N N . LYS A 1 294 ? -0.617 -30.828 -25.656 1 96.5 294 LYS A N 1
ATOM 2192 C CA . LYS A 1 294 ? -1.301 -29.969 -26.625 1 96.5 294 LYS A CA 1
ATOM 2193 C C . LYS A 1 294 ? -2.809 -29.969 -26.391 1 96.5 294 LYS A C 1
ATOM 2195 O O . LYS A 1 294 ? -3.443 -28.906 -26.438 1 96.5 294 LYS A O 1
ATOM 2200 N N . LYS A 1 295 ? -3.324 -31.125 -26.156 1 97.06 295 LYS A N 1
ATOM 2201 C CA . LYS A 1 295 ? -4.75 -31.25 -25.859 1 97.06 295 LYS A CA 1
ATOM 2202 C C . LYS A 1 295 ? -5.102 -30.531 -24.562 1 97.06 295 LYS A C 1
ATOM 2204 O O . LYS A 1 295 ? -6.148 -29.875 -24.484 1 97.06 295 LYS A O 1
ATOM 2209 N N . ALA A 1 296 ? -4.273 -30.656 -23.594 1 97.62 296 ALA A N 1
ATOM 2210 C CA . ALA A 1 296 ? -4.484 -29.984 -22.312 1 97.62 296 ALA A CA 1
ATOM 2211 C C . ALA A 1 296 ? -4.547 -28.469 -22.484 1 97.62 296 ALA A C 1
ATOM 2213 O O . ALA A 1 296 ? -5.426 -27.812 -21.922 1 97.62 296 ALA A O 1
ATOM 2214 N N . TYR A 1 297 ? -3.672 -27.891 -23.266 1 96.94 297 TYR A N 1
ATOM 2215 C CA . TYR A 1 297 ? -3.635 -26.438 -23.484 1 96.94 297 TYR A CA 1
ATOM 2216 C C . TYR A 1 297 ? -4.84 -25.984 -24.297 1 96.94 297 TYR A C 1
ATOM 2218 O O . TYR A 1 297 ? -5.363 -24.891 -24.078 1 96.94 297 TYR A O 1
ATOM 2226 N N . ARG A 1 298 ? -5.266 -26.797 -25.234 1 95.81 298 ARG A N 1
ATOM 2227 C CA . ARG A 1 298 ? -6.492 -26.469 -25.969 1 95.81 298 ARG A CA 1
ATOM 2228 C C . ARG A 1 298 ? -7.688 -26.422 -25.031 1 95.81 298 ARG A C 1
ATOM 2230 O O . ARG A 1 298 ? -8.5 -25.5 -25.094 1 95.81 298 ARG A O 1
ATOM 2237 N N . HIS A 1 299 ? -7.695 -27.453 -24.188 1 95.88 299 HIS A N 1
ATOM 2238 C CA . HIS A 1 299 ? -8.75 -27.484 -23.172 1 95.88 299 HIS A CA 1
ATOM 2239 C C . HIS A 1 299 ? -8.688 -26.25 -22.281 1 95.88 299 HIS A C 1
ATOM 2241 O O . HIS A 1 299 ? -9.719 -25.641 -22 1 95.88 299 HIS A O 1
ATOM 2247 N N . PHE A 1 300 ? -7.523 -25.859 -21.906 1 94.38 300 PHE A N 1
ATOM 2248 C CA . PHE A 1 300 ? -7.277 -24.703 -21.047 1 94.38 300 PHE A CA 1
ATOM 2249 C C . PHE A 1 300 ? -7.75 -23.422 -21.719 1 94.38 300 PHE A C 1
ATOM 2251 O O . PHE A 1 300 ? -8.359 -22.562 -21.078 1 94.38 300 PHE A O 1
ATOM 2258 N N . GLN A 1 301 ? -7.562 -23.281 -22.969 1 92.44 301 GLN A N 1
ATOM 2259 C CA . GLN A 1 301 ? -7.844 -22.078 -23.734 1 92.44 301 GLN A CA 1
ATOM 2260 C C . GLN A 1 301 ? -9.344 -21.875 -23.922 1 92.44 301 GLN A C 1
ATOM 2262 O O . GLN A 1 301 ? -9.797 -20.781 -24.25 1 92.44 301 GLN A O 1
ATOM 2267 N N . THR A 1 302 ? -10.062 -23 -23.688 1 87 302 THR A N 1
ATOM 2268 C CA . THR A 1 302 ? -11.508 -22.875 -23.875 1 87 302 THR A CA 1
ATOM 2269 C C . THR A 1 302 ? -12.125 -22.047 -22.734 1 87 302 THR A C 1
ATOM 2271 O O . THR A 1 302 ? -13.25 -21.562 -22.859 1 87 302 THR A O 1
ATOM 2274 N N . ARG A 1 303 ? -11.57 -21.922 -21.688 1 79.5 303 ARG A N 1
ATOM 2275 C CA . ARG A 1 303 ? -12.008 -21.203 -20.5 1 79.5 303 ARG A CA 1
ATOM 2276 C C . ARG A 1 303 ? -13.297 -21.797 -19.938 1 79.5 303 ARG A C 1
ATOM 2278 O O . ARG A 1 303 ? -14.102 -21.094 -19.328 1 79.5 303 ARG A O 1
ATOM 2285 N N . LYS A 1 304 ? -13.453 -23 -20.281 1 81.94 304 LYS A N 1
ATOM 2286 C CA . LYS A 1 304 ? -14.664 -23.672 -19.812 1 81.94 304 LYS A CA 1
ATOM 2287 C C . LYS A 1 304 ? -14.359 -24.656 -18.688 1 81.94 304 LYS A C 1
ATOM 2289 O O . LYS A 1 304 ? -15.273 -25.188 -18.062 1 81.94 304 LYS A O 1
ATOM 2294 N N . HIS A 1 305 ? -13.148 -24.828 -18.484 1 85.31 305 HIS A N 1
ATOM 2295 C CA . HIS A 1 305 ? -12.75 -25.766 -17.438 1 85.31 305 HIS A CA 1
ATOM 2296 C C . HIS A 1 305 ? -13.07 -25.203 -16.047 1 85.31 305 HIS A C 1
ATOM 2298 O O . HIS A 1 305 ? -13.156 -23.984 -15.867 1 85.31 305 HIS A O 1
ATOM 2304 N N . GLN A 1 306 ? -13.305 -26.094 -15.141 1 86.38 306 GLN A N 1
ATOM 2305 C CA . GLN A 1 306 ? -13.523 -25.766 -13.742 1 86.38 306 GLN A CA 1
ATOM 2306 C C . GLN A 1 306 ? -12.438 -26.375 -12.859 1 86.38 306 GLN A C 1
ATOM 2308 O O . GLN A 1 306 ? -12.484 -27.562 -12.547 1 86.38 306 GLN A O 1
ATOM 2313 N N . GLY A 1 307 ? -11.57 -25.578 -12.492 1 9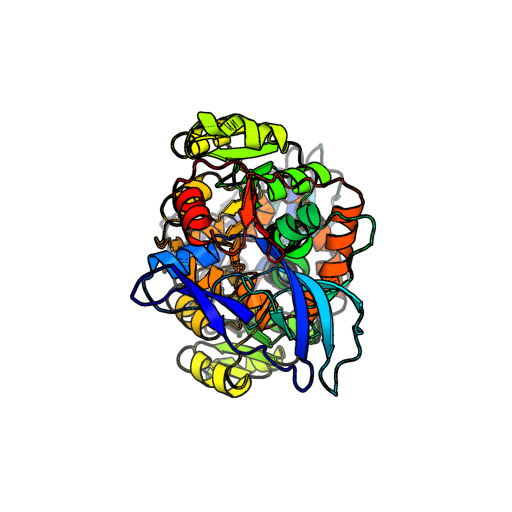2.12 307 GLY A N 1
ATOM 2314 C CA . GLY A 1 307 ? -10.453 -26.047 -11.68 1 92.12 307 GLY A CA 1
ATOM 2315 C C . GLY A 1 307 ? -9.148 -26.141 -12.445 1 92.12 307 GLY A C 1
ATOM 2316 O O . GLY A 1 307 ? -9.078 -25.719 -13.602 1 92.12 307 GLY A O 1
ATOM 2317 N N . LYS A 1 308 ? -8.172 -26.734 -11.82 1 96.88 308 LYS A N 1
ATOM 2318 C CA . LYS A 1 308 ? -6.816 -26.812 -12.367 1 96.88 308 LYS A CA 1
ATOM 2319 C C . LYS A 1 308 ? -6.684 -27.953 -13.359 1 96.88 308 LYS A C 1
ATOM 2321 O O . LYS A 1 308 ? -7.309 -29.016 -13.18 1 96.88 308 LYS A O 1
ATOM 2326 N N . ILE A 1 309 ? -5.926 -27.766 -14.367 1 97.94 309 ILE A N 1
ATOM 2327 C CA . ILE A 1 309 ? -5.559 -28.797 -15.32 1 97.94 309 ILE A CA 1
ATOM 2328 C C . ILE A 1 309 ? -4.129 -29.266 -15.047 1 97.94 309 ILE A C 1
ATOM 2330 O O . ILE A 1 309 ? -3.219 -28.453 -14.898 1 97.94 309 ILE A O 1
ATOM 2334 N N . LEU A 1 310 ? -3.969 -30.578 -14.93 1 98.62 310 LEU A N 1
ATOM 2335 C CA . LEU A 1 310 ? -2.678 -31.141 -14.555 1 98.62 310 LEU A CA 1
ATOM 2336 C C . LEU A 1 310 ? -2.098 -31.969 -15.688 1 98.62 310 LEU A C 1
ATOM 2338 O O . LEU A 1 310 ? -2.84 -32.469 -16.547 1 98.62 310 LEU A O 1
ATOM 2342 N N . LEU A 1 311 ? -0.813 -32.062 -15.734 1 98.56 311 LEU A N 1
ATOM 2343 C CA . LEU A 1 311 ? -0.088 -33 -16.578 1 98.56 311 LEU A CA 1
ATOM 2344 C C . LEU A 1 311 ? 0.605 -34.062 -15.719 1 98.56 311 LEU A C 1
ATOM 2346 O O . LEU A 1 311 ? 1.267 -33.719 -14.734 1 98.56 311 LEU A O 1
ATOM 2350 N N . ASN A 1 312 ? 0.431 -35.188 -16.047 1 98.38 312 ASN A N 1
ATOM 2351 C CA . ASN A 1 312 ? 1.088 -36.344 -15.398 1 98.38 312 ASN A CA 1
ATOM 2352 C C . ASN A 1 312 ? 2.271 -36.844 -16.219 1 98.38 312 ASN A C 1
ATOM 2354 O O . ASN A 1 312 ? 2.105 -37.25 -17.375 1 98.38 312 ASN A O 1
ATOM 2358 N N . MET A 1 313 ? 3.445 -36.844 -15.672 1 96.25 313 MET A N 1
ATOM 2359 C CA . MET A 1 313 ? 4.664 -37.188 -16.406 1 96.25 313 MET A CA 1
ATOM 2360 C C . MET A 1 313 ? 4.832 -38.688 -16.516 1 96.25 313 MET A C 1
ATOM 2362 O O . MET A 1 313 ? 5.609 -39.188 -17.344 1 96.25 313 MET A O 1
ATOM 2366 N N . ASN A 1 314 ? 4.219 -39.469 -15.695 1 86.38 314 ASN A N 1
ATOM 2367 C CA . ASN A 1 314 ? 4.398 -40.906 -15.664 1 86.38 314 ASN A CA 1
ATOM 2368 C C . ASN A 1 314 ? 3.371 -41.625 -16.547 1 86.38 314 ASN A C 1
ATOM 2370 O O . ASN A 1 314 ? 3.229 -42.844 -16.484 1 86.38 314 ASN A O 1
ATOM 2374 N N . GLN A 1 315 ? 2.721 -40.906 -17.328 1 77.44 315 GLN A N 1
ATOM 2375 C CA . GLN A 1 315 ? 1.72 -41.5 -18.203 1 77.44 315 GLN A CA 1
ATOM 2376 C C . GLN A 1 315 ? 1.93 -41.094 -19.656 1 77.44 315 GLN A C 1
ATOM 2378 O O . GLN A 1 315 ? 2.514 -40.031 -19.922 1 77.44 315 GLN A O 1
ATOM 2383 N N . MET B 1 1 ? -15.086 38.406 19.125 1 95.38 1 MET B N 1
ATOM 2384 C CA . MET B 1 1 ? -13.719 37.906 19.062 1 95.38 1 MET B CA 1
ATOM 2385 C C . MET B 1 1 ? -13.102 38.188 17.688 1 95.38 1 MET B C 1
ATOM 2387 O O . MET B 1 1 ? -13.82 38.344 16.703 1 95.38 1 MET B O 1
ATOM 2391 N N . LEU B 1 2 ? -11.727 38.281 17.719 1 96.69 2 LEU B N 1
ATOM 2392 C CA . LEU B 1 2 ? -11.055 38.438 16.438 1 96.69 2 LEU B CA 1
ATOM 2393 C C . LEU B 1 2 ? -10.891 37.094 15.734 1 96.69 2 LEU B C 1
ATOM 2395 O O . LEU B 1 2 ? -10.617 36.062 16.391 1 96.69 2 LEU B O 1
ATOM 2399 N N . SER B 1 3 ? -11.039 37.094 14.43 1 96.75 3 SER B N 1
ATOM 2400 C CA . SER B 1 3 ? -10.859 35.906 13.594 1 96.75 3 SER B CA 1
ATOM 2401 C C . SER B 1 3 ? -10.328 36.281 12.211 1 96.75 3 SER B C 1
ATOM 2403 O O . SER B 1 3 ? -10.609 37.375 11.711 1 96.75 3 SER B O 1
ATOM 2405 N N . VAL B 1 4 ? -9.555 35.406 11.664 1 96.75 4 VAL B N 1
ATOM 2406 C CA . VAL B 1 4 ? -9.031 35.625 10.312 1 96.75 4 VAL B CA 1
ATOM 2407 C C . VAL B 1 4 ? -9.812 34.75 9.328 1 96.75 4 VAL B C 1
ATOM 2409 O O . VAL B 1 4 ? -10.094 33.594 9.602 1 96.75 4 VAL B O 1
ATOM 2412 N N . ARG B 1 5 ? -10.148 35.25 8.211 1 94.69 5 ARG B N 1
ATOM 2413 C CA . ARG B 1 5 ? -10.812 34.5 7.152 1 94.69 5 ARG B CA 1
ATOM 2414 C C . ARG B 1 5 ? -10.398 35 5.773 1 94.69 5 ARG B C 1
ATOM 2416 O O . ARG B 1 5 ? -9.812 36.094 5.656 1 94.69 5 ARG B O 1
ATOM 2423 N N . MET B 1 6 ? -10.625 34.156 4.805 1 95.25 6 MET B N 1
ATOM 2424 C CA . MET B 1 6 ? -10.484 34.562 3.404 1 95.25 6 MET B CA 1
ATOM 2425 C C . MET B 1 6 ? -11.828 34.969 2.812 1 95.25 6 MET B C 1
ATOM 2427 O O . MET B 1 6 ? -12.828 34.25 2.984 1 95.25 6 MET B O 1
ATOM 2431 N N . ASN B 1 7 ? -11.883 36.062 2.258 1 91.81 7 ASN B N 1
ATOM 2432 C CA . ASN B 1 7 ? -13.078 36.469 1.535 1 91.81 7 ASN B CA 1
ATOM 2433 C C . ASN B 1 7 ? -12.734 37.125 0.196 1 91.81 7 ASN B C 1
ATOM 2435 O O . ASN B 1 7 ? -11.617 36.969 -0.306 1 91.81 7 ASN B O 1
ATOM 2439 N N . GLU B 1 8 ? -13.68 37.75 -0.406 1 89.88 8 GLU B N 1
ATOM 2440 C CA . GLU B 1 8 ? -13.484 38.281 -1.744 1 89.88 8 GLU B CA 1
ATOM 2441 C C . GLU B 1 8 ? -12.406 39.375 -1.75 1 89.88 8 GLU B C 1
ATOM 2443 O O . GLU B 1 8 ? -11.781 39.625 -2.779 1 89.88 8 GLU B O 1
ATOM 2448 N N . GLN B 1 9 ? -12.203 40 -0.625 1 90.81 9 GLN B N 1
ATOM 2449 C CA . GLN B 1 9 ? -11.203 41.031 -0.514 1 90.81 9 GLN B CA 1
ATOM 2450 C C . GLN B 1 9 ? -9.844 40.469 -0.131 1 90.81 9 GLN B C 1
ATOM 2452 O O . GLN B 1 9 ? -8.852 41.219 -0.064 1 90.81 9 GLN B O 1
ATOM 2457 N N . GLY B 1 10 ? -9.789 39.219 0.044 1 94.25 10 GLY B N 1
ATOM 2458 C CA . GLY B 1 10 ? -8.562 38.562 0.487 1 94.25 10 GLY B CA 1
ATOM 2459 C C . GLY B 1 10 ? -8.594 38.156 1.946 1 94.25 10 GLY B C 1
ATOM 2460 O O . GLY B 1 10 ? -9.648 37.781 2.469 1 94.25 10 GLY B O 1
ATOM 2461 N N . ILE B 1 11 ? -7.449 38.156 2.561 1 96.44 11 ILE B N 1
ATOM 2462 C CA . ILE B 1 11 ? -7.34 37.812 3.973 1 96.44 11 ILE B CA 1
ATOM 2463 C C . ILE B 1 11 ? -7.766 39 4.836 1 96.44 11 ILE B C 1
ATOM 2465 O O . ILE B 1 11 ? -7.23 40.094 4.691 1 96.44 11 ILE B O 1
ATOM 2469 N N . VAL B 1 12 ? -8.68 38.719 5.73 1 95.56 12 VAL B N 1
ATOM 2470 C CA . VAL B 1 12 ? -9.164 39.812 6.582 1 95.56 12 VAL B CA 1
ATOM 2471 C C . VAL B 1 12 ? -9.18 39.344 8.039 1 95.56 12 VAL B C 1
ATOM 2473 O O . VAL B 1 12 ? -9.453 38.188 8.328 1 95.56 12 VAL B O 1
ATOM 2476 N N . VAL B 1 13 ? -8.906 40.25 8.93 1 95.38 13 VAL B N 1
ATOM 2477 C CA . VAL B 1 13 ? -9.109 40.062 10.367 1 95.38 13 VAL B CA 1
ATOM 2478 C C . VAL B 1 13 ? -10.398 40.781 10.789 1 95.38 13 VAL B C 1
ATOM 2480 O O . VAL B 1 13 ? -10.539 42 10.602 1 95.38 13 VAL B O 1
ATOM 2483 N N . GLU B 1 14 ? -11.258 40.031 11.328 1 94.19 14 GLU B N 1
ATOM 2484 C CA . GLU B 1 14 ? -12.555 40.625 11.625 1 94.19 14 GLU B CA 1
ATOM 2485 C C . GLU B 1 14 ? -13.039 40.219 13.008 1 94.19 14 GLU B C 1
ATOM 2487 O O . GLU B 1 14 ? -12.578 39.25 13.57 1 94.19 14 GLU B O 1
ATOM 2492 N N . LYS B 1 15 ? -13.945 41.062 13.492 1 96 15 LYS B N 1
ATOM 2493 C CA . LYS B 1 15 ? -14.594 40.75 14.766 1 96 15 LYS B CA 1
ATOM 2494 C C . LYS B 1 15 ? -15.836 39.875 14.547 1 96 15 LYS B C 1
ATOM 2496 O O . LYS B 1 15 ? -16.672 40.188 13.695 1 96 15 LYS B O 1
ATOM 2501 N N . MET B 1 16 ? -15.867 38.781 15.305 1 94.62 16 MET B N 1
ATOM 2502 C CA . MET B 1 16 ? -17.031 37.906 15.242 1 94.62 16 MET B CA 1
ATOM 2503 C C . MET B 1 16 ? -17.5 37.531 16.641 1 94.62 16 MET B C 1
ATOM 2505 O O . MET B 1 16 ? -16.812 37.812 17.625 1 94.62 16 MET B O 1
ATOM 2509 N N . ASN B 1 17 ? -18.688 36.969 16.688 1 95.75 17 ASN B N 1
ATOM 2510 C CA . ASN B 1 17 ? -19.172 36.469 17.969 1 95.75 17 ASN B CA 1
ATOM 2511 C C . ASN B 1 17 ? -18.391 35.25 18.422 1 95.75 17 ASN B C 1
ATOM 2513 O O . ASN B 1 17 ? -18.016 34.406 17.594 1 95.75 17 ASN B O 1
ATOM 2517 N N . LYS B 1 18 ? -18.219 35.188 19.641 1 96.5 18 LYS B N 1
ATOM 2518 C CA . LYS B 1 18 ? -17.594 33.969 20.188 1 96.5 18 LYS B CA 1
ATOM 2519 C C . LYS B 1 18 ? -18.5 32.75 20 1 96.5 18 LYS B C 1
ATOM 2521 O O . LYS B 1 18 ? -19.688 32.781 20.344 1 96.5 18 LYS B O 1
ATOM 2526 N N . PRO B 1 19 ? -17.953 31.719 19.469 1 95 19 PRO B N 1
ATOM 2527 C CA . PRO B 1 19 ? -18.797 30.531 19.281 1 95 19 PRO B CA 1
ATOM 2528 C C . PRO B 1 19 ? -19.062 29.797 20.594 1 95 19 PRO B C 1
ATOM 2530 O O . PRO B 1 19 ? -18.219 29.797 21.5 1 95 19 PRO B O 1
ATOM 2533 N N . GLU B 1 20 ? -20.172 29.203 20.672 1 96.75 20 GLU B N 1
ATOM 2534 C CA . GLU B 1 20 ? -20.562 28.375 21.812 1 96.75 20 GLU B CA 1
ATOM 2535 C C . GLU B 1 20 ? -20.562 26.891 21.438 1 96.75 20 GLU B C 1
ATOM 2537 O O . GLU B 1 20 ? -21.219 26.484 20.484 1 96.75 20 GLU B O 1
ATOM 2542 N N . PRO B 1 21 ? -19.844 26.125 22.25 1 98.12 21 PRO B N 1
ATOM 2543 C CA . PRO B 1 21 ? -19.781 24.703 21.922 1 98.12 21 PRO B CA 1
ATOM 2544 C C . PRO B 1 21 ? -21.078 23.969 22.234 1 98.12 21 PRO B C 1
ATOM 2546 O O . PRO B 1 21 ? -21.766 24.297 23.203 1 98.12 21 PRO B O 1
ATOM 2549 N N . LYS B 1 22 ? -21.438 23.031 21.453 1 98 22 LYS B N 1
ATOM 2550 C CA . LYS B 1 22 ? -22.609 22.172 21.656 1 98 22 LYS B CA 1
ATOM 2551 C C . LYS B 1 22 ? -22.234 20.703 21.578 1 98 22 LYS B C 1
ATOM 2553 O O . LYS B 1 22 ? -21.219 20.344 20.953 1 98 22 LYS B O 1
ATOM 2558 N N . GLY B 1 23 ? -23.078 19.875 22.219 1 97.88 23 GLY B N 1
ATOM 2559 C CA . GLY B 1 23 ? -22.875 18.438 22.125 1 97.88 23 GLY B CA 1
ATOM 2560 C C . GLY B 1 23 ? -21.469 18.016 22.5 1 97.88 23 GLY B C 1
ATOM 2561 O O . GLY B 1 23 ? -21 18.266 23.609 1 97.88 23 GLY B O 1
ATOM 2562 N N . PHE B 1 24 ? -20.719 17.484 21.547 1 98.31 24 PHE B N 1
ATOM 2563 C CA . PHE B 1 24 ? -19.375 16.969 21.781 1 98.31 24 PHE B CA 1
ATOM 2564 C C . PHE B 1 24 ? -18.328 18 21.422 1 98.31 24 PHE B C 1
ATOM 2566 O O . PHE B 1 24 ? -17.141 17.672 21.297 1 98.31 24 PHE B O 1
ATOM 2573 N N . GLU B 1 25 ? -18.734 19.234 21.344 1 98.62 25 GLU B N 1
ATOM 2574 C CA . GLU B 1 25 ? -17.844 20.312 20.906 1 98.62 25 GLU B CA 1
ATOM 2575 C C . GLU B 1 25 ? -17.125 20.953 22.094 1 98.62 25 GLU B C 1
ATOM 2577 O O . GLU B 1 25 ? -17.656 20.984 23.203 1 98.62 25 GLU B O 1
ATOM 2582 N N . VAL B 1 26 ? -15.938 21.438 21.844 1 98.81 26 VAL B N 1
ATOM 2583 C CA . VAL B 1 26 ? -15.086 22.109 22.812 1 98.81 26 VAL B CA 1
ATOM 2584 C C . VAL B 1 26 ? -14.695 23.484 22.297 1 98.81 26 VAL B C 1
ATOM 2586 O O . VAL B 1 26 ? -14.25 23.625 21.156 1 98.81 26 VAL B O 1
ATOM 2589 N N . SER B 1 27 ? -14.938 24.469 23.062 1 98.81 27 SER B N 1
ATOM 2590 C CA . SER B 1 27 ? -14.43 25.797 22.766 1 98.81 27 SER B CA 1
ATOM 2591 C C . SER B 1 27 ? -13.047 26 23.375 1 98.81 27 SER B C 1
ATOM 2593 O O . SER B 1 27 ? -12.844 25.75 24.562 1 98.81 27 SER B O 1
ATOM 2595 N N . ILE B 1 28 ? -12.156 26.391 22.625 1 98.81 28 ILE B N 1
ATOM 2596 C CA . ILE B 1 28 ? -10.781 26.578 23.062 1 98.81 28 ILE B CA 1
ATOM 2597 C C . ILE B 1 28 ? -10.391 28.047 22.953 1 98.81 28 ILE B C 1
ATOM 2599 O O . ILE B 1 28 ? -10.617 28.688 21.922 1 98.81 28 ILE B O 1
ATOM 2603 N N . ASN B 1 29 ? -9.922 28.609 24.016 1 98.69 29 ASN B N 1
ATOM 2604 C CA . ASN B 1 29 ? -9.203 29.875 23.953 1 98.69 29 ASN B CA 1
ATOM 2605 C C . ASN B 1 29 ? -7.824 29.703 23.312 1 98.69 29 ASN B C 1
ATOM 2607 O O . ASN B 1 29 ? -6.891 29.219 23.953 1 98.69 29 ASN B O 1
ATOM 2611 N N . VAL B 1 30 ? -7.77 30.094 22.031 1 98.75 30 VAL B N 1
ATOM 2612 C CA . VAL B 1 30 ? -6.594 29.797 21.234 1 98.75 30 VAL B CA 1
ATOM 2613 C C . VAL B 1 30 ? -5.426 30.672 21.656 1 98.75 30 VAL B C 1
ATOM 2615 O O . VAL B 1 30 ? -5.566 31.891 21.75 1 98.75 30 VAL B O 1
ATOM 2618 N N . VAL B 1 31 ? -4.352 30.062 21.922 1 98.69 31 VAL B N 1
ATOM 2619 C CA . VAL B 1 31 ? -3.145 30.812 22.25 1 98.69 31 VAL B CA 1
ATOM 2620 C C . VAL B 1 31 ? -2.33 31.062 20.984 1 98.69 31 VAL B C 1
ATOM 2622 O O . VAL B 1 31 ? -1.937 32.188 20.703 1 98.69 31 VAL B O 1
ATOM 2625 N N . MET B 1 32 ? -2.094 30 20.203 1 98.69 32 MET B N 1
ATOM 2626 C CA . MET B 1 32 ? -1.328 30.094 18.953 1 98.69 32 MET B CA 1
ATOM 2627 C C . MET B 1 32 ? -1.847 29.109 17.922 1 98.69 32 MET B C 1
ATOM 2629 O O . MET B 1 32 ? -2.477 28.109 18.281 1 98.69 32 MET B O 1
ATOM 2633 N N . SER B 1 33 ? -1.659 29.391 16.688 1 98.44 33 SER B N 1
ATOM 2634 C CA . SER B 1 33 ? -1.919 28.531 15.547 1 98.44 33 SER B CA 1
ATOM 2635 C C . SER B 1 33 ? -0.805 28.625 14.508 1 98.44 33 SER B C 1
ATOM 2637 O O . SER B 1 33 ? 0.088 29.469 14.633 1 98.44 33 SER B O 1
ATOM 2639 N N . SER B 1 34 ? -0.803 27.75 13.594 1 98.31 34 SER B N 1
ATOM 2640 C CA . SER B 1 34 ? 0.241 27.766 12.57 1 98.31 34 SER B CA 1
ATOM 2641 C C . SER B 1 34 ? -0.353 27.891 11.172 1 98.31 34 SER B C 1
ATOM 2643 O O . SER B 1 34 ? -1.547 27.656 10.977 1 98.31 34 SER B O 1
ATOM 2645 N N . LEU B 1 35 ? 0.455 28.391 10.266 1 97.56 35 LEU B N 1
ATOM 2646 C CA . LEU B 1 35 ? 0.086 28.391 8.852 1 97.56 35 LEU B CA 1
ATOM 2647 C C . LEU B 1 35 ? 0.491 27.078 8.18 1 97.56 35 LEU B C 1
ATOM 2649 O O . LEU B 1 35 ? 1.588 26.578 8.422 1 97.56 35 LEU B O 1
ATOM 2653 N N . ASN B 1 36 ? -0.409 26.578 7.395 1 95.62 36 ASN B N 1
ATOM 2654 C CA . ASN B 1 36 ? -0.176 25.328 6.672 1 95.62 36 ASN B CA 1
ATOM 2655 C C . ASN B 1 36 ? -0.489 25.484 5.184 1 95.62 36 ASN B C 1
ATOM 2657 O O . ASN B 1 36 ? -1.215 26.391 4.789 1 95.62 36 ASN B O 1
ATOM 2661 N N . PHE B 1 37 ? 0.05 24.594 4.414 1 91.19 37 PHE B N 1
ATOM 2662 C CA . PHE B 1 37 ? -0.142 24.656 2.971 1 91.19 37 PHE B CA 1
ATOM 2663 C C . PHE B 1 37 ? -1.623 24.594 2.619 1 91.19 37 PHE B C 1
ATOM 2665 O O . PHE B 1 37 ? -2.061 25.234 1.652 1 91.19 37 PHE B O 1
ATOM 2672 N N . ALA B 1 38 ? -2.359 23.875 3.375 1 91.81 38 ALA B N 1
ATOM 2673 C CA . ALA B 1 38 ? -3.803 23.812 3.158 1 91.81 38 ALA B CA 1
ATOM 2674 C C . ALA B 1 38 ? -4.43 25.203 3.24 1 91.81 38 ALA B C 1
ATOM 2676 O O . ALA B 1 38 ? -5.383 25.5 2.518 1 91.81 38 ALA B O 1
ATOM 2677 N N . ASP B 1 39 ? -3.906 26.047 4.059 1 94.81 39 ASP B N 1
ATOM 2678 C CA . ASP B 1 39 ? -4.367 27.422 4.145 1 94.81 39 ASP B CA 1
ATOM 2679 C C . ASP B 1 39 ? -4.051 28.188 2.863 1 94.81 39 ASP B C 1
ATOM 2681 O O . ASP B 1 39 ? -4.875 28.969 2.375 1 94.81 39 ASP B O 1
ATOM 2685 N N . LEU B 1 40 ? -2.861 27.969 2.371 1 91.62 40 LEU B N 1
ATOM 2686 C CA . LEU B 1 40 ? -2.451 28.641 1.146 1 91.62 40 LEU B CA 1
ATOM 2687 C C . LEU B 1 40 ? -3.352 28.25 -0.02 1 91.62 40 LEU B C 1
ATOM 2689 O O . LEU B 1 40 ? -3.621 29.062 -0.906 1 91.62 40 LEU B O 1
ATOM 2693 N N . LYS B 1 41 ? -3.721 27 0.026 1 89.88 41 LYS B N 1
ATOM 2694 C CA . LYS B 1 41 ? -4.625 26.547 -1.029 1 89.88 41 LYS B CA 1
ATOM 2695 C C . LYS B 1 41 ? -5.949 27.312 -0.981 1 89.88 41 LYS B C 1
ATOM 2697 O O . LYS B 1 41 ? -6.5 27.672 -2.023 1 89.88 41 LYS B O 1
ATOM 2702 N N . VAL B 1 42 ? -6.43 27.562 0.156 1 92.62 42 VAL B N 1
ATOM 2703 C CA . VAL B 1 42 ? -7.648 28.344 0.33 1 92.62 42 VAL B CA 1
ATOM 2704 C C . VAL B 1 42 ? -7.426 29.781 -0.175 1 92.62 42 VAL B C 1
ATOM 2706 O O . VAL B 1 42 ? -8.234 30.297 -0.94 1 92.62 42 VAL B O 1
ATOM 2709 N N . VAL B 1 43 ? -6.332 30.312 0.154 1 92.56 43 VAL B N 1
ATOM 2710 C CA . VAL B 1 43 ? -6.012 31.672 -0.223 1 92.56 43 VAL B CA 1
ATOM 2711 C C . VAL B 1 43 ? -5.852 31.781 -1.738 1 92.56 43 VAL B C 1
ATOM 2713 O O . VAL B 1 43 ? -6.375 32.688 -2.365 1 92.56 43 VAL B O 1
ATOM 2716 N N . SER B 1 44 ? -5.199 30.812 -2.328 1 89.38 44 SER B N 1
ATOM 2717 C CA . SER B 1 44 ? -4.926 30.812 -3.762 1 89.38 44 SER B CA 1
ATOM 2718 C C . SER B 1 44 ? -6.203 30.594 -4.566 1 89.38 44 SER B C 1
ATOM 2720 O O . SER B 1 44 ? -6.297 31.031 -5.719 1 89.38 44 SER B O 1
ATOM 2722 N N . SER B 1 45 ? -7.125 29.906 -3.941 1 88.38 45 SER B N 1
ATOM 2723 C CA . SER B 1 45 ? -8.383 29.641 -4.641 1 88.38 45 SER B CA 1
ATOM 2724 C C . SER B 1 45 ? -9.195 30.922 -4.812 1 88.38 45 SER B C 1
ATOM 2726 O O . SER B 1 45 ? -10.086 30.984 -5.668 1 88.38 45 SER B O 1
ATOM 2728 N N . GLY B 1 46 ? -8.984 31.875 -3.969 1 87.12 46 GLY B N 1
ATOM 2729 C CA . GLY B 1 46 ? -9.727 33.125 -4.008 1 87.12 46 GLY B CA 1
ATOM 2730 C C . GLY B 1 46 ? -11.133 33 -3.451 1 87.12 46 GLY B C 1
ATOM 2731 O O . GLY B 1 46 ? -11.883 33.969 -3.416 1 87.12 46 GLY B O 1
ATOM 2732 N N . LYS B 1 47 ? -11.5 31.922 -3.045 1 87.25 47 LYS B N 1
ATOM 2733 C CA . LYS B 1 47 ? -12.844 31.672 -2.529 1 87.25 47 LYS B CA 1
ATOM 2734 C C . LYS B 1 47 ? -12.898 31.891 -1.021 1 87.25 47 LYS B C 1
ATOM 2736 O O . LYS B 1 47 ? -11.883 31.797 -0.333 1 87.25 47 LYS B O 1
ATOM 2741 N N . SER B 1 48 ? -13.969 32.25 -0.608 1 92.38 48 SER B N 1
ATOM 2742 C CA . SER B 1 48 ? -14.164 32.438 0.824 1 92.38 48 SER B CA 1
ATOM 2743 C C . SER B 1 48 ? -13.969 31.125 1.595 1 92.38 48 SER B C 1
ATOM 2745 O O . SER B 1 48 ? -14.391 30.062 1.138 1 92.38 48 SER B O 1
ATOM 2747 N N . GLY B 1 49 ? -13.312 31.281 2.748 1 92.81 49 GLY B N 1
ATOM 2748 C CA . GLY B 1 49 ? -13.094 30.109 3.576 1 92.81 49 GLY B CA 1
ATOM 2749 C C . GLY B 1 49 ? -12.438 30.438 4.906 1 92.81 49 GLY B C 1
ATOM 2750 O O . GLY B 1 49 ? -11.945 31.547 5.105 1 92.81 49 GLY B O 1
ATOM 2751 N N . GLN B 1 50 ? -12.508 29.5 5.766 1 93 50 GLN B N 1
ATOM 2752 C CA . GLN B 1 50 ? -11.828 29.609 7.055 1 93 50 GLN B CA 1
ATOM 2753 C C . GLN B 1 50 ? -10.344 29.281 6.918 1 93 50 GLN B C 1
ATOM 2755 O O . GLN B 1 50 ? -9.938 28.578 5.992 1 93 50 GLN B O 1
ATOM 2760 N N . LEU B 1 51 ? -9.57 29.891 7.777 1 97 51 LEU B N 1
ATOM 2761 C CA . LEU B 1 51 ? -8.125 29.656 7.793 1 97 51 LEU B CA 1
ATOM 2762 C C . LEU B 1 51 ? -7.68 29.125 9.148 1 97 51 LEU B C 1
ATOM 2764 O O . LEU B 1 51 ? -8.266 29.453 10.18 1 97 51 LEU B O 1
ATOM 2768 N N . GLY B 1 52 ? -6.641 28.359 9.102 1 97.81 52 GLY B N 1
ATOM 2769 C CA . GLY B 1 52 ? -6.148 27.766 10.328 1 97.81 52 GLY B CA 1
ATOM 2770 C C . GLY B 1 52 ? -6.734 26.391 10.594 1 97.81 52 GLY B C 1
ATOM 2771 O O . GLY B 1 52 ? -7.859 26.266 11.086 1 97.81 52 GLY B O 1
ATOM 2772 N N . ILE B 1 53 ? -5.898 25.375 10.422 1 97.94 53 ILE B N 1
ATOM 2773 C CA . ILE B 1 53 ? -6.434 24.016 10.5 1 97.94 53 ILE B CA 1
ATOM 2774 C C . ILE B 1 53 ? -5.883 23.312 11.742 1 97.94 53 ILE B C 1
ATOM 2776 O O . ILE B 1 53 ? -6.156 22.125 11.961 1 97.94 53 ILE B O 1
ATOM 2780 N N . ASP B 1 54 ? -5.125 23.984 12.539 1 98.5 54 ASP B N 1
ATOM 2781 C CA . ASP B 1 54 ? -4.664 23.484 13.836 1 98.5 54 ASP B CA 1
ATOM 2782 C C . ASP B 1 54 ? -4.465 24.641 14.82 1 98.5 54 ASP B C 1
ATOM 2784 O O . ASP B 1 54 ? -4.516 25.797 14.438 1 98.5 54 ASP B O 1
ATOM 2788 N N . LEU B 1 55 ? -4.363 24.281 16.109 1 98.69 55 LEU B N 1
ATOM 2789 C CA . LEU B 1 55 ? -4.191 25.312 17.125 1 98.69 55 LEU B CA 1
ATOM 2790 C C . LEU B 1 55 ? -3.779 24.688 18.453 1 98.69 55 LEU B C 1
ATOM 2792 O O . LEU B 1 55 ? -3.84 23.469 18.625 1 98.69 55 LEU B O 1
ATOM 2796 N N . VAL B 1 56 ? -3.299 25.516 19.328 1 98.69 56 VAL B N 1
ATOM 2797 C CA . VAL B 1 56 ? -3.094 25.172 20.734 1 98.69 56 VAL B CA 1
ATOM 2798 C C . VAL B 1 56 ? -3.73 26.234 21.625 1 98.69 56 VAL B C 1
ATOM 2800 O O . VAL B 1 56 ? -3.822 27.406 21.234 1 98.69 56 VAL B O 1
ATOM 2803 N N . GLY B 1 57 ? -4.156 25.812 22.734 1 98.69 57 GLY B N 1
ATOM 2804 C CA . GLY B 1 57 ? -4.781 26.75 23.656 1 98.69 57 GLY B CA 1
ATOM 2805 C C . GLY B 1 57 ? -5.316 26.094 24.922 1 98.69 57 GLY B C 1
ATOM 2806 O O . GLY B 1 57 ? -4.832 25.031 25.312 1 98.69 57 GLY B O 1
ATOM 2807 N N . VAL B 1 58 ? -6.211 26.812 25.5 1 98.69 58 VAL B N 1
ATOM 2808 C CA . VAL B 1 58 ? -6.809 26.359 26.75 1 98.69 58 VAL B CA 1
ATOM 2809 C C . VAL B 1 58 ? -8.312 26.156 26.562 1 98.69 58 VAL B C 1
ATOM 2811 O O . VAL B 1 58 ? -8.992 27.016 26.016 1 98.69 58 VAL B O 1
ATOM 2814 N N . VAL B 1 59 ? -8.812 25 27.047 1 98.88 59 VAL B N 1
ATOM 2815 C CA . VAL B 1 59 ? -10.25 24.75 26.969 1 98.88 59 VAL B CA 1
ATOM 2816 C C . VAL B 1 59 ? -11.008 25.828 27.734 1 98.88 59 VAL B C 1
ATOM 2818 O O . VAL B 1 59 ? -10.734 26.062 28.906 1 98.88 59 VAL B O 1
ATOM 2821 N N . ASP B 1 60 ? -11.867 26.406 27.047 1 98.38 60 ASP B N 1
ATOM 2822 C CA . ASP B 1 60 ? -12.633 27.516 27.594 1 98.38 60 ASP B CA 1
ATOM 2823 C C . ASP B 1 60 ? -14.023 27.062 28.031 1 98.38 60 ASP B C 1
ATOM 2825 O O . ASP B 1 60 ? -14.531 27.516 29.062 1 98.38 60 ASP B O 1
ATOM 2829 N N . GLN B 1 61 ? -14.711 26.344 27.203 1 98.44 61 GLN B N 1
ATOM 2830 C CA . GLN B 1 61 ? -16.047 25.797 27.422 1 98.44 61 GLN B CA 1
ATOM 2831 C C . GLN B 1 61 ? -16.188 24.438 26.75 1 98.44 61 GLN B C 1
ATOM 2833 O O . GLN B 1 61 ? -15.5 24.141 25.766 1 98.44 61 GLN B O 1
ATOM 2838 N N . VAL B 1 62 ? -17.109 23.625 27.359 1 98.56 62 VAL B N 1
ATOM 2839 C CA . VAL B 1 62 ? -17.328 22.312 26.75 1 98.56 62 VAL B CA 1
ATOM 2840 C C . VAL B 1 62 ? -18.828 22.094 26.547 1 98.56 62 VAL B C 1
ATOM 2842 O O . VAL B 1 62 ? -19.641 22.594 27.344 1 98.56 62 VAL B O 1
ATOM 2845 N N . GLY B 1 63 ? -19.109 21.422 25.469 1 98.5 63 GLY B N 1
ATOM 2846 C CA . GLY B 1 63 ? -20.5 21.016 25.266 1 98.5 63 GLY B CA 1
ATOM 2847 C C . GLY B 1 63 ? -20.984 20.016 26.297 1 98.5 63 GLY B C 1
ATOM 2848 O O . GLY B 1 63 ? -20.172 19.438 27.031 1 98.5 63 GLY B O 1
ATOM 2849 N N . GLU B 1 64 ? -22.25 19.781 26.281 1 97.94 64 GLU B N 1
ATOM 2850 C CA . GLU B 1 64 ? -22.906 19.031 27.344 1 97.94 64 GLU B CA 1
ATOM 2851 C C . GLU B 1 64 ? -22.531 17.547 27.297 1 97.94 64 GLU B C 1
ATOM 2853 O O . GLU B 1 64 ? -22.703 16.828 28.281 1 97.94 64 GLU B O 1
ATOM 2858 N N . ARG B 1 65 ? -22.016 17.031 26.234 1 97.5 65 ARG B N 1
ATOM 2859 C CA . ARG B 1 65 ? -21.766 15.602 26.094 1 97.5 65 ARG B CA 1
ATOM 2860 C C . ARG B 1 65 ? -20.266 15.32 26.125 1 97.5 65 ARG B C 1
ATOM 2862 O O . ARG B 1 65 ? -19.844 14.172 25.953 1 97.5 65 ARG B O 1
ATOM 2869 N N . VAL B 1 66 ? -19.438 16.359 26.312 1 98.56 66 VAL B N 1
ATOM 2870 C CA . VAL B 1 66 ? -17.984 16.219 26.297 1 98.56 66 VAL B CA 1
ATOM 2871 C C . VAL B 1 66 ? -17.531 15.508 27.578 1 98.56 66 VAL B C 1
ATOM 2873 O O . VAL B 1 66 ? -17.984 15.828 28.672 1 98.56 66 VAL B O 1
ATOM 2876 N N . THR B 1 67 ? -16.578 14.531 27.422 1 97.94 67 THR B N 1
ATOM 2877 C CA . THR B 1 67 ? -16.094 13.781 28.578 1 97.94 67 THR B CA 1
ATOM 2878 C C . THR B 1 67 ? -14.562 13.688 28.547 1 97.94 67 THR B C 1
ATOM 2880 O O . THR B 1 67 ? -13.945 13.328 29.547 1 97.94 67 THR B O 1
ATOM 2883 N N . LYS B 1 68 ? -13.914 14.062 27.516 1 97.12 68 LYS B N 1
ATOM 2884 C CA . LYS B 1 68 ? -12.5 13.75 27.328 1 97.12 68 LYS B CA 1
ATOM 2885 C C . LYS B 1 68 ? -11.617 14.883 27.844 1 97.12 68 LYS B C 1
ATOM 2887 O O . LYS B 1 68 ? -10.438 14.672 28.125 1 97.12 68 LYS B O 1
ATOM 2892 N N . VAL B 1 69 ? -12.188 16.109 27.922 1 98.38 69 VAL B N 1
ATOM 2893 C CA . VAL B 1 69 ? -11.43 17.266 28.359 1 98.38 69 VAL B CA 1
ATOM 2894 C C . VAL B 1 69 ? -12.289 18.109 29.297 1 98.38 69 VAL B C 1
ATOM 2896 O O . VAL B 1 69 ? -13.508 17.953 29.344 1 98.38 69 VAL B O 1
ATOM 2899 N N . ARG B 1 70 ? -11.641 19.062 30.016 1 98.25 70 ARG B N 1
ATOM 2900 C CA . ARG B 1 70 ? -12.344 19.984 30.906 1 98.25 70 ARG B CA 1
ATOM 2901 C C . ARG B 1 70 ? -11.789 21.406 30.781 1 98.25 70 ARG B C 1
ATOM 2903 O O . ARG B 1 70 ? -10.672 21.594 30.297 1 98.25 70 ARG B O 1
ATOM 2910 N N . VAL B 1 71 ? -12.594 22.312 31.219 1 98.62 71 VAL B N 1
ATOM 2911 C CA . VAL B 1 71 ? -12.195 23.719 31.203 1 98.62 71 VAL B CA 1
ATOM 2912 C C . VAL B 1 71 ? -10.867 23.891 31.938 1 98.62 71 VAL B C 1
ATOM 2914 O O . VAL B 1 71 ? -10.68 23.344 33.031 1 98.62 71 VAL B O 1
ATOM 2917 N N . GLY B 1 72 ? -9.922 24.562 31.297 1 98.56 72 GLY B N 1
ATOM 2918 C CA . GLY B 1 72 ? -8.625 24.812 31.906 1 98.56 72 GLY B CA 1
ATOM 2919 C C . GLY B 1 72 ? -7.527 23.922 31.344 1 98.56 72 GLY B C 1
ATOM 2920 O O . GLY B 1 72 ? -6.344 24.203 31.531 1 98.56 72 GLY B O 1
ATOM 2921 N N . ASP B 1 73 ? -7.914 22.828 30.656 1 98.56 73 ASP B N 1
ATOM 2922 C CA . ASP B 1 73 ? -6.93 21.922 30.078 1 98.56 73 ASP B CA 1
ATOM 2923 C C . ASP B 1 73 ? -6.129 22.609 28.984 1 98.56 73 ASP B C 1
ATOM 2925 O O . ASP B 1 73 ? -6.691 23.344 28.172 1 98.56 73 ASP B O 1
ATOM 2929 N N . ARG B 1 74 ? -4.781 22.422 28.938 1 98.5 74 ARG B N 1
ATOM 2930 C CA . ARG B 1 74 ? -3.914 22.797 27.828 1 98.5 74 ARG B CA 1
ATOM 2931 C C . ARG B 1 74 ? -4.004 21.781 26.688 1 98.5 74 ARG B C 1
ATOM 2933 O O . ARG B 1 74 ? -3.77 20.594 26.906 1 98.5 74 ARG B O 1
ATOM 2940 N N . VAL B 1 75 ? -4.367 22.266 25.453 1 98.69 75 VAL B N 1
ATOM 2941 C CA . VAL B 1 75 ? -4.684 21.25 24.453 1 98.69 75 VAL B CA 1
ATOM 2942 C C . VAL B 1 75 ? -4.113 21.688 23.094 1 98.69 75 VAL B C 1
ATOM 2944 O O . VAL B 1 75 ? -3.836 22.859 22.875 1 98.69 75 VAL B O 1
ATOM 2947 N N . LEU B 1 76 ? -3.803 20.766 22.344 1 98.19 76 LEU B N 1
ATOM 2948 C CA . LEU B 1 76 ? -3.662 20.828 20.891 1 98.19 76 LEU B CA 1
ATOM 2949 C C . LEU B 1 76 ? -4.93 20.328 20.188 1 98.19 76 LEU B C 1
ATOM 2951 O O . LEU B 1 76 ? -5.531 19.344 20.625 1 98.19 76 LEU B O 1
ATOM 2955 N N . ALA B 1 77 ? -5.371 21.031 19.078 1 98.62 77 ALA B N 1
ATOM 2956 C CA . ALA B 1 77 ? -6.641 20.625 18.484 1 98.62 77 ALA B CA 1
ATOM 2957 C C . ALA B 1 77 ? -6.652 20.875 16.984 1 98.62 77 ALA B C 1
ATOM 2959 O O . ALA B 1 77 ? -5.883 21.703 16.484 1 98.62 77 ALA B O 1
ATOM 2960 N N . PHE B 1 78 ? -7.488 20.141 16.312 1 98.75 78 PHE B N 1
ATOM 2961 C CA . PHE B 1 78 ? -7.891 20.391 14.922 1 98.75 78 PHE B CA 1
ATOM 2962 C C . PHE B 1 78 ? -9.32 20.891 14.859 1 98.75 78 PHE B C 1
ATOM 2964 O O . PHE B 1 78 ? -10.273 20.125 15.039 1 98.75 78 PHE B O 1
ATOM 2971 N N . PRO B 1 79 ? -9.453 22.172 14.531 1 98.12 79 PRO B N 1
ATOM 2972 C CA . PRO B 1 79 ? -10.75 22.812 14.734 1 98.12 79 PRO B CA 1
ATOM 2973 C C . PRO B 1 79 ? -11.688 22.656 13.539 1 98.12 79 PRO B C 1
ATOM 2975 O O . PRO B 1 79 ? -11.219 22.406 12.422 1 98.12 79 PRO B O 1
ATOM 2978 N N . LYS B 1 80 ? -13.008 22.781 13.797 1 96.38 80 LYS B N 1
ATOM 2979 C CA . LYS B 1 80 ? -14 22.875 12.719 1 96.38 80 LYS B CA 1
ATOM 2980 C C . LYS B 1 80 ? -14.211 24.312 12.289 1 96.38 80 LYS B C 1
ATOM 2982 O O . LYS B 1 80 ? -14.742 24.578 11.211 1 96.38 80 LYS B O 1
ATOM 2987 N N . THR B 1 81 ? -13.883 25.25 13.164 1 96.06 81 THR B N 1
ATOM 2988 C CA . THR B 1 81 ? -13.883 26.672 12.836 1 96.06 81 THR B CA 1
ATOM 2989 C C . THR B 1 81 ? -12.469 27.172 12.578 1 96.06 81 THR B C 1
ATOM 2991 O O . THR B 1 81 ? -11.516 26.391 12.609 1 96.06 81 THR B O 1
ATOM 2994 N N . SER B 1 82 ? -12.359 28.406 12.281 1 96 82 SER B N 1
ATOM 2995 C CA . SER B 1 82 ? -11.031 28.953 12.008 1 96 82 SER B CA 1
ATOM 2996 C C . SER B 1 82 ? -10.102 28.766 13.195 1 96 82 SER B C 1
ATOM 2998 O O . SER B 1 82 ? -10.453 29.109 14.328 1 96 82 SER B O 1
ATOM 3000 N N . GLY B 1 83 ? -8.953 28.266 12.945 1 97.5 83 GLY B N 1
ATOM 3001 C CA . GLY B 1 83 ? -7.922 28.188 13.969 1 97.5 83 GLY B CA 1
ATOM 3002 C C . GLY B 1 83 ? -7.176 29.484 14.172 1 97.5 83 GLY B C 1
ATOM 3003 O O . GLY B 1 83 ? -6.469 29.656 15.172 1 97.5 83 GLY B O 1
ATOM 3004 N N . HIS B 1 84 ? -7.297 30.344 13.188 1 98.19 84 HIS B N 1
ATOM 3005 C CA . HIS B 1 84 ? -6.766 31.688 13.328 1 98.19 84 HIS B CA 1
ATOM 3006 C C . HIS B 1 84 ? -7.797 32.625 13.953 1 98.19 84 HIS B C 1
ATOM 3008 O O . HIS B 1 84 ? -8.242 33.594 13.312 1 98.19 84 HIS B O 1
ATOM 3014 N N . ALA B 1 85 ? -8.117 32.375 15.156 1 98.06 85 ALA B N 1
ATOM 3015 C CA . ALA B 1 85 ? -9.117 33.125 15.914 1 98.06 85 ALA B CA 1
ATOM 3016 C C . ALA B 1 85 ? -8.836 33.062 17.406 1 98.06 85 ALA B C 1
ATOM 3018 O O . ALA B 1 85 ? -8.172 32.125 17.891 1 98.06 85 ALA B O 1
ATOM 3019 N N . GLU B 1 86 ? -9.359 34 18.109 1 98.38 86 GLU B N 1
ATOM 3020 C CA . GLU B 1 86 ? -9.156 34.031 19.562 1 98.38 86 GLU B CA 1
ATOM 3021 C C . GLU B 1 86 ? -9.805 32.812 20.234 1 98.38 86 GLU B C 1
ATOM 3023 O O . GLU B 1 86 ? -9.312 32.344 21.25 1 98.38 86 GLU B O 1
ATOM 3028 N N . TYR B 1 87 ? -10.945 32.375 19.641 1 98.25 87 TYR B N 1
ATOM 3029 C CA . TYR B 1 87 ? -11.633 31.156 20.062 1 98.25 87 TYR B CA 1
ATOM 3030 C C . TYR B 1 87 ? -11.977 30.266 18.875 1 98.25 87 TYR B C 1
ATOM 3032 O O . TYR B 1 87 ? -12.312 30.766 17.797 1 98.25 87 TYR B O 1
ATOM 3040 N N . ALA B 1 88 ? -11.922 29 19.094 1 98.31 88 ALA B N 1
ATOM 3041 C CA . ALA B 1 88 ? -12.258 28.031 18.047 1 98.31 88 ALA B CA 1
ATOM 3042 C C . ALA B 1 88 ? -13 26.828 18.625 1 98.31 88 ALA B C 1
ATOM 3044 O O . ALA B 1 88 ? -12.883 26.531 19.828 1 98.31 88 ALA B O 1
ATOM 3045 N N . ILE B 1 89 ? -13.766 26.172 17.781 1 98.69 89 ILE B N 1
ATOM 3046 C CA . ILE B 1 89 ? -14.523 24.984 18.172 1 98.69 89 ILE B CA 1
ATOM 3047 C C . ILE B 1 89 ? -13.922 23.734 17.516 1 98.69 89 ILE B C 1
ATOM 3049 O O . ILE B 1 89 ? -13.578 23.766 16.328 1 98.69 89 ILE B O 1
ATOM 3053 N N . ALA B 1 90 ? -13.742 22.719 18.297 1 98.62 90 ALA B N 1
ATOM 3054 C CA . ALA B 1 90 ? -13.336 21.422 17.781 1 98.62 90 ALA B CA 1
ATOM 3055 C C . ALA B 1 90 ? -14.172 20.297 18.391 1 98.62 90 ALA B C 1
ATOM 3057 O O . ALA B 1 90 ? -14.742 20.469 19.484 1 98.62 90 ALA B O 1
ATOM 3058 N N . ASN B 1 91 ? -14.328 19.234 17.641 1 98.25 91 ASN B N 1
ATOM 3059 C CA . ASN B 1 91 ? -14.883 18.047 18.266 1 98.25 91 ASN B CA 1
ATOM 3060 C C . ASN B 1 91 ? -13.938 17.453 19.297 1 98.25 91 ASN B C 1
ATOM 3062 O O . ASN B 1 91 ? -12.727 17.391 19.062 1 98.25 91 ASN B O 1
ATOM 3066 N N . GLU B 1 92 ? -14.469 16.938 20.375 1 98.06 92 GLU B N 1
ATOM 3067 C CA . GLU B 1 92 ? -13.625 16.469 21.469 1 98.06 92 GLU B CA 1
ATOM 3068 C C . GLU B 1 92 ? -12.664 15.383 20.984 1 98.06 92 GLU B C 1
ATOM 3070 O O . GLU B 1 92 ? -11.578 15.211 21.547 1 98.06 92 GLU B O 1
ATOM 3075 N N . ASN B 1 93 ? -12.984 14.664 19.891 1 97.38 93 ASN B N 1
ATOM 3076 C CA . ASN B 1 93 ? -12.141 13.602 19.359 1 97.38 93 ASN B CA 1
ATOM 3077 C C . ASN B 1 93 ? -10.891 14.156 18.672 1 97.38 93 ASN B C 1
ATOM 3079 O O . ASN B 1 93 ? -9.961 13.414 18.375 1 97.38 93 ASN B O 1
ATOM 3083 N N . LEU B 1 94 ? -10.898 15.414 18.469 1 98.5 94 LEU B N 1
ATOM 3084 C CA . LEU B 1 94 ? -9.766 16.062 17.812 1 98.5 94 LEU B CA 1
ATOM 3085 C C . LEU B 1 94 ? -9.125 17.094 18.734 1 98.5 94 LEU B C 1
ATOM 3087 O O . LEU B 1 94 ? -8.547 18.078 18.25 1 98.5 94 LEU B O 1
ATOM 3091 N N . VAL B 1 95 ? -9.297 16.922 20.047 1 98.56 95 VAL B N 1
ATOM 3092 C CA . VAL B 1 95 ? -8.703 17.75 21.078 1 98.56 95 VAL B CA 1
ATOM 3093 C C . VAL B 1 95 ? -7.832 16.891 22 1 98.56 95 VAL B C 1
ATOM 3095 O O . VAL B 1 95 ? -8.312 15.914 22.594 1 98.56 95 VAL B O 1
ATOM 3098 N N . TYR B 1 96 ? -6.551 17.25 22.172 1 98.25 96 TYR B N 1
ATOM 3099 C CA . TYR B 1 96 ? -5.602 16.406 22.875 1 98.25 96 TYR B CA 1
ATOM 3100 C C . TYR B 1 96 ? -4.836 17.203 23.922 1 98.25 96 TYR B C 1
ATOM 3102 O O . TYR B 1 96 ? -4.379 18.312 23.656 1 98.25 96 TYR B O 1
ATOM 3110 N N . HIS B 1 97 ? -4.648 16.594 25.047 1 98.06 97 HIS B N 1
ATOM 3111 C CA . HIS B 1 97 ? -3.869 17.219 26.109 1 98.06 97 HIS B CA 1
ATOM 3112 C C . HIS B 1 97 ? -2.404 17.359 25.703 1 98.06 97 HIS B C 1
ATOM 3114 O O . HIS B 1 97 ? -1.847 16.469 25.062 1 98.06 97 HIS B O 1
ATOM 3120 N N . ILE B 1 98 ? -1.843 18.438 26.062 1 96.75 98 ILE B N 1
ATOM 3121 C CA . ILE B 1 98 ? -0.397 18.578 25.938 1 96.75 98 ILE B CA 1
ATOM 3122 C C . ILE B 1 98 ? 0.221 18.891 27.297 1 96.75 98 ILE B C 1
ATOM 3124 O O . ILE B 1 98 ? -0.382 19.578 28.125 1 96.75 98 ILE B O 1
ATOM 3128 N N . PRO B 1 99 ? 1.384 18.406 27.547 1 95.31 99 PRO B N 1
ATOM 3129 C CA . PRO B 1 99 ? 2.014 18.609 28.859 1 95.31 99 PRO B CA 1
ATOM 3130 C C . PRO B 1 99 ? 2.479 20.047 29.078 1 95.31 99 PRO B C 1
ATOM 3132 O O . PRO B 1 99 ? 2.705 20.766 28.109 1 95.31 99 PRO B O 1
ATOM 3135 N N . ALA B 1 100 ? 2.699 20.375 30.297 1 94.12 100 ALA B N 1
ATOM 3136 C CA . ALA B 1 100 ? 3.131 21.719 30.672 1 94.12 100 ALA B CA 1
ATOM 3137 C C . ALA B 1 100 ? 4.566 21.969 30.219 1 94.12 100 ALA B C 1
ATOM 3139 O O . ALA B 1 100 ? 4.984 23.125 30.094 1 94.12 100 ALA B O 1
ATOM 3140 N N . THR B 1 101 ? 5.27 20.922 29.922 1 92.56 101 THR B N 1
ATOM 3141 C CA . THR B 1 101 ? 6.672 21.047 29.547 1 92.56 101 THR B CA 1
ATOM 3142 C C . THR B 1 101 ? 6.809 21.516 28.109 1 92.56 101 THR B C 1
ATOM 3144 O O . THR B 1 101 ? 7.875 21.984 27.703 1 92.56 101 THR B O 1
ATOM 3147 N N . LEU B 1 102 ? 5.801 21.422 27.359 1 93.88 102 LEU B N 1
ATOM 3148 C CA . LEU B 1 102 ? 5.824 21.859 25.969 1 93.88 102 LEU B CA 1
ATOM 3149 C C . LEU B 1 102 ? 5.457 23.328 25.844 1 93.88 102 LEU B C 1
ATOM 3151 O O . LEU B 1 102 ? 4.387 23.75 26.297 1 93.88 102 LEU B O 1
ATOM 3155 N N . SER B 1 103 ? 6.383 24.125 25.266 1 95.25 103 SER B N 1
ATOM 3156 C CA . SER B 1 103 ? 6.059 25.531 25.062 1 95.25 103 SER B CA 1
ATOM 3157 C C . SER B 1 103 ? 4.906 25.688 24.078 1 95.25 103 SER B C 1
ATOM 3159 O O . SER B 1 103 ? 4.668 24.828 23.25 1 95.25 103 SER B O 1
ATOM 3161 N N . TRP B 1 104 ? 4.207 26.766 24.172 1 96.81 104 TRP B N 1
ATOM 3162 C CA . TRP B 1 104 ? 3.119 27.062 23.25 1 96.81 104 TRP B CA 1
ATOM 3163 C C . TRP B 1 104 ? 3.629 27.109 21.812 1 96.81 104 TRP B C 1
ATOM 3165 O O . TRP B 1 104 ? 2.969 26.609 20.891 1 96.81 104 TRP B O 1
ATOM 3175 N N . GLU B 1 105 ? 4.836 27.672 21.641 1 96.5 105 GLU B N 1
ATOM 3176 C CA . GLU B 1 105 ? 5.41 27.797 20.297 1 96.5 105 GLU B CA 1
ATOM 3177 C C . GLU B 1 105 ? 5.711 26.422 19.703 1 96.5 105 GLU B C 1
ATOM 3179 O O . GLU B 1 105 ? 5.352 26.156 18.562 1 96.5 105 GLU B O 1
ATOM 3184 N N . GLN B 1 106 ? 6.297 25.594 20.5 1 94.69 106 GLN B N 1
ATOM 3185 C CA . GLN B 1 106 ? 6.621 24.25 20.016 1 94.69 106 GLN B CA 1
ATOM 3186 C C . GLN B 1 106 ? 5.355 23.438 19.734 1 94.69 106 GLN B C 1
ATOM 3188 O O . GLN B 1 106 ? 5.27 22.75 18.734 1 94.69 106 GLN B O 1
ATOM 3193 N N . ALA B 1 107 ? 4.445 23.578 20.594 1 96.5 107 ALA B N 1
ATOM 3194 C CA . ALA B 1 107 ? 3.182 22.859 20.438 1 96.5 107 ALA B CA 1
ATOM 3195 C C . ALA B 1 107 ? 2.445 23.344 19.188 1 96.5 107 ALA B C 1
ATOM 3197 O O . ALA B 1 107 ? 1.92 22.531 18.422 1 96.5 107 ALA B O 1
ATOM 3198 N N . ALA B 1 108 ? 2.471 24.641 18.953 1 97.62 108 ALA B N 1
ATOM 3199 C CA . ALA B 1 108 ? 1.703 25.234 17.859 1 97.62 108 ALA B CA 1
ATOM 3200 C C . ALA B 1 108 ? 2.34 24.906 16.5 1 97.62 108 ALA B C 1
ATOM 3202 O O . ALA B 1 108 ? 1.643 24.812 15.492 1 97.62 108 ALA B O 1
ATOM 3203 N N . ALA B 1 109 ? 3.629 24.766 16.484 1 97 109 ALA B N 1
ATOM 3204 C CA . ALA B 1 109 ? 4.352 24.516 15.25 1 97 109 ALA B CA 1
ATOM 3205 C C . ALA B 1 109 ? 4.156 23.062 14.781 1 97 109 ALA B C 1
ATOM 3207 O O . ALA B 1 109 ? 4.453 22.734 13.633 1 97 109 ALA B O 1
ATOM 3208 N N . SER B 1 110 ? 3.527 22.188 15.539 1 95.62 110 SER B N 1
ATOM 3209 C CA . SER B 1 110 ? 3.791 20.75 15.391 1 95.62 110 SER B CA 1
ATOM 3210 C C . SER B 1 110 ? 2.564 20.016 14.859 1 95.62 110 SER B C 1
ATOM 3212 O O . SER B 1 110 ? 2.693 18.984 14.195 1 95.62 110 SER B O 1
ATOM 3214 N N . PRO B 1 111 ? 1.292 20.422 15.125 1 96.81 111 PRO B N 1
ATOM 3215 C CA . PRO B 1 111 ? 0.167 19.5 14.977 1 96.81 111 PRO B CA 1
ATOM 3216 C C . PRO B 1 111 ? 0.101 18.859 13.586 1 96.81 111 PRO B C 1
ATOM 3218 O O . PRO B 1 111 ? 0.314 17.656 13.445 1 96.81 111 PRO B O 1
ATOM 3221 N N . ILE B 1 112 ? 0.02 19.609 12.578 1 97.56 112 ILE B N 1
ATOM 3222 C CA . ILE B 1 112 ? -0.18 19.047 11.25 1 97.56 112 ILE B CA 1
ATOM 3223 C C . ILE B 1 112 ? 1.071 18.281 10.812 1 97.56 112 ILE B C 1
ATOM 3225 O O . ILE B 1 112 ? 0.993 17.109 10.438 1 97.56 112 ILE B O 1
ATOM 3229 N N . VAL B 1 113 ? 2.26 18.875 10.969 1 97.38 113 VAL B N 1
ATOM 3230 C CA . VAL B 1 113 ? 3.475 18.281 10.406 1 97.38 113 VAL B CA 1
ATOM 3231 C C . VAL B 1 113 ? 3.85 17.031 11.18 1 97.38 113 VAL B C 1
ATOM 3233 O O . VAL B 1 113 ? 4.293 16.031 10.594 1 97.38 113 VAL B O 1
ATOM 3236 N N . MET B 1 114 ? 3.611 17.016 12.508 1 97 114 MET B N 1
ATOM 3237 C CA . MET B 1 114 ? 3.982 15.859 13.32 1 97 114 MET B CA 1
ATOM 3238 C C . MET B 1 114 ? 2.992 14.719 13.117 1 97 114 MET B C 1
ATOM 3240 O O . MET B 1 114 ? 3.395 13.562 12.938 1 97 114 MET B O 1
ATOM 3244 N N . PHE B 1 115 ? 1.709 15.031 13.141 1 98 115 PHE B N 1
ATOM 3245 C CA . PHE B 1 115 ? 0.716 13.977 12.953 1 98 115 PHE B CA 1
ATOM 3246 C C . PHE B 1 115 ? 0.826 13.359 11.57 1 98 115 PHE B C 1
ATOM 3248 O O . PHE B 1 115 ? 0.857 12.133 11.43 1 98 115 PHE B O 1
ATOM 3255 N N . LEU B 1 116 ? 0.917 14.219 10.586 1 97.81 116 LEU B N 1
ATOM 3256 C CA . LEU B 1 116 ? 1.044 13.742 9.211 1 97.81 116 LEU B CA 1
ATOM 3257 C C . LEU B 1 116 ? 2.279 12.867 9.047 1 97.81 116 LEU B C 1
ATOM 3259 O O . LEU B 1 116 ? 2.188 11.742 8.555 1 97.81 116 LEU B O 1
ATOM 3263 N N . SER B 1 117 ? 3.4 13.359 9.5 1 98 117 SER B N 1
ATOM 3264 C CA . SER B 1 117 ? 4.652 12.625 9.359 1 98 117 SER B CA 1
ATOM 3265 C C . SER B 1 117 ? 4.629 11.328 10.156 1 98 117 SER B C 1
ATOM 3267 O O . SER B 1 117 ? 5.164 10.305 9.711 1 98 117 SER B O 1
ATOM 3269 N N . TYR B 1 118 ? 4.035 11.367 11.344 1 97.44 118 TYR B N 1
ATOM 3270 C CA . TYR B 1 118 ? 3.906 10.172 12.172 1 97.44 118 TYR B CA 1
ATOM 3271 C C . TYR B 1 118 ? 3.109 9.094 11.445 1 97.44 118 TYR B C 1
ATOM 3273 O O . TYR B 1 118 ? 3.545 7.941 11.367 1 97.44 118 TYR B O 1
ATOM 3281 N N . PHE B 1 119 ? 1.981 9.453 10.93 1 98.12 119 PHE B N 1
ATOM 3282 C CA . PHE B 1 119 ? 1.17 8.477 10.219 1 98.12 119 PHE B CA 1
ATOM 3283 C C . PHE B 1 119 ? 1.935 7.898 9.039 1 98.12 119 PHE B C 1
ATOM 3285 O O . PHE B 1 119 ? 1.938 6.684 8.828 1 98.12 119 PHE B O 1
ATOM 3292 N N . LEU B 1 120 ? 2.59 8.734 8.297 1 98.38 120 LEU B N 1
ATOM 3293 C CA . LEU B 1 120 ? 3.283 8.297 7.09 1 98.38 120 LEU B CA 1
ATOM 3294 C C . LEU B 1 120 ? 4.406 7.32 7.434 1 98.38 120 LEU B C 1
ATOM 3296 O O . LEU B 1 120 ? 4.539 6.273 6.797 1 98.38 120 LEU B O 1
ATOM 3300 N N . THR B 1 121 ? 5.152 7.574 8.523 1 97.31 121 THR B N 1
ATOM 3301 C CA . THR B 1 121 ? 6.375 6.824 8.789 1 97.31 121 THR B CA 1
ATOM 3302 C C . THR B 1 121 ? 6.102 5.648 9.719 1 97.31 121 THR B C 1
ATOM 3304 O O . THR B 1 121 ? 6.863 4.68 9.75 1 97.31 121 THR B O 1
ATOM 3307 N N . GLN B 1 122 ? 4.984 5.68 10.477 1 95.19 122 GLN B N 1
ATOM 3308 C CA . GLN B 1 122 ? 4.789 4.652 11.492 1 95.19 122 GLN B CA 1
ATOM 3309 C C . GLN B 1 122 ? 3.57 3.789 11.18 1 95.19 122 GLN B C 1
ATOM 3311 O O . GLN B 1 122 ? 3.469 2.654 11.648 1 95.19 122 GLN B O 1
ATOM 3316 N N . LYS B 1 123 ? 2.668 4.32 10.438 1 94.75 123 LYS B N 1
ATOM 3317 C CA . LYS B 1 123 ? 1.421 3.584 10.25 1 94.75 123 LYS B CA 1
ATOM 3318 C C . LYS B 1 123 ? 1.236 3.178 8.797 1 94.75 123 LYS B C 1
ATOM 3320 O O . LYS B 1 123 ? 0.937 2.018 8.5 1 94.75 123 LYS B O 1
ATOM 3325 N N . ILE B 1 124 ? 1.509 4.051 7.863 1 95.62 124 ILE B N 1
ATOM 3326 C CA . ILE B 1 124 ? 1.193 3.795 6.461 1 95.62 124 ILE B CA 1
ATOM 3327 C C . ILE B 1 124 ? 2.355 3.061 5.797 1 95.62 124 ILE B C 1
ATOM 3329 O O . ILE B 1 124 ? 2.148 2.082 5.074 1 95.62 124 ILE B O 1
ATOM 3333 N N . ALA B 1 125 ? 3.549 3.516 5.992 1 94.19 125 ALA B N 1
ATOM 3334 C CA . ALA B 1 125 ? 4.766 2.846 5.531 1 94.19 125 ALA B CA 1
ATOM 3335 C C . ALA B 1 125 ? 5.816 2.803 6.637 1 94.19 125 ALA B C 1
ATOM 3337 O O . ALA B 1 125 ? 6.754 3.605 6.641 1 94.19 125 ALA B O 1
ATOM 3338 N N . PRO B 1 126 ? 5.684 1.835 7.477 1 93.31 126 PRO B N 1
ATOM 3339 C CA . PRO B 1 126 ? 6.676 1.748 8.555 1 93.31 126 PRO B CA 1
ATOM 3340 C C . PRO B 1 126 ? 8.102 1.563 8.023 1 93.31 126 PRO B C 1
ATOM 3342 O O . PRO B 1 126 ? 8.344 0.678 7.203 1 93.31 126 PRO B O 1
ATOM 3345 N N . LEU B 1 127 ? 8.977 2.396 8.484 1 96.88 127 LEU B N 1
ATOM 3346 C CA . LEU B 1 127 ? 10.344 2.432 7.988 1 96.88 127 LEU B CA 1
ATOM 3347 C C . LEU B 1 127 ? 11.25 1.526 8.82 1 96.88 127 LEU B C 1
ATOM 3349 O O . LEU B 1 127 ? 10.969 1.28 10 1 96.88 127 LEU B O 1
ATOM 3353 N N . SER B 1 128 ? 12.266 1.02 8.203 1 93.31 128 SER B N 1
ATOM 3354 C CA . SER B 1 128 ? 13.281 0.209 8.867 1 93.31 128 SER B CA 1
ATOM 3355 C C . SER B 1 128 ? 14.688 0.68 8.508 1 93.31 128 SER B C 1
ATOM 3357 O O . SER B 1 128 ? 14.852 1.516 7.613 1 93.31 128 SER B O 1
ATOM 3359 N N . THR B 1 129 ? 15.656 0.082 9.188 1 94 129 THR B N 1
ATOM 3360 C CA . THR B 1 129 ? 17.047 0.485 9.023 1 94 129 THR B CA 1
ATOM 3361 C C . THR B 1 129 ? 17.531 0.157 7.613 1 94 129 THR B C 1
ATOM 3363 O O . THR B 1 129 ? 18.484 0.78 7.117 1 94 129 THR B O 1
ATOM 3366 N N . ASP B 1 130 ? 16.875 -0.724 6.953 1 93.06 130 ASP B N 1
ATOM 3367 C CA . ASP B 1 130 ? 17.328 -1.19 5.641 1 93.06 130 ASP B CA 1
ATOM 3368 C C . ASP B 1 130 ? 16.75 -0.323 4.523 1 93.06 130 ASP B C 1
ATOM 3370 O O . ASP B 1 130 ? 17.141 -0.456 3.363 1 93.06 130 ASP B O 1
ATOM 3374 N N . ASP B 1 131 ? 15.938 0.597 4.867 1 96.25 131 ASP B N 1
ATOM 3375 C CA . ASP B 1 131 ? 15.273 1.408 3.855 1 96.25 131 ASP B CA 1
ATOM 3376 C C . ASP B 1 131 ? 16.188 2.525 3.355 1 96.25 131 ASP B C 1
ATOM 3378 O O . ASP B 1 131 ? 17.031 3.02 4.102 1 96.25 131 ASP B O 1
ATOM 3382 N N . SER B 1 132 ? 16.094 2.836 2.133 1 98.5 132 SER B N 1
ATOM 3383 C CA . SER B 1 132 ? 16.5 4.105 1.533 1 98.5 132 SER B CA 1
ATOM 3384 C C . SER B 1 132 ? 15.281 4.906 1.076 1 98.5 132 SER B C 1
ATOM 3386 O O . SER B 1 132 ? 14.328 4.344 0.542 1 98.5 132 SER B O 1
ATOM 3388 N N . ILE B 1 133 ? 15.344 6.227 1.357 1 98.88 133 ILE B N 1
ATOM 3389 C CA . ILE B 1 133 ? 14.102 6.945 1.105 1 98.88 133 ILE B CA 1
ATOM 3390 C C . ILE B 1 133 ? 14.398 8.266 0.396 1 98.88 133 ILE B C 1
ATOM 3392 O O . ILE B 1 133 ? 15.516 8.781 0.48 1 98.88 133 ILE B O 1
ATOM 3396 N N . ILE B 1 134 ? 13.43 8.727 -0.343 1 98.94 134 ILE B N 1
ATOM 3397 C CA . ILE B 1 134 ? 13.398 10.094 -0.848 1 98.94 134 ILE B CA 1
ATOM 3398 C C . ILE B 1 134 ? 12.281 10.875 -0.15 1 98.94 134 ILE B C 1
ATOM 3400 O O . ILE B 1 134 ? 11.164 10.383 -0.011 1 98.94 134 ILE B O 1
ATOM 3404 N N . VAL B 1 135 ? 12.617 12.008 0.351 1 98.88 135 VAL B N 1
ATOM 3405 C CA . VAL B 1 135 ? 11.641 12.961 0.861 1 98.88 135 VAL B CA 1
ATOM 3406 C C . VAL B 1 135 ? 11.617 14.211 -0.023 1 98.88 135 VAL B C 1
ATOM 3408 O O . VAL B 1 135 ? 12.57 15 -0.016 1 98.88 135 VAL B O 1
ATOM 3411 N N . HIS B 1 136 ? 10.531 14.375 -0.764 1 98.62 136 HIS B N 1
ATOM 3412 C CA . HIS B 1 136 ? 10.398 15.602 -1.549 1 98.62 136 HIS B CA 1
ATOM 3413 C C . HIS B 1 136 ? 10.008 16.781 -0.668 1 98.62 136 HIS B C 1
ATOM 3415 O O . HIS B 1 136 ? 9.445 16.594 0.412 1 98.62 136 HIS B O 1
ATOM 3421 N N . ALA B 1 137 ? 10.312 18.031 -1.229 1 96.69 137 ALA B N 1
ATOM 3422 C CA . ALA B 1 137 ? 10.109 19.25 -0.442 1 96.69 137 ALA B CA 1
ATOM 3423 C C . ALA B 1 137 ? 10.773 19.125 0.926 1 96.69 137 ALA B C 1
ATOM 3425 O O . ALA B 1 137 ? 10.156 19.422 1.952 1 96.69 137 ALA B O 1
ATOM 3426 N N . ALA B 1 138 ? 12.039 18.766 0.92 1 97.62 138 ALA B N 1
ATOM 3427 C CA . ALA B 1 138 ? 12.758 18.297 2.098 1 97.62 138 ALA B CA 1
ATOM 3428 C C . ALA B 1 138 ? 13.039 19.438 3.068 1 97.62 138 ALA B C 1
ATOM 3430 O O . ALA B 1 138 ? 13.359 19.203 4.234 1 97.62 138 ALA B O 1
ATOM 3431 N N . SER B 1 139 ? 12.961 20.625 2.633 1 95.5 139 SER B N 1
ATOM 3432 C CA . SER B 1 139 ? 13.289 21.75 3.502 1 95.5 139 SER B CA 1
ATOM 3433 C C . SER B 1 139 ? 12.047 22.297 4.195 1 95.5 139 SER B C 1
ATOM 3435 O O . SER B 1 139 ? 12.141 23.141 5.082 1 95.5 139 SER B O 1
ATOM 3437 N N . GLY B 1 140 ? 10.898 21.781 3.814 1 94.38 140 GLY B N 1
ATOM 3438 C CA . GLY B 1 140 ? 9.656 22.281 4.387 1 94.38 140 GLY B CA 1
ATOM 3439 C C . GLY B 1 140 ? 9.328 21.656 5.73 1 94.38 140 GLY B C 1
ATOM 3440 O O . GLY B 1 140 ? 10.102 20.844 6.254 1 94.38 140 GLY B O 1
ATOM 3441 N N . GLY B 1 141 ? 8.258 22.109 6.336 1 94.81 141 GLY B N 1
ATOM 3442 C CA . GLY B 1 141 ? 7.836 21.641 7.641 1 94.81 141 GLY B CA 1
ATOM 3443 C C . GLY B 1 141 ? 7.621 20.141 7.688 1 94.81 141 GLY B C 1
ATOM 3444 O O . GLY B 1 141 ? 8.164 19.453 8.555 1 94.81 141 GLY B O 1
ATOM 3445 N N . VAL B 1 142 ? 6.863 19.609 6.742 1 96.44 142 VAL B N 1
ATOM 3446 C CA . VAL B 1 142 ? 6.609 18.172 6.715 1 96.44 142 VAL B CA 1
ATOM 3447 C C . VAL B 1 142 ? 7.887 17.438 6.32 1 96.44 142 VAL B C 1
ATOM 3449 O O . VAL B 1 142 ? 8.234 16.422 6.922 1 96.44 142 VAL B O 1
ATOM 3452 N N . GLY B 1 143 ? 8.602 18 5.348 1 97.5 143 GLY B N 1
ATOM 3453 C CA . GLY B 1 143 ? 9.828 17.359 4.875 1 97.5 143 GLY B CA 1
ATOM 3454 C C . GLY B 1 143 ? 10.859 17.172 5.969 1 97.5 143 GLY B C 1
ATOM 3455 O O . GLY B 1 143 ? 11.367 16.062 6.156 1 97.5 143 GLY B O 1
ATOM 3456 N N . THR B 1 144 ? 11.133 18.25 6.684 1 97.75 144 THR B N 1
ATOM 3457 C CA . THR B 1 144 ? 12.141 18.156 7.738 1 97.75 144 THR B CA 1
ATOM 3458 C C . THR B 1 144 ? 11.664 17.25 8.859 1 97.75 144 THR B C 1
ATOM 3460 O O . THR B 1 144 ? 12.461 16.547 9.477 1 97.75 144 THR B O 1
ATOM 3463 N N . THR B 1 145 ? 10.383 17.234 9.133 1 97.44 145 THR B N 1
ATOM 3464 C CA . THR B 1 145 ? 9.836 16.359 10.164 1 97.44 145 THR B CA 1
ATOM 3465 C C . THR B 1 145 ? 9.938 14.898 9.75 1 97.44 145 THR B C 1
ATOM 3467 O O . THR B 1 145 ? 10.344 14.047 10.547 1 97.44 145 THR B O 1
ATOM 3470 N N . LEU B 1 146 ? 9.633 14.602 8.492 1 98.31 146 LEU B N 1
ATOM 3471 C CA . LEU B 1 146 ? 9.766 13.25 7.953 1 98.31 146 LEU B CA 1
ATOM 3472 C C . LEU B 1 146 ? 11.203 12.75 8.062 1 98.31 146 LEU B C 1
ATOM 3474 O O . LEU B 1 146 ? 11.438 11.609 8.461 1 98.31 146 LEU B O 1
ATOM 3478 N N . ILE B 1 147 ? 12.117 13.641 7.711 1 98.5 147 ILE B N 1
ATOM 3479 C CA . ILE B 1 147 ? 13.531 13.289 7.746 1 98.5 147 ILE B CA 1
ATOM 3480 C C . ILE B 1 147 ? 13.945 12.945 9.172 1 98.5 147 ILE B C 1
ATOM 3482 O O . ILE B 1 147 ? 14.625 11.945 9.414 1 98.5 147 ILE B O 1
ATOM 3486 N N . GLN B 1 148 ? 13.523 13.742 10.133 1 97.69 148 GLN B N 1
ATOM 3487 C CA . GLN B 1 148 ? 13.875 13.492 11.523 1 97.69 148 GLN B CA 1
ATOM 3488 C C . GLN B 1 148 ? 13.305 12.164 12.008 1 97.69 148 GLN B C 1
ATOM 3490 O O . GLN B 1 148 ? 13.984 11.406 12.695 1 97.69 148 GLN B O 1
ATOM 3495 N N . LEU B 1 149 ? 12.055 11.883 11.68 1 97.12 149 LEU B N 1
ATOM 3496 C CA . LEU B 1 149 ? 11.43 10.633 12.102 1 97.12 149 LEU B CA 1
ATOM 3497 C C . LEU B 1 149 ? 12.094 9.438 11.422 1 97.12 149 LEU B C 1
ATOM 3499 O O . LEU B 1 149 ? 12.242 8.375 12.023 1 97.12 149 LEU B O 1
ATOM 3503 N N . ALA B 1 150 ? 12.453 9.594 10.141 1 98.06 150 ALA B N 1
ATOM 3504 C CA . ALA B 1 150 ? 13.18 8.539 9.438 1 98.06 150 ALA B CA 1
ATOM 3505 C C . ALA B 1 150 ? 14.523 8.258 10.102 1 98.06 150 ALA B C 1
ATOM 3507 O O . ALA B 1 150 ? 14.906 7.098 10.266 1 98.06 150 ALA B O 1
ATOM 3508 N N . LYS B 1 151 ? 15.203 9.359 10.469 1 96.81 151 LYS B N 1
ATOM 3509 C CA . LYS B 1 151 ? 16.469 9.211 11.172 1 96.81 151 LYS B CA 1
ATOM 3510 C C . LYS B 1 151 ? 16.297 8.469 12.492 1 96.81 151 LYS B C 1
ATOM 3512 O O . LYS B 1 151 ? 17.094 7.59 12.828 1 96.81 151 LYS B O 1
ATOM 3517 N N . ARG B 1 152 ? 15.297 8.812 13.164 1 94.31 152 ARG B N 1
ATOM 3518 C CA . ARG B 1 152 ? 14.992 8.164 14.438 1 94.31 152 ARG B CA 1
ATOM 3519 C C . ARG B 1 152 ? 14.703 6.68 14.234 1 94.31 152 ARG B C 1
ATOM 3521 O O . ARG B 1 152 ? 15.031 5.855 15.094 1 94.31 152 ARG B O 1
ATOM 3528 N N . ALA B 1 153 ? 14.117 6.309 13.117 1 95.12 153 ALA B N 1
ATOM 3529 C CA . ALA B 1 153 ? 13.797 4.918 12.797 1 95.12 153 ALA B CA 1
ATOM 3530 C C . ALA B 1 153 ? 15.047 4.148 12.375 1 95.12 153 ALA B C 1
ATOM 3532 O O . ALA B 1 153 ? 15 2.932 12.188 1 95.12 153 ALA B O 1
ATOM 3533 N N . GLY B 1 154 ? 16.156 4.891 12.164 1 96.19 154 GLY B N 1
ATOM 3534 C CA . GLY B 1 154 ? 17.422 4.25 11.867 1 96.19 154 GLY B CA 1
ATOM 3535 C C . GLY B 1 154 ? 17.734 4.188 10.383 1 96.19 154 GLY B C 1
ATOM 3536 O O . GLY B 1 154 ? 18.672 3.508 9.961 1 96.19 154 GLY B O 1
ATOM 3537 N N . VAL B 1 155 ? 16.938 4.844 9.586 1 97.5 155 VAL B N 1
ATOM 3538 C CA . VAL B 1 155 ? 17.172 4.859 8.148 1 97.5 155 VAL B CA 1
ATOM 3539 C C . VAL B 1 155 ? 18.516 5.535 7.852 1 97.5 155 VAL B C 1
ATOM 3541 O O . VAL B 1 155 ? 18.781 6.641 8.328 1 97.5 155 VAL B O 1
ATOM 3544 N N . LYS B 1 156 ? 19.328 4.902 7.078 1 93.56 156 LYS B N 1
ATOM 3545 C CA . LYS B 1 156 ? 20.688 5.426 6.887 1 93.56 156 LYS B CA 1
ATOM 3546 C C . LYS B 1 156 ? 20.766 6.277 5.625 1 93.56 156 LYS B C 1
ATOM 3548 O O . LYS B 1 156 ? 21.484 7.277 5.59 1 93.56 156 LYS B O 1
ATOM 3553 N N . THR B 1 157 ? 20 5.891 4.621 1 98.06 157 THR B N 1
ATOM 3554 C CA . THR B 1 157 ? 20.031 6.629 3.363 1 98.06 157 THR B CA 1
ATOM 3555 C C . THR B 1 157 ? 18.766 7.449 3.186 1 98.06 157 THR B C 1
ATOM 3557 O O . THR B 1 157 ? 17.719 6.918 2.783 1 98.06 157 THR B O 1
ATOM 3560 N N . ILE B 1 158 ? 18.891 8.711 3.502 1 98.81 158 ILE B N 1
ATOM 3561 C CA . ILE B 1 158 ? 17.797 9.664 3.379 1 98.81 158 ILE B CA 1
ATOM 3562 C C . ILE B 1 158 ? 18.156 10.727 2.342 1 98.81 158 ILE B C 1
ATOM 3564 O O . ILE B 1 158 ? 19.031 11.555 2.568 1 98.81 158 ILE B O 1
ATOM 3568 N N . ILE B 1 159 ? 17.453 10.742 1.227 1 98.88 159 ILE B N 1
ATOM 3569 C CA . ILE B 1 159 ? 17.656 11.695 0.145 1 98.88 159 ILE B CA 1
ATOM 3570 C C . ILE B 1 159 ? 16.547 12.742 0.166 1 98.88 159 ILE B C 1
ATOM 3572 O O . ILE B 1 159 ? 15.383 12.422 -0.026 1 98.88 159 ILE B O 1
ATOM 3576 N N . GLY B 1 160 ? 16.922 13.992 0.441 1 98.81 160 GLY B N 1
ATOM 3577 C CA . GLY B 1 160 ? 15.977 15.102 0.374 1 98.81 160 GLY B CA 1
ATOM 3578 C C . GLY B 1 160 ? 16.062 15.875 -0.927 1 98.81 160 GLY B C 1
ATOM 3579 O O . GLY B 1 160 ? 17.156 16.141 -1.433 1 98.81 160 GLY B O 1
ATOM 3580 N N . THR B 1 161 ? 14.898 16.172 -1.477 1 98.69 161 THR B N 1
ATOM 3581 C CA . THR B 1 161 ? 14.891 17.047 -2.648 1 98.69 161 THR B CA 1
ATOM 3582 C C . THR B 1 161 ? 14.453 18.453 -2.273 1 98.69 161 THR B C 1
ATOM 3584 O O . THR B 1 161 ? 13.57 18.641 -1.436 1 98.69 161 THR B O 1
ATOM 3587 N N . VAL B 1 162 ? 15.109 19.453 -2.867 1 97 162 VAL B N 1
ATOM 3588 C CA . VAL B 1 162 ? 14.812 20.859 -2.619 1 97 162 VAL B CA 1
ATOM 3589 C C . VAL B 1 162 ? 14.719 21.609 -3.947 1 97 162 VAL B C 1
ATOM 3591 O O . VAL B 1 162 ? 15.234 21.156 -4.965 1 97 162 VAL B O 1
ATOM 3594 N N . GLY B 1 163 ? 13.969 22.688 -3.938 1 94.5 163 GLY B N 1
ATOM 3595 C CA . GLY B 1 163 ? 13.844 23.516 -5.129 1 94.5 163 GLY B CA 1
ATOM 3596 C C . GLY B 1 163 ? 15.156 24.156 -5.543 1 94.5 163 GLY B C 1
ATOM 3597 O O . GLY B 1 163 ? 15.383 24.391 -6.73 1 94.5 163 GLY B O 1
ATOM 3598 N N . SER B 1 164 ? 15.969 24.516 -4.547 1 94.5 164 SER B N 1
ATOM 3599 C CA . SER B 1 164 ? 17.312 25.06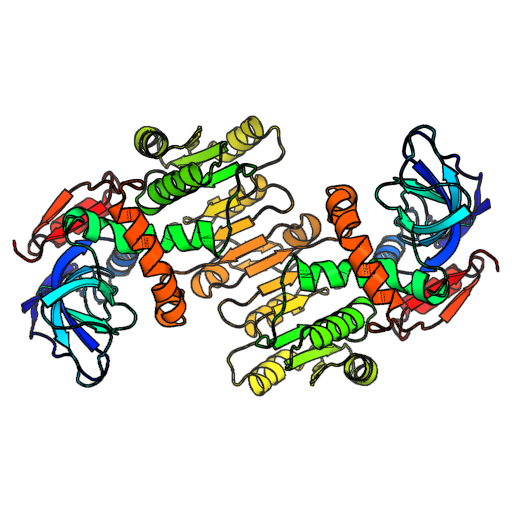2 -4.738 1 94.5 164 SER B CA 1
ATOM 3600 C C . SER B 1 164 ? 18.25 24.625 -3.631 1 94.5 164 SER B C 1
ATOM 3602 O O . SER B 1 164 ? 17.844 24.453 -2.482 1 94.5 164 SER B O 1
ATOM 3604 N N . LEU B 1 165 ? 19.5 24.547 -4 1 95.75 165 LEU B N 1
ATOM 3605 C CA . LEU B 1 165 ? 20.469 24.062 -3.029 1 95.75 165 LEU B CA 1
ATOM 3606 C C . LEU B 1 165 ? 20.656 25.062 -1.9 1 95.75 165 LEU B C 1
ATOM 3608 O O . LEU B 1 165 ? 21.219 24.734 -0.855 1 95.75 165 LEU B O 1
ATOM 3612 N N . ALA B 1 166 ? 20.156 26.25 -2.098 1 93.31 166 ALA B N 1
ATOM 3613 C CA . ALA B 1 166 ? 20.172 27.234 -1.023 1 93.31 166 ALA B CA 1
ATOM 3614 C C . ALA B 1 166 ? 19.359 26.75 0.18 1 93.31 166 ALA B C 1
ATOM 3616 O O . ALA B 1 166 ? 19.594 27.188 1.308 1 93.31 166 ALA B O 1
ATOM 3617 N N . LYS B 1 167 ? 18.531 25.766 -0.024 1 93.19 167 LYS B N 1
ATOM 3618 C CA . LYS B 1 167 ? 17.656 25.266 1.036 1 93.19 167 LYS B CA 1
ATOM 3619 C C . LYS B 1 167 ? 18.156 23.922 1.562 1 93.19 167 LYS B C 1
ATOM 3621 O O . LYS B 1 167 ? 17.5 23.297 2.4 1 93.19 167 LYS B O 1
ATOM 3626 N N . ALA B 1 168 ? 19.312 23.516 1.084 1 96.88 168 ALA B N 1
ATOM 3627 C CA . ALA B 1 168 ? 19.812 22.172 1.397 1 96.88 168 ALA B CA 1
ATOM 3628 C C . ALA B 1 168 ? 20.141 22.047 2.883 1 96.88 168 ALA B C 1
ATOM 3630 O O . ALA B 1 168 ? 19.969 20.969 3.471 1 96.88 168 ALA B O 1
ATOM 3631 N N . GLU B 1 169 ? 20.578 23.109 3.463 1 96.62 169 GLU B N 1
ATOM 3632 C CA . GLU B 1 169 ? 21.047 23.078 4.844 1 96.62 169 GLU B CA 1
ATOM 3633 C C . GLU B 1 169 ? 19.938 22.656 5.797 1 96.62 169 GLU B C 1
ATOM 3635 O O . GLU B 1 169 ? 20.172 21.922 6.762 1 96.62 169 GLU B O 1
ATOM 3640 N N . ALA B 1 170 ? 18.75 23.109 5.551 1 95.25 170 ALA B N 1
ATOM 3641 C CA . ALA B 1 170 ? 17.609 22.75 6.395 1 95.25 170 ALA B CA 1
ATOM 3642 C C . ALA B 1 170 ? 17.391 21.25 6.398 1 95.25 170 ALA B C 1
ATOM 3644 O O . ALA B 1 170 ? 17.141 20.656 7.445 1 95.25 170 ALA B O 1
ATOM 3645 N N . ALA B 1 171 ? 17.531 20.594 5.242 1 97.31 171 ALA B N 1
ATOM 3646 C CA . ALA B 1 171 ? 17.344 19.156 5.121 1 97.31 171 ALA B CA 1
ATOM 3647 C C . ALA B 1 171 ? 18.484 18.391 5.801 1 97.31 171 ALA B C 1
ATOM 3649 O O . ALA B 1 171 ? 18.234 17.391 6.48 1 97.31 171 ALA B O 1
ATOM 3650 N N . TYR B 1 172 ? 19.703 18.906 5.637 1 98.06 172 TYR B N 1
ATOM 3651 C CA . TYR B 1 172 ? 20.844 18.281 6.301 1 98.06 172 TYR B CA 1
ATOM 3652 C C . TYR B 1 172 ? 20.719 18.375 7.816 1 98.06 172 TYR B C 1
ATOM 3654 O O . TYR B 1 172 ? 20.953 17.406 8.531 1 98.06 172 TYR B O 1
ATOM 3662 N N . ARG B 1 173 ? 20.297 19.531 8.266 1 96.38 173 ARG B N 1
ATOM 3663 C CA . ARG B 1 173 ? 20.125 19.719 9.703 1 96.38 173 ARG B CA 1
ATOM 3664 C C . ARG B 1 173 ? 19.062 18.766 10.258 1 96.38 173 ARG B C 1
ATOM 3666 O O . ARG B 1 173 ? 19.172 18.297 11.391 1 96.38 173 ARG B O 1
ATOM 3673 N N . ALA B 1 174 ? 18.109 18.5 9.422 1 97.06 174 ALA B N 1
ATOM 3674 C CA . ALA B 1 174 ? 17.047 17.594 9.844 1 97.06 174 ALA B CA 1
ATOM 3675 C C . ALA B 1 174 ? 17.547 16.141 9.867 1 97.06 174 ALA B C 1
ATOM 3677 O O . ALA B 1 174 ? 16.922 15.281 10.492 1 97.06 174 ALA B O 1
ATOM 3678 N N . GLY B 1 175 ? 18.609 15.805 9.094 1 97.69 175 GLY B N 1
ATOM 3679 C CA . GLY B 1 175 ? 19.188 14.469 9.172 1 97.69 175 GLY B CA 1
ATOM 3680 C C . GLY B 1 175 ? 19.344 13.805 7.816 1 97.69 175 GLY B C 1
ATOM 3681 O O . GLY B 1 175 ? 19.719 12.633 7.73 1 97.69 175 GLY B O 1
ATOM 3682 N N . ALA B 1 176 ? 19.094 14.508 6.734 1 98.44 176 ALA B N 1
ATOM 3683 C CA . ALA B 1 176 ? 19.266 13.93 5.402 1 98.44 176 ALA B CA 1
ATOM 3684 C C . ALA B 1 176 ? 20.719 13.562 5.137 1 98.44 176 ALA B C 1
ATOM 3686 O O . ALA B 1 176 ? 21.625 14.305 5.504 1 98.44 176 ALA B O 1
ATOM 3687 N N . SER B 1 177 ? 20.891 12.461 4.449 1 98.38 177 SER B N 1
ATOM 3688 C CA . SER B 1 177 ? 22.234 12.031 4.059 1 98.38 177 SER B CA 1
ATOM 3689 C C . SER B 1 177 ? 22.672 12.711 2.771 1 98.38 177 SER B C 1
ATOM 3691 O O . SER B 1 177 ? 23.875 12.945 2.57 1 98.38 177 SER B O 1
ATOM 3693 N N . HIS B 1 178 ? 21.719 12.93 1.906 1 98.56 178 HIS B N 1
ATOM 3694 C CA . HIS B 1 178 ? 21.938 13.562 0.61 1 98.56 178 HIS B CA 1
ATOM 3695 C C . HIS B 1 178 ? 20.828 14.57 0.31 1 98.56 178 HIS B C 1
ATOM 3697 O O . HIS B 1 178 ? 19.688 14.398 0.748 1 98.56 178 HIS B O 1
ATOM 3703 N N . VAL B 1 179 ? 21.234 15.625 -0.335 1 98.69 179 VAL B N 1
ATOM 3704 C CA . VAL B 1 179 ? 20.25 16.594 -0.79 1 98.69 179 VAL B CA 1
ATOM 3705 C C . VAL B 1 179 ? 20.469 16.922 -2.266 1 98.69 179 VAL B C 1
ATOM 3707 O O . VAL B 1 179 ? 21.609 17.125 -2.691 1 98.69 179 VAL B O 1
ATOM 3710 N N . CYS B 1 180 ? 19.359 16.797 -2.994 1 98.31 180 CYS B N 1
ATOM 3711 C CA . CYS B 1 180 ? 19.391 17.031 -4.434 1 98.31 180 CYS B CA 1
ATOM 3712 C C . CYS B 1 180 ? 18.297 18.016 -4.844 1 98.31 180 CYS B C 1
ATOM 3714 O O . CYS B 1 180 ? 17.422 18.344 -4.047 1 98.31 180 CYS B O 1
ATOM 3716 N N . THR B 1 181 ? 18.469 18.516 -6.09 1 98.44 181 THR B N 1
ATOM 3717 C CA . THR B 1 181 ? 17.391 19.297 -6.695 1 98.44 181 THR B CA 1
ATOM 3718 C C . THR B 1 181 ? 16.469 18.391 -7.496 1 98.44 181 THR B C 1
ATOM 3720 O O . THR B 1 181 ? 16.766 17.203 -7.707 1 98.44 181 THR B O 1
ATOM 3723 N N . TYR B 1 182 ? 15.336 18.922 -7.898 1 97.81 182 TYR B N 1
ATOM 3724 C CA . TYR B 1 182 ? 14.367 18.141 -8.672 1 97.81 182 TYR B CA 1
ATOM 3725 C C . TYR B 1 182 ? 14.938 17.781 -10.039 1 97.81 182 TYR B C 1
ATOM 3727 O O . TYR B 1 182 ? 14.539 16.781 -10.633 1 97.81 182 TYR B O 1
ATOM 3735 N N . GLN B 1 183 ? 15.852 18.484 -10.453 1 97.44 183 GLN B N 1
ATOM 3736 C CA . GLN B 1 183 ? 16.484 18.219 -11.742 1 97.44 183 GLN B CA 1
ATOM 3737 C C . GLN B 1 183 ? 17.484 17.062 -11.633 1 97.44 183 GLN B C 1
ATOM 3739 O O . GLN B 1 183 ? 17.641 16.281 -12.57 1 97.44 183 GLN B O 1
ATOM 3744 N N . SER B 1 184 ? 18.031 16.953 -10.477 1 98.38 184 SER B N 1
ATOM 3745 C CA . SER B 1 184 ? 19.172 16.047 -10.398 1 98.38 184 SER B CA 1
ATOM 3746 C C . SER B 1 184 ? 18.828 14.789 -9.617 1 98.38 184 SER B C 1
ATOM 3748 O O . SER B 1 184 ? 19.578 13.812 -9.641 1 98.38 184 SER B O 1
ATOM 3750 N N . PHE B 1 185 ? 17.719 14.695 -8.891 1 98.62 185 PHE B N 1
ATOM 3751 C CA . PHE B 1 185 ? 17.516 13.672 -7.875 1 98.62 185 PHE B CA 1
ATOM 3752 C C . PHE B 1 185 ? 17.453 12.281 -8.508 1 98.62 185 PHE B C 1
ATOM 3754 O O . PHE B 1 185 ? 17.812 11.289 -7.867 1 98.62 185 PHE B O 1
ATOM 3761 N N . LYS B 1 186 ? 16.984 12.094 -9.766 1 98.56 186 LYS B N 1
ATOM 3762 C CA . LYS B 1 186 ? 16.922 10.773 -10.391 1 98.56 186 LYS B CA 1
ATOM 3763 C C . LYS B 1 186 ? 18.312 10.172 -10.562 1 98.56 186 LYS B C 1
ATOM 3765 O O . LYS B 1 186 ? 18.578 9.062 -10.102 1 98.56 186 LYS B O 1
ATOM 3770 N N . ASP B 1 187 ? 19.141 10.969 -11.219 1 98.62 187 ASP B N 1
ATOM 3771 C CA . ASP B 1 187 ? 20.5 10.508 -11.484 1 98.62 187 ASP B CA 1
ATOM 3772 C C . ASP B 1 187 ? 21.281 10.281 -10.188 1 98.62 187 ASP B C 1
ATOM 3774 O O . ASP B 1 187 ? 21.984 9.273 -10.047 1 98.62 187 ASP B O 1
ATOM 3778 N N . GLU B 1 188 ? 21.172 11.203 -9.266 1 98.5 188 GLU B N 1
ATOM 3779 C CA . GLU B 1 188 ? 21.875 11.078 -7.992 1 98.5 188 GLU B CA 1
ATOM 3780 C C . GLU B 1 188 ? 21.375 9.875 -7.195 1 98.5 188 GLU B C 1
ATOM 3782 O O . GLU B 1 188 ? 22.156 9.164 -6.566 1 98.5 188 GLU B O 1
ATOM 3787 N N . THR B 1 189 ? 20.078 9.68 -7.219 1 98.75 189 THR B N 1
ATOM 3788 C CA . THR B 1 189 ? 19.531 8.516 -6.539 1 98.75 189 THR B CA 1
ATOM 3789 C C . THR B 1 189 ? 20.094 7.227 -7.129 1 98.75 189 THR B C 1
ATOM 3791 O O . THR B 1 189 ? 20.469 6.312 -6.391 1 98.75 189 THR B O 1
ATOM 3794 N N . ARG B 1 190 ? 20.141 7.129 -8.469 1 98.56 190 ARG B N 1
ATOM 3795 C CA . ARG B 1 190 ? 20.703 5.949 -9.125 1 98.56 190 ARG B CA 1
ATOM 3796 C C . ARG B 1 190 ? 22.141 5.719 -8.703 1 98.56 190 ARG B C 1
ATOM 3798 O O . ARG B 1 190 ? 22.547 4.582 -8.445 1 98.56 190 ARG B O 1
ATOM 3805 N N . ALA B 1 191 ? 22.859 6.812 -8.625 1 98.5 191 ALA B N 1
ATOM 3806 C CA . ALA B 1 191 ? 24.266 6.715 -8.211 1 98.5 191 ALA B CA 1
ATOM 3807 C C . ALA B 1 191 ? 24.375 6.246 -6.762 1 98.5 191 ALA B C 1
ATOM 3809 O O . ALA B 1 191 ? 25.141 5.332 -6.457 1 98.5 191 ALA B O 1
ATOM 3810 N N . ILE B 1 192 ? 23.609 6.809 -5.863 1 98.19 192 ILE B N 1
ATOM 3811 C CA . ILE B 1 192 ? 23.656 6.543 -4.43 1 98.19 192 ILE B CA 1
ATOM 3812 C C . ILE B 1 192 ? 23.234 5.098 -4.156 1 98.19 192 ILE B C 1
ATOM 3814 O O . ILE B 1 192 ? 23.797 4.445 -3.268 1 98.19 192 ILE B O 1
ATOM 3818 N N . THR B 1 193 ? 22.297 4.59 -4.945 1 97.75 193 THR B N 1
ATOM 3819 C CA . THR B 1 193 ? 21.719 3.279 -4.668 1 97.75 193 THR B CA 1
ATOM 3820 C C . THR B 1 193 ? 22.297 2.223 -5.605 1 97.75 193 THR B C 1
ATOM 3822 O O . THR B 1 193 ? 21.797 1.092 -5.652 1 97.75 193 THR B O 1
ATOM 3825 N N . GLU B 1 194 ? 23.203 2.613 -6.422 1 97.38 194 GLU B N 1
ATOM 3826 C CA . GLU B 1 194 ? 23.844 1.718 -7.383 1 97.38 194 GLU B CA 1
ATOM 3827 C C . GLU B 1 194 ? 22.828 1.118 -8.344 1 97.38 194 GLU B C 1
ATOM 3829 O O . GLU B 1 194 ? 22.859 -0.084 -8.617 1 97.38 194 GLU B O 1
ATOM 3834 N N . GLY B 1 195 ? 21.891 1.928 -8.656 1 97.5 195 GLY B N 1
ATOM 3835 C CA . GLY B 1 195 ? 20.922 1.565 -9.672 1 97.5 195 GLY B CA 1
ATOM 3836 C C . GLY B 1 195 ? 19.719 0.828 -9.117 1 97.5 195 GLY B C 1
ATOM 3837 O O . GLY B 1 195 ? 18.75 0.583 -9.836 1 97.5 195 GLY B O 1
ATOM 3838 N N . LYS B 1 196 ? 19.625 0.476 -7.859 1 96.75 196 LYS B N 1
ATOM 3839 C CA . LYS B 1 196 ? 18.547 -0.331 -7.273 1 96.75 196 LYS B CA 1
ATOM 3840 C C . LYS B 1 196 ? 17.297 0.508 -7.016 1 96.75 196 LYS B C 1
ATOM 3842 O O . LYS B 1 196 ? 16.188 -0.019 -6.992 1 96.75 196 LYS B O 1
ATOM 3847 N N . GLY B 1 197 ? 17.484 1.847 -6.773 1 98.38 197 GLY B N 1
ATOM 3848 C CA . GLY B 1 197 ? 16.391 2.715 -6.379 1 98.38 197 GLY B CA 1
ATOM 3849 C C . GLY B 1 197 ? 16.156 2.734 -4.879 1 98.38 197 GLY B C 1
ATOM 3850 O O . GLY B 1 197 ? 16.875 2.08 -4.125 1 98.38 197 GLY B O 1
ATOM 3851 N N . VAL B 1 198 ? 15.188 3.527 -4.492 1 98.81 198 VAL B N 1
ATOM 3852 C CA . VAL B 1 198 ? 14.883 3.66 -3.068 1 98.81 198 VAL B CA 1
ATOM 3853 C C . VAL B 1 198 ? 13.625 2.861 -2.73 1 98.81 198 VAL B C 1
ATOM 3855 O O . VAL B 1 198 ? 12.773 2.641 -3.594 1 98.81 198 VAL B O 1
ATOM 3858 N N . SER B 1 199 ? 13.477 2.463 -1.48 1 98.5 199 SER B N 1
ATOM 3859 C CA . SER B 1 199 ? 12.375 1.597 -1.068 1 98.5 199 SER B CA 1
ATOM 3860 C C . SER B 1 199 ? 11.117 2.404 -0.755 1 98.5 199 SER B C 1
ATOM 3862 O O . SER B 1 199 ? 10.008 1.884 -0.825 1 98.5 199 SER B O 1
ATOM 3864 N N . VAL B 1 200 ? 11.273 3.676 -0.337 1 98.75 200 VAL B N 1
ATOM 3865 C CA . VAL B 1 200 ? 10.109 4.496 -0.004 1 98.75 200 VAL B CA 1
ATOM 3866 C C . VAL B 1 200 ? 10.312 5.918 -0.527 1 98.75 200 VAL B C 1
ATOM 3868 O O . VAL B 1 200 ? 11.406 6.48 -0.397 1 98.75 200 VAL B O 1
ATOM 3871 N N . ILE B 1 201 ? 9.344 6.504 -1.125 1 98.88 201 ILE B N 1
ATOM 3872 C CA . ILE B 1 201 ? 9.359 7.895 -1.563 1 98.88 201 ILE B CA 1
ATOM 3873 C C . ILE B 1 201 ? 8.172 8.641 -0.958 1 98.88 201 ILE B C 1
ATOM 3875 O O . ILE B 1 201 ? 7.027 8.203 -1.08 1 98.88 201 ILE B O 1
ATOM 3879 N N . PHE B 1 202 ? 8.445 9.711 -0.279 1 98.88 202 PHE B N 1
ATOM 3880 C CA . PHE B 1 202 ? 7.43 10.625 0.243 1 98.88 202 PHE B CA 1
ATOM 3881 C C . PHE B 1 202 ? 7.199 11.781 -0.719 1 98.88 202 PHE B C 1
ATOM 3883 O O . PHE B 1 202 ? 8.062 12.648 -0.875 1 98.88 202 PHE B O 1
ATOM 3890 N N . ASP B 1 203 ? 6.012 11.812 -1.304 1 98.38 203 ASP B N 1
ATOM 3891 C CA . ASP B 1 203 ? 5.746 12.766 -2.375 1 98.38 203 ASP B CA 1
ATOM 3892 C C . ASP B 1 203 ? 4.574 13.68 -2.021 1 98.38 203 ASP B C 1
ATOM 3894 O O . ASP B 1 203 ? 3.418 13.258 -2.064 1 98.38 203 ASP B O 1
ATOM 3898 N N . SER B 1 204 ? 4.859 14.922 -1.746 1 96.5 204 SER B N 1
ATOM 3899 C CA . SER B 1 204 ? 3.836 15.93 -1.488 1 96.5 204 SER B CA 1
ATOM 3900 C C . SER B 1 204 ? 3.625 16.828 -2.701 1 96.5 204 SER B C 1
ATOM 3902 O O . SER B 1 204 ? 2.793 17.734 -2.67 1 96.5 204 SER B O 1
ATOM 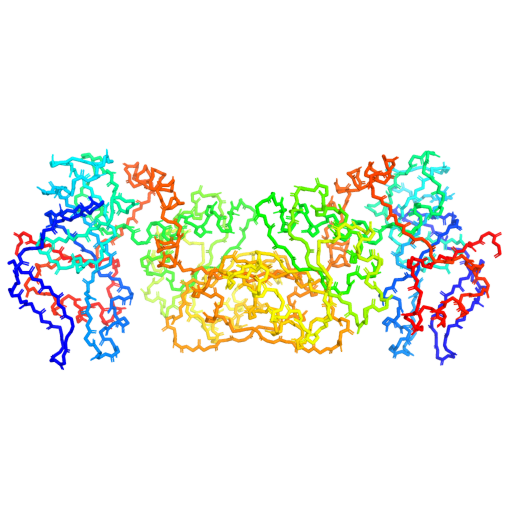3904 N N . ILE B 1 205 ? 4.355 16.578 -3.764 1 95.88 205 ILE B N 1
ATOM 3905 C CA . ILE B 1 205 ? 4.402 17.484 -4.898 1 95.88 205 ILE B CA 1
ATOM 3906 C C . ILE B 1 205 ? 3.486 16.984 -6.008 1 95.88 205 ILE B C 1
ATOM 3908 O O . ILE B 1 205 ? 2.625 17.719 -6.496 1 95.88 205 ILE B O 1
ATOM 3912 N N . ALA B 1 206 ? 3.635 15.719 -6.469 1 95.69 206 ALA B N 1
ATOM 3913 C CA . ALA B 1 206 ? 2.848 15.055 -7.504 1 95.69 206 ALA B CA 1
ATOM 3914 C C . ALA B 1 206 ? 3.277 15.5 -8.898 1 95.69 206 ALA B C 1
ATOM 3916 O O . ALA B 1 206 ? 4.426 15.898 -9.102 1 95.69 206 ALA B O 1
ATOM 3917 N N . GLY B 1 207 ? 2.471 15.227 -9.891 1 95.19 207 GLY B N 1
ATOM 3918 C CA . GLY B 1 207 ? 2.783 15.602 -11.258 1 95.19 207 GLY B CA 1
ATOM 3919 C C . GLY B 1 207 ? 4.031 14.922 -11.797 1 95.19 207 GLY B C 1
ATOM 3920 O O . GLY B 1 207 ? 4.191 13.703 -11.648 1 95.19 207 GLY B O 1
ATOM 3921 N N . ALA B 1 208 ? 4.883 15.766 -12.414 1 95.38 208 ALA B N 1
ATOM 3922 C CA . ALA B 1 208 ? 6.109 15.266 -13.031 1 95.38 208 ALA B CA 1
ATOM 3923 C C . ALA B 1 208 ? 7.027 14.641 -11.984 1 95.38 208 ALA B C 1
ATOM 3925 O O . ALA B 1 208 ? 7.746 13.68 -12.273 1 95.38 208 ALA B O 1
ATOM 3926 N N . VAL B 1 209 ? 6.98 15.133 -10.797 1 97.12 209 VAL B N 1
ATOM 3927 C CA . VAL B 1 209 ? 7.824 14.625 -9.727 1 97.12 209 VAL B CA 1
ATOM 3928 C C . VAL B 1 209 ? 7.445 13.18 -9.414 1 97.12 209 VAL B C 1
ATOM 3930 O O . VAL B 1 209 ? 8.312 12.336 -9.18 1 97.12 209 VAL B O 1
ATOM 3933 N N . THR B 1 210 ? 6.18 12.898 -9.422 1 96.5 210 THR B N 1
ATOM 3934 C CA . THR B 1 210 ? 5.734 11.523 -9.227 1 96.5 210 THR B CA 1
ATOM 3935 C C . THR B 1 210 ? 6.27 10.617 -10.336 1 96.5 210 THR B C 1
ATOM 3937 O O . THR B 1 210 ? 6.793 9.539 -10.055 1 96.5 210 THR B O 1
ATOM 3940 N N . GLU B 1 211 ? 6.105 11.047 -11.555 1 95.06 211 GLU B N 1
ATOM 3941 C CA . GLU B 1 211 ? 6.547 10.258 -12.695 1 95.06 211 GLU B CA 1
ATOM 3942 C C . GLU B 1 211 ? 8.047 9.961 -12.625 1 95.06 211 GLU B C 1
ATOM 3944 O O . GLU B 1 211 ? 8.469 8.828 -12.828 1 95.06 211 GLU B O 1
ATOM 3949 N N . ASP B 1 212 ? 8.789 11 -12.328 1 97.38 212 ASP B N 1
ATOM 3950 C CA . ASP B 1 212 ? 10.234 10.836 -12.18 1 97.38 212 ASP B CA 1
ATOM 3951 C C . ASP B 1 212 ? 10.57 9.938 -10.992 1 97.38 212 ASP B C 1
ATOM 3953 O O . ASP B 1 212 ? 11.508 9.141 -11.062 1 97.38 212 ASP B O 1
ATOM 3957 N N . SER B 1 213 ? 9.859 10.102 -9.922 1 98 213 SER B N 1
ATOM 3958 C CA . SER B 1 213 ? 10.078 9.312 -8.719 1 98 213 SER B CA 1
ATOM 3959 C C . SER B 1 213 ? 9.898 7.82 -8.992 1 98 213 SER B C 1
ATOM 3961 O O . SER B 1 213 ? 10.672 6.996 -8.492 1 98 213 SER B O 1
ATOM 3963 N N . LEU B 1 214 ? 8.945 7.492 -9.805 1 96.44 214 LEU B N 1
ATOM 3964 C CA . LEU B 1 214 ? 8.664 6.094 -10.109 1 96.44 214 LEU B CA 1
ATOM 3965 C C . LEU B 1 214 ? 9.828 5.453 -10.859 1 96.44 214 LEU B C 1
ATOM 3967 O O . LEU B 1 214 ? 10.016 4.238 -10.805 1 96.44 214 LEU B O 1
ATOM 3971 N N . GLN B 1 215 ? 10.609 6.242 -11.492 1 97.38 215 GLN B N 1
ATOM 3972 C CA . GLN B 1 215 ? 11.742 5.734 -12.258 1 97.38 215 GLN B CA 1
ATOM 3973 C C . GLN B 1 215 ? 12.891 5.328 -11.336 1 97.38 215 GLN B C 1
ATOM 3975 O O . GLN B 1 215 ? 13.812 4.629 -11.758 1 97.38 215 GLN B O 1
ATOM 3980 N N . VAL B 1 216 ? 12.867 5.785 -10.086 1 98.5 216 VAL B N 1
ATOM 3981 C CA . VAL B 1 216 ? 13.953 5.473 -9.164 1 98.5 216 VAL B CA 1
ATOM 3982 C C . VAL B 1 216 ? 13.391 4.789 -7.918 1 98.5 216 VAL B C 1
ATOM 3984 O O . VAL B 1 216 ? 14.055 4.742 -6.879 1 98.5 216 VAL B O 1
ATOM 3987 N N . LEU B 1 217 ? 12.172 4.406 -7.988 1 98.38 217 LEU B N 1
ATOM 3988 C CA . LEU B 1 217 ? 11.602 3.547 -6.953 1 98.38 217 LEU B CA 1
ATOM 3989 C C . LEU B 1 217 ? 12.047 2.102 -7.145 1 98.38 217 LEU B C 1
ATOM 3991 O O . LEU B 1 217 ? 11.922 1.549 -8.242 1 98.38 217 LEU B O 1
ATOM 3995 N N . ALA B 1 218 ? 12.586 1.517 -6.09 1 98.31 218 ALA B N 1
ATOM 3996 C CA . ALA B 1 218 ? 13.055 0.137 -6.176 1 98.31 218 ALA B CA 1
ATOM 3997 C C . ALA B 1 218 ? 11.898 -0.83 -6.375 1 98.31 218 ALA B C 1
ATOM 3999 O O . ALA B 1 218 ? 10.75 -0.501 -6.062 1 98.31 218 ALA B O 1
ATOM 4000 N N . GLN B 1 219 ? 12.18 -1.993 -6.945 1 97.62 219 GLN B N 1
ATOM 4001 C CA . GLN B 1 219 ? 11.18 -3.059 -6.895 1 97.62 219 GLN B CA 1
ATOM 4002 C C . GLN B 1 219 ? 10.703 -3.303 -5.465 1 97.62 219 GLN B C 1
ATOM 4004 O O . GLN B 1 219 ? 11.492 -3.207 -4.52 1 97.62 219 GLN B O 1
ATOM 4009 N N . PHE B 1 220 ? 9.398 -3.561 -5.285 1 97.38 220 PHE B N 1
ATOM 4010 C CA . PHE B 1 220 ? 8.742 -3.777 -4 1 97.38 220 PHE B CA 1
ATOM 4011 C C . PHE B 1 220 ? 8.641 -2.473 -3.221 1 97.38 220 PHE B C 1
ATOM 4013 O O . PHE B 1 220 ? 8.195 -2.465 -2.07 1 97.38 220 PHE B O 1
ATOM 4020 N N . GLY B 1 221 ? 9.117 -1.358 -3.811 1 97.81 221 GLY B N 1
ATOM 4021 C CA . GLY B 1 221 ? 9.094 -0.078 -3.121 1 97.81 221 GLY B CA 1
ATOM 4022 C C . GLY B 1 221 ? 7.703 0.523 -3.02 1 97.81 221 GLY B C 1
ATOM 4023 O O . GLY B 1 221 ? 6.77 0.051 -3.67 1 97.81 221 GLY B O 1
ATOM 4024 N N . THR B 1 222 ? 7.574 1.599 -2.234 1 98.12 222 THR B N 1
ATOM 4025 C CA . THR B 1 222 ? 6.301 2.273 -1.997 1 98.12 222 THR B CA 1
ATOM 4026 C C . THR B 1 222 ? 6.445 3.781 -2.188 1 98.12 222 THR B C 1
ATOM 4028 O O . THR B 1 222 ? 7.379 4.395 -1.662 1 98.12 222 THR B O 1
ATOM 4031 N N . LEU B 1 223 ? 5.625 4.312 -3.018 1 98.12 223 LEU B N 1
ATOM 4032 C CA . LEU B 1 223 ? 5.492 5.762 -3.107 1 98.12 223 LEU B CA 1
ATOM 4033 C C . LEU B 1 223 ? 4.277 6.242 -2.322 1 98.12 223 LEU B C 1
ATOM 4035 O O . LEU B 1 223 ? 3.162 5.762 -2.539 1 98.12 223 LEU B O 1
ATOM 4039 N N . LEU B 1 224 ? 4.496 7.082 -1.38 1 98.44 224 LEU B N 1
ATOM 4040 C CA . LEU B 1 224 ? 3.432 7.691 -0.587 1 98.44 224 LEU B CA 1
ATOM 4041 C C . LEU B 1 224 ? 3.037 9.047 -1.158 1 98.44 224 LEU B C 1
ATOM 4043 O O . LEU B 1 224 ? 3.816 10 -1.1 1 98.44 224 LEU B O 1
ATOM 4047 N N . GLN B 1 225 ? 1.897 9.109 -1.71 1 97.69 225 GLN B N 1
ATOM 4048 C CA . GLN B 1 225 ? 1.338 10.359 -2.201 1 97.69 225 GLN B CA 1
ATOM 4049 C C . GLN B 1 225 ? 0.474 11.031 -1.138 1 97.69 225 GLN B C 1
ATOM 4051 O O . GLN B 1 225 ? -0.693 10.68 -0.962 1 97.69 225 GLN B O 1
ATOM 4056 N N . PHE B 1 226 ? 0.969 12.133 -0.572 1 97.56 226 PHE B N 1
ATOM 4057 C CA . PHE B 1 226 ? 0.227 12.672 0.559 1 97.56 226 PHE B CA 1
ATOM 4058 C C . PHE B 1 226 ? -0.048 14.164 0.361 1 97.56 226 PHE B C 1
ATOM 4060 O O . PHE B 1 226 ? -0.427 14.859 1.305 1 97.56 226 PHE B O 1
ATOM 4067 N N . GLY B 1 227 ? 0.27 14.578 -0.875 1 94.88 227 GLY B N 1
ATOM 4068 C CA . GLY B 1 227 ? -0.004 15.953 -1.267 1 94.88 227 GLY B CA 1
ATOM 4069 C C . GLY B 1 227 ? 0.046 16.172 -2.768 1 94.88 227 GLY B C 1
ATOM 4070 O O . GLY B 1 227 ? 0.371 15.242 -3.52 1 94.88 227 GLY B O 1
ATOM 4071 N N . ASN B 1 228 ? -0.287 17.312 -3.199 1 93.19 228 ASN B N 1
ATOM 4072 C CA . ASN B 1 228 ? -0.249 17.75 -4.594 1 93.19 228 ASN B CA 1
ATOM 4073 C C . ASN B 1 228 ? 0.056 19.234 -4.711 1 93.19 228 ASN B C 1
ATOM 4075 O O . ASN B 1 228 ? -0.736 19.984 -5.277 1 93.19 228 ASN B O 1
ATOM 4079 N N . ALA B 1 229 ? 1.211 19.547 -4.266 1 90.56 229 ALA B N 1
ATOM 4080 C CA . ALA B 1 229 ? 1.61 20.953 -4.234 1 90.56 229 ALA B CA 1
ATOM 4081 C C . ALA B 1 229 ? 1.743 21.516 -5.648 1 90.56 229 ALA B C 1
ATOM 4083 O O . ALA B 1 229 ? 1.561 22.719 -5.863 1 90.56 229 ALA B O 1
ATOM 4084 N N . SER B 1 230 ? 1.975 20.656 -6.625 1 90.56 230 SER B N 1
ATOM 4085 C CA . SER B 1 230 ? 2.154 21.109 -7.996 1 90.56 230 SER B CA 1
ATOM 4086 C C . SER B 1 230 ? 0.816 21.453 -8.641 1 90.56 230 SER B C 1
ATOM 4088 O O . SER B 1 230 ? 0.769 22.188 -9.641 1 90.56 230 SER B O 1
ATOM 4090 N N . GLY B 1 231 ? -0.231 20.797 -8.117 1 89.25 231 GLY B N 1
ATOM 4091 C CA . GLY B 1 231 ? -1.55 20.969 -8.703 1 89.25 231 GLY B CA 1
ATOM 4092 C C . GLY B 1 231 ? -1.749 20.156 -9.969 1 89.25 231 GLY B C 1
ATOM 4093 O O . GLY B 1 231 ? -2.795 20.25 -10.609 1 89.25 231 GLY B O 1
ATOM 4094 N N . LYS B 1 232 ? -0.728 19.422 -10.297 1 91.62 232 LYS B N 1
ATOM 4095 C CA . LYS B 1 232 ? -0.79 18.641 -11.523 1 91.62 232 LYS B CA 1
ATOM 4096 C C . LYS B 1 232 ? -1.08 17.172 -11.227 1 91.62 232 LYS B C 1
ATOM 4098 O O . LYS B 1 232 ? -0.713 16.656 -10.164 1 91.62 232 LYS B O 1
ATOM 4103 N N . LYS B 1 233 ? -1.701 16.562 -12.203 1 90.31 233 LYS B N 1
ATOM 4104 C CA . LYS B 1 233 ? -2.037 15.141 -12.078 1 90.31 233 LYS B CA 1
ATOM 4105 C C . LYS B 1 233 ? -0.907 14.258 -12.594 1 90.31 233 LYS B C 1
ATOM 4107 O O . LYS B 1 233 ? -0.138 14.672 -13.469 1 90.31 233 LYS B O 1
ATOM 4112 N N . SER B 1 234 ? -0.764 13.195 -12.008 1 88.81 234 SER B N 1
ATOM 4113 C CA . SER B 1 234 ? 0.062 12.125 -12.555 1 88.81 234 SER B CA 1
ATOM 4114 C C . SER B 1 234 ? -0.71 10.812 -12.617 1 88.81 234 SER B C 1
ATOM 4116 O O . SER B 1 234 ? -1.694 10.625 -11.898 1 88.81 234 SER B O 1
ATOM 4118 N N . TYR B 1 235 ? -0.302 10.055 -13.586 1 87.88 235 TYR B N 1
ATOM 4119 C CA . TYR B 1 235 ? -0.944 8.758 -13.789 1 87.88 235 TYR B CA 1
ATOM 4120 C C . TYR B 1 235 ? 0.075 7.629 -13.711 1 87.88 235 TYR B C 1
ATOM 4122 O O . TYR B 1 235 ? 1.181 7.742 -14.25 1 87.88 235 TYR B O 1
ATOM 4130 N N . VAL B 1 236 ? -0.279 6.672 -13.039 1 86.5 236 VAL B N 1
ATOM 4131 C CA . VAL B 1 236 ? 0.596 5.512 -12.898 1 86.5 236 VAL B CA 1
ATOM 4132 C C . VAL B 1 236 ? -0.037 4.301 -13.586 1 86.5 236 VAL B C 1
ATOM 4134 O O . VAL B 1 236 ? -1.244 4.074 -13.469 1 86.5 236 VAL B O 1
ATOM 4137 N N . SER B 1 237 ? 0.798 3.617 -14.258 1 87.62 237 SER B N 1
ATOM 4138 C CA . SER B 1 237 ? 0.355 2.42 -14.969 1 87.62 237 SER B CA 1
ATOM 4139 C C . SER B 1 237 ? 0.248 1.227 -14.023 1 87.62 237 SER B C 1
ATOM 4141 O O . SER B 1 237 ? 1.198 0.911 -13.305 1 87.62 237 SER B O 1
ATOM 4143 N N . ASN B 1 238 ? -0.842 0.541 -14.133 1 85.06 238 ASN B N 1
ATOM 4144 C CA . ASN B 1 238 ? -1.027 -0.675 -13.344 1 85.06 238 ASN B CA 1
ATOM 4145 C C . ASN B 1 238 ? -0.041 -1.765 -13.758 1 85.06 238 ASN B C 1
ATOM 4147 O O . ASN B 1 238 ? 0.375 -2.576 -12.93 1 85.06 238 ASN B O 1
ATOM 4151 N N . GLU B 1 239 ? 0.31 -1.791 -14.961 1 87.94 239 GLU B N 1
ATOM 4152 C CA . GLU B 1 239 ? 1.245 -2.793 -15.461 1 87.94 239 GLU B CA 1
ATOM 4153 C C . GLU B 1 239 ? 2.609 -2.66 -14.789 1 87.94 239 GLU B C 1
ATOM 4155 O O . GLU B 1 239 ? 3.227 -3.662 -14.422 1 87.94 239 GLU B O 1
ATOM 4160 N N . ASP B 1 240 ? 2.99 -1.438 -14.641 1 88.19 240 ASP B N 1
ATOM 4161 C CA . ASP B 1 240 ? 4.285 -1.221 -14 1 88.19 240 ASP B CA 1
ATOM 4162 C C . ASP B 1 240 ? 4.246 -1.645 -12.539 1 88.19 240 ASP B C 1
ATOM 4164 O O . ASP B 1 240 ? 5.18 -2.287 -12.047 1 88.19 240 ASP B O 1
ATOM 4168 N N . LEU B 1 241 ? 3.164 -1.348 -11.875 1 93.69 241 LEU B N 1
ATOM 4169 C CA . LEU B 1 241 ? 3.057 -1.715 -10.469 1 93.69 241 LEU B CA 1
ATOM 4170 C C . LEU B 1 241 ? 3.045 -3.23 -10.305 1 93.69 241 LEU B C 1
ATOM 4172 O O . LEU B 1 241 ? 3.748 -3.771 -9.445 1 93.69 241 LEU B O 1
ATOM 4176 N N . HIS B 1 242 ? 2.324 -3.906 -11.164 1 95.5 242 HIS B N 1
ATOM 4177 C CA . HIS B 1 242 ? 2.186 -5.355 -11.102 1 95.5 242 HIS B CA 1
ATOM 4178 C C . HIS B 1 242 ? 3.537 -6.047 -11.258 1 95.5 242 HIS B C 1
ATOM 4180 O O . HIS B 1 242 ? 3.992 -6.738 -10.344 1 95.5 242 HIS B O 1
ATOM 4186 N N . LYS B 1 243 ? 4.277 -5.734 -12.289 1 95.12 243 LYS B N 1
ATOM 4187 C CA . LYS B 1 243 ? 5.496 -6.457 -12.648 1 95.12 243 LYS B CA 1
ATOM 4188 C C . LYS B 1 243 ? 6.617 -6.172 -11.656 1 95.12 243 LYS B C 1
ATOM 4190 O O . LYS B 1 243 ? 7.484 -7.02 -11.43 1 95.12 243 LYS B O 1
ATOM 4195 N N . SER B 1 244 ? 6.562 -4.98 -11.023 1 96.56 244 SER B N 1
ATOM 4196 C CA . SER B 1 244 ? 7.668 -4.535 -10.18 1 96.56 244 SER B CA 1
ATOM 4197 C C . SER B 1 244 ? 7.34 -4.707 -8.695 1 96.56 244 SER B C 1
ATOM 4199 O O . SER B 1 244 ? 8.172 -4.426 -7.832 1 96.56 244 SER B O 1
ATOM 4201 N N . CYS B 1 245 ? 6.121 -5.148 -8.398 1 98.06 245 CYS B N 1
ATOM 4202 C CA . CYS B 1 245 ? 5.648 -5.297 -7.027 1 98.06 245 CYS B CA 1
ATOM 4203 C C . CYS B 1 245 ? 5.73 -3.973 -6.277 1 98.06 245 CYS B C 1
ATOM 4205 O O . CYS B 1 245 ? 6.02 -3.951 -5.078 1 98.06 245 CYS B O 1
ATOM 4207 N N . ARG B 1 246 ? 5.594 -2.861 -6.988 1 97.31 246 ARG B N 1
ATOM 4208 C CA . ARG B 1 246 ? 5.594 -1.536 -6.379 1 97.31 246 ARG B CA 1
ATOM 4209 C C . ARG B 1 246 ? 4.199 -1.151 -5.906 1 97.31 246 ARG B C 1
ATOM 4211 O O . ARG B 1 246 ? 3.201 -1.697 -6.387 1 97.31 246 ARG B O 1
ATOM 4218 N N . SER B 1 247 ? 4.125 -0.225 -4.965 1 97.38 247 SER B N 1
ATOM 4219 C CA . SER B 1 247 ? 2.863 0.249 -4.41 1 97.38 247 SER B CA 1
ATOM 4220 C C . SER B 1 247 ? 2.801 1.773 -4.402 1 97.38 247 SER B C 1
ATOM 4222 O O . SER B 1 247 ? 3.822 2.441 -4.23 1 97.38 247 SER B O 1
ATOM 4224 N N . ILE B 1 248 ? 1.634 2.23 -4.598 1 97 248 ILE B N 1
ATOM 4225 C CA . ILE B 1 248 ? 1.323 3.635 -4.355 1 97 248 ILE B CA 1
ATOM 4226 C C . ILE B 1 248 ? 0.244 3.748 -3.283 1 97 248 ILE B C 1
ATOM 4228 O O . ILE B 1 248 ? -0.808 3.111 -3.381 1 97 248 ILE B O 1
ATOM 4232 N N . LYS B 1 249 ? 0.532 4.523 -2.283 1 97.5 249 LYS B N 1
ATOM 4233 C CA . LYS B 1 249 ? -0.417 4.758 -1.198 1 97.5 249 LYS B CA 1
ATOM 4234 C C . LYS B 1 249 ? -0.772 6.234 -1.089 1 97.5 249 LYS B C 1
ATOM 4236 O O . LYS B 1 249 ? 0.112 7.082 -0.952 1 97.5 249 LYS B O 1
ATOM 4241 N N . GLY B 1 250 ? -2.025 6.465 -1.228 1 97.81 250 GLY B N 1
ATOM 4242 C CA . GLY B 1 250 ? -2.51 7.809 -0.971 1 97.81 250 GLY B CA 1
ATOM 4243 C C . GLY B 1 250 ? -2.85 8.055 0.488 1 97.81 250 GLY B C 1
ATOM 4244 O O . GLY B 1 250 ? -3.361 7.16 1.168 1 97.81 250 GLY B O 1
ATOM 4245 N N . PHE B 1 251 ? -2.602 9.281 0.897 1 98.25 251 PHE B N 1
ATOM 4246 C CA . PHE B 1 251 ? -2.941 9.617 2.273 1 98.25 251 PHE B CA 1
ATOM 4247 C C . PHE B 1 251 ? -3.297 11.094 2.398 1 98.25 251 PHE B C 1
ATOM 4249 O O . PHE B 1 251 ? -2.582 11.953 1.882 1 98.25 251 PHE B O 1
ATOM 4256 N N . SER B 1 252 ? -4.32 11.336 3.01 1 97.62 252 SER B N 1
ATOM 4257 C CA . SER B 1 252 ? -4.758 12.664 3.412 1 97.62 252 SER B CA 1
ATOM 4258 C C . SER B 1 252 ? -5.035 12.727 4.91 1 97.62 252 SER B C 1
ATOM 4260 O O . SER B 1 252 ? -5.93 12.047 5.41 1 97.62 252 SER B O 1
ATOM 4262 N N . PHE B 1 253 ? -4.277 13.523 5.578 1 97.69 253 PHE B N 1
ATOM 4263 C CA . PHE B 1 253 ? -4.523 13.656 7.008 1 97.69 253 PHE B CA 1
ATOM 4264 C C . PHE B 1 253 ? -5.875 14.312 7.266 1 97.69 253 PHE B C 1
ATOM 4266 O O . PHE B 1 253 ? -6.523 14.031 8.273 1 97.69 253 PHE B O 1
ATOM 4273 N N . GLY B 1 254 ? -6.285 15.219 6.324 1 96.81 254 GLY B N 1
ATOM 4274 C CA . GLY B 1 254 ? -7.629 15.766 6.418 1 96.81 254 GLY B CA 1
ATOM 4275 C C . GLY B 1 254 ? -8.711 14.711 6.383 1 96.81 254 GLY B C 1
ATOM 4276 O O . GLY B 1 254 ? -9.641 14.742 7.195 1 96.81 254 GLY B O 1
ATOM 4277 N N . THR B 1 255 ? -8.562 13.789 5.457 1 97.06 255 THR B N 1
ATOM 4278 C CA . THR B 1 255 ? -9.516 12.688 5.352 1 97.06 255 THR B CA 1
ATOM 4279 C C . THR B 1 255 ? -9.453 11.805 6.594 1 97.06 255 THR B C 1
ATOM 4281 O O . THR B 1 255 ? -10.492 11.383 7.117 1 97.06 255 THR B O 1
ATOM 4284 N N . MET B 1 256 ? -8.281 11.57 7.105 1 97.56 256 MET B N 1
ATOM 4285 C CA . MET B 1 256 ? -8.102 10.781 8.32 1 97.56 256 MET B CA 1
ATOM 4286 C C . MET B 1 256 ? -8.797 11.43 9.508 1 97.56 256 MET B C 1
ATOM 4288 O O . MET B 1 256 ? -9.523 10.766 10.25 1 97.56 256 MET B O 1
ATOM 4292 N N . ARG B 1 257 ? -8.617 12.672 9.664 1 97.06 257 ARG B N 1
ATOM 4293 C CA . ARG B 1 257 ? -9.242 13.391 10.766 1 97.06 257 ARG B CA 1
ATOM 4294 C C . ARG B 1 257 ? -10.766 13.336 10.672 1 97.06 257 ARG B C 1
ATOM 4296 O O . ARG B 1 257 ? -11.453 13.172 11.688 1 97.06 257 ARG B O 1
ATOM 4303 N N . ALA B 1 258 ? -11.258 13.445 9.469 1 96.62 258 ALA B N 1
ATOM 4304 C CA . ALA B 1 258 ? -12.703 13.547 9.25 1 96.62 258 ALA B CA 1
ATOM 4305 C C . ALA B 1 258 ? -13.375 12.188 9.43 1 96.62 258 ALA B C 1
ATOM 4307 O O . ALA B 1 258 ? -14.469 12.102 10 1 96.62 258 ALA B O 1
ATOM 4308 N N . LEU B 1 259 ? -12.688 11.117 9 1 96.62 259 LEU B N 1
ATOM 4309 C CA . LEU B 1 259 ? -13.414 9.867 8.859 1 96.62 259 LEU B CA 1
ATOM 4310 C C . LEU B 1 259 ? -12.938 8.844 9.883 1 96.62 259 LEU B C 1
ATOM 4312 O O . LEU B 1 259 ? -13.641 7.867 10.172 1 96.62 259 LEU B O 1
ATOM 4316 N N . LYS B 1 260 ? -11.719 9.094 10.383 1 96.62 260 LYS B N 1
ATOM 4317 C CA . LYS B 1 260 ? -11.188 8.148 11.367 1 96.62 260 LYS B CA 1
ATOM 4318 C C . LYS B 1 260 ? -10.547 8.883 12.539 1 96.62 260 LYS B C 1
ATOM 4320 O O . LYS B 1 260 ? -9.398 8.617 12.891 1 96.62 260 LYS B O 1
ATOM 4325 N N . PRO B 1 261 ? -11.305 9.711 13.211 1 96.25 261 PRO B N 1
ATOM 4326 C CA . PRO B 1 261 ? -10.734 10.484 14.32 1 96.25 261 PRO B CA 1
ATOM 4327 C C . PRO B 1 261 ? -10.234 9.602 15.461 1 96.25 261 PRO B C 1
ATOM 4329 O O . PRO B 1 261 ? -9.312 9.984 16.188 1 96.25 261 PRO B O 1
ATOM 4332 N N . ASP B 1 262 ? -10.781 8.406 15.602 1 95.12 262 ASP B N 1
ATOM 4333 C CA . ASP B 1 262 ? -10.328 7.477 16.625 1 95.12 262 ASP B CA 1
ATOM 4334 C C . ASP B 1 262 ? -8.875 7.07 16.391 1 95.12 262 ASP B C 1
ATOM 4336 O O . ASP B 1 262 ? -8.109 6.902 17.344 1 95.12 262 ASP B O 1
ATOM 4340 N N . MET B 1 263 ? -8.547 6.906 15.156 1 95.25 263 MET B N 1
ATOM 4341 C CA . MET B 1 263 ? -7.168 6.57 14.82 1 95.25 263 MET B CA 1
ATOM 4342 C C . MET B 1 263 ? -6.234 7.738 15.117 1 95.25 263 MET B C 1
ATOM 4344 O O . MET B 1 263 ? -5.09 7.539 15.531 1 95.25 263 MET B O 1
ATOM 4348 N N . VAL B 1 264 ? -6.703 8.93 14.906 1 97.5 264 VAL B N 1
ATOM 4349 C CA . VAL B 1 264 ? -5.922 10.125 15.203 1 97.5 264 VAL B CA 1
ATOM 4350 C C . VAL B 1 264 ? -5.68 10.227 16.703 1 97.5 264 VAL B C 1
ATOM 4352 O O . VAL B 1 264 ? -4.574 10.547 17.141 1 97.5 264 VAL B O 1
ATOM 4355 N N . GLU B 1 265 ? -6.68 9.922 17.422 1 95.81 265 GLU B N 1
ATOM 4356 C CA . GLU B 1 265 ? -6.566 9.969 18.875 1 95.81 265 GLU B CA 1
ATOM 4357 C C . GLU B 1 265 ? -5.508 8.992 19.391 1 95.81 265 GLU B C 1
ATOM 4359 O O . GLU B 1 265 ? -4.719 9.328 20.266 1 95.81 265 GLU B O 1
ATOM 4364 N N . LYS B 1 266 ? -5.508 7.832 18.828 1 94.31 266 LYS B N 1
ATOM 4365 C CA . LYS B 1 266 ? -4.516 6.832 19.219 1 94.31 266 LYS B CA 1
ATOM 4366 C C . LYS B 1 266 ? -3.102 7.312 18.906 1 94.31 266 LYS B C 1
ATOM 4368 O O . LYS B 1 266 ? -2.168 7.039 19.656 1 94.31 266 LYS B O 1
ATOM 4373 N N . ALA B 1 267 ? -2.988 8.008 17.859 1 95.5 267 ALA B N 1
ATOM 4374 C CA . ALA B 1 267 ? -1.686 8.523 17.438 1 95.5 267 ALA B CA 1
ATOM 4375 C C . ALA B 1 267 ? -1.276 9.719 18.297 1 95.5 267 ALA B C 1
ATOM 4377 O O . ALA B 1 267 ? -0.086 9.977 18.484 1 95.5 267 ALA B O 1
ATOM 4378 N N . ALA B 1 268 ? -2.244 10.438 18.812 1 96.38 268 ALA B N 1
ATOM 4379 C CA . ALA B 1 268 ? -2.014 11.703 19.5 1 96.38 268 ALA B CA 1
ATOM 4380 C C . ALA B 1 268 ? -1.096 11.508 20.703 1 96.38 268 ALA B C 1
ATOM 4382 O O . ALA B 1 268 ? -0.181 12.305 20.938 1 96.38 268 ALA B O 1
ATOM 4383 N N . ASN B 1 269 ? -1.248 10.453 21.422 1 92.31 269 ASN B N 1
ATOM 4384 C CA . ASN B 1 269 ? -0.393 10.203 22.578 1 92.31 269 ASN B CA 1
ATOM 4385 C C . ASN B 1 269 ? 1.064 10.016 22.172 1 92.31 269 ASN B C 1
ATOM 4387 O O . ASN B 1 269 ? 1.969 10.57 22.797 1 92.31 269 ASN B O 1
ATOM 4391 N N . ASN B 1 270 ? 1.233 9.266 21.141 1 94 270 ASN B N 1
ATOM 4392 C CA . ASN B 1 270 ? 2.588 9.039 20.641 1 94 270 ASN B CA 1
ATOM 4393 C C . ASN B 1 270 ? 3.217 10.328 20.125 1 94 270 ASN B C 1
ATOM 4395 O O . ASN B 1 270 ? 4.383 10.609 20.406 1 94 270 ASN B O 1
ATOM 4399 N N . VAL B 1 271 ? 2.43 11.094 19.406 1 95.75 271 VAL B N 1
ATOM 4400 C CA . VAL B 1 271 ? 2.922 12.328 18.812 1 95.75 271 VAL B CA 1
ATOM 4401 C C . VAL B 1 271 ? 3.285 13.328 19.906 1 95.75 271 VAL B C 1
ATOM 4403 O O . VAL B 1 271 ? 4.352 13.945 19.859 1 95.75 271 VAL B O 1
ATOM 4406 N N . VAL B 1 272 ? 2.453 13.445 20.875 1 93.38 272 VAL B N 1
ATOM 4407 C CA . VAL B 1 272 ? 2.682 14.391 21.969 1 93.38 272 VAL B CA 1
ATOM 4408 C C . VAL B 1 272 ? 3.922 13.977 22.766 1 93.38 272 VAL B C 1
ATOM 4410 O O . VAL B 1 272 ? 4.727 14.82 23.156 1 93.38 272 VAL B O 1
ATOM 4413 N N . ASP B 1 273 ? 4.09 12.688 22.922 1 92 273 ASP B N 1
ATOM 4414 C CA . ASP B 1 273 ? 5.27 12.18 23.609 1 92 273 ASP B CA 1
ATOM 4415 C C . ASP B 1 273 ? 6.543 12.516 22.844 1 92 273 ASP B C 1
ATOM 4417 O O . ASP B 1 273 ? 7.551 12.914 23.438 1 92 273 ASP B O 1
ATOM 4421 N N . LEU B 1 274 ? 6.48 12.352 21.578 1 92.5 274 LEU B N 1
ATOM 4422 C CA . LEU B 1 274 ? 7.629 12.664 20.734 1 92.5 274 LEU B CA 1
ATOM 4423 C C . LEU B 1 274 ? 7.98 14.141 20.812 1 92.5 274 LEU B C 1
ATOM 4425 O O . LEU B 1 274 ? 9.156 14.508 20.844 1 92.5 274 LEU B O 1
ATOM 4429 N N . LEU B 1 275 ? 7.035 14.945 20.859 1 90.25 275 LEU B N 1
ATOM 4430 C CA . LEU B 1 275 ? 7.25 16.391 20.953 1 90.25 275 LEU B CA 1
ATOM 4431 C C . LEU B 1 275 ? 7.84 16.766 22.297 1 90.25 275 LEU B C 1
ATOM 4433 O O . LEU B 1 275 ? 8.758 17.578 22.375 1 90.25 275 LEU B O 1
ATOM 4437 N N . ALA B 1 276 ? 7.328 16.141 23.297 1 89.88 276 ALA B N 1
ATOM 4438 C CA . ALA B 1 276 ? 7.707 16.484 24.672 1 89.88 276 ALA B CA 1
ATOM 4439 C C . ALA B 1 276 ? 9.133 16.047 24.969 1 89.88 276 ALA B C 1
ATOM 4441 O O . ALA B 1 276 ? 9.844 16.688 25.75 1 89.88 276 ALA B O 1
ATOM 4442 N N . ASP B 1 277 ? 9.555 14.953 24.344 1 88.69 277 ASP B N 1
ATOM 4443 C CA . ASP B 1 277 ? 10.883 14.43 24.656 1 88.69 277 ASP B CA 1
ATOM 4444 C C . ASP B 1 277 ? 11.969 15.164 23.875 1 88.69 277 ASP B C 1
ATOM 4446 O O . ASP B 1 277 ? 13.156 15.008 24.156 1 88.69 277 ASP B O 1
ATOM 4450 N N . GLY B 1 278 ? 11.602 15.977 22.953 1 86.62 278 GLY B N 1
ATOM 4451 C CA . GLY B 1 278 ? 12.523 16.875 22.266 1 86.62 278 GLY B CA 1
ATOM 4452 C C . GLY B 1 278 ? 13.297 16.188 21.156 1 86.62 278 GLY B C 1
ATOM 4453 O O . GLY B 1 278 ? 14.234 16.766 20.594 1 86.62 278 GLY B O 1
ATOM 4454 N N . THR B 1 279 ? 12.922 14.992 20.844 1 85.31 279 THR B N 1
ATOM 4455 C CA . THR B 1 279 ? 13.641 14.25 19.812 1 85.31 279 THR B CA 1
ATOM 4456 C C . THR B 1 279 ? 13.367 14.844 18.438 1 85.31 279 THR B C 1
ATOM 4458 O O . THR B 1 279 ? 14.242 14.828 17.562 1 85.31 279 THR B O 1
ATOM 4461 N N . VAL B 1 280 ? 12.203 15.352 18.25 1 93.31 280 VAL B N 1
ATOM 4462 C CA . VAL B 1 280 ? 11.844 16 17 1 93.31 280 VAL B CA 1
ATOM 4463 C C . VAL B 1 280 ? 11.711 17.516 17.219 1 93.31 280 VAL B C 1
ATOM 4465 O O . VAL B 1 280 ? 11.008 17.953 18.141 1 93.31 280 VAL B O 1
ATOM 4468 N N . LYS B 1 281 ? 12.398 18.172 16.422 1 92 281 LYS B N 1
ATOM 4469 C CA . LYS B 1 281 ? 12.383 19.625 16.531 1 92 281 LYS B CA 1
ATOM 4470 C C . LYS B 1 281 ? 11.742 20.281 15.32 1 92 281 LYS B C 1
ATOM 4472 O O . LYS B 1 281 ? 12.195 20.078 14.188 1 92 281 LYS B O 1
ATOM 4477 N N . ILE B 1 282 ? 10.773 21 15.633 1 94.88 282 ILE B N 1
ATOM 4478 C CA . ILE B 1 282 ? 10.148 21.766 14.562 1 94.88 282 ILE B CA 1
ATOM 4479 C C . ILE B 1 282 ? 10.672 23.203 14.578 1 94.88 282 ILE B C 1
ATOM 4481 O O . ILE B 1 282 ? 10.523 23.922 15.57 1 94.88 282 ILE B O 1
ATOM 4485 N N . GLU B 1 283 ? 11.258 23.594 13.453 1 93.81 283 GLU B N 1
ATOM 4486 C CA . GLU B 1 283 ? 11.789 24.953 13.367 1 93.81 283 GLU B CA 1
ATOM 4487 C C . GLU B 1 283 ? 10.672 25.969 13.18 1 93.81 283 GLU B C 1
ATOM 4489 O O . GLU B 1 283 ? 9.711 25.719 12.453 1 93.81 283 GLU B O 1
ATOM 4494 N N . ILE B 1 284 ? 10.844 27.031 13.898 1 96.38 284 ILE B N 1
ATOM 4495 C CA . ILE B 1 284 ? 9.906 28.141 13.773 1 96.38 284 ILE B CA 1
ATOM 4496 C C . ILE B 1 284 ? 10.57 29.297 13.055 1 96.38 284 ILE B C 1
ATOM 4498 O O . ILE B 1 284 ? 11.641 29.766 13.469 1 96.38 284 ILE B O 1
ATOM 4502 N N . ASP B 1 285 ? 10 29.688 11.984 1 96 285 ASP B N 1
ATOM 4503 C CA . ASP B 1 285 ? 10.523 30.812 11.219 1 96 285 ASP B CA 1
ATOM 4504 C C . ASP B 1 285 ? 10.188 32.125 11.898 1 96 285 ASP B C 1
ATOM 4506 O O . ASP B 1 285 ? 11.086 32.906 12.258 1 96 285 ASP B O 1
ATOM 4510 N N . GLN B 1 286 ? 8.883 32.406 12.141 1 96.81 286 GLN B N 1
ATOM 4511 C CA . GLN B 1 286 ? 8.438 33.656 12.703 1 96.81 286 GLN B CA 1
ATOM 4512 C C . GLN B 1 286 ? 7.07 33.531 13.375 1 96.81 286 GLN B C 1
ATOM 4514 O O . GLN B 1 286 ? 6.285 32.656 13.008 1 96.81 286 GLN B O 1
ATOM 4519 N N . VAL B 1 287 ? 6.875 34.375 14.375 1 98.19 287 VAL B N 1
ATOM 4520 C CA . VAL B 1 287 ? 5.586 34.5 15.047 1 98.19 287 VAL B CA 1
ATOM 4521 C C . VAL B 1 287 ? 4.984 35.875 14.789 1 98.19 287 VAL B C 1
ATOM 4523 O O . VAL B 1 287 ? 5.641 36.875 15 1 98.19 287 VAL B O 1
ATOM 4526 N N . PHE B 1 288 ? 3.82 35.906 14.242 1 98.38 288 PHE B N 1
ATOM 4527 C CA . PHE B 1 288 ? 3.09 37.125 14 1 98.38 288 PHE B CA 1
ATOM 4528 C C . PHE B 1 288 ? 1.898 37.25 14.945 1 98.38 288 PHE B C 1
ATOM 4530 O O . PHE B 1 288 ? 1.298 36.25 15.32 1 98.38 288 PHE B O 1
ATOM 4537 N N . PRO B 1 289 ? 1.547 38.5 15.336 1 98.06 289 PRO B N 1
ATOM 4538 C CA . PRO B 1 289 ? 0.246 38.625 16 1 98.06 289 PRO B CA 1
ATOM 4539 C C . PRO B 1 289 ? -0.924 38.344 15.062 1 98.06 289 PRO B C 1
ATOM 4541 O O . PRO B 1 289 ? -0.806 38.5 13.844 1 98.06 289 PRO B O 1
ATOM 4544 N N . LEU B 1 290 ? -1.996 37.906 15.609 1 97.81 290 LEU B N 1
ATOM 4545 C CA . LEU B 1 290 ? -3.191 37.594 14.836 1 97.81 290 LEU B CA 1
ATOM 4546 C C . LEU B 1 290 ? -3.57 38.75 13.922 1 97.81 290 LEU B C 1
ATOM 4548 O O . LEU B 1 290 ? -4.008 38.531 12.789 1 97.81 290 LEU B O 1
ATOM 4552 N N . THR B 1 291 ? -3.369 39.969 14.352 1 96.81 291 THR B N 1
ATOM 4553 C CA . THR B 1 291 ? -3.766 41.156 13.625 1 96.81 291 THR B CA 1
ATOM 4554 C C . THR B 1 291 ? -2.918 41.344 12.367 1 96.81 291 THR B C 1
ATOM 4556 O O . THR B 1 291 ? -3.268 42.125 11.484 1 96.81 291 THR B O 1
ATOM 4559 N N . GLU B 1 292 ? -1.803 40.625 12.305 1 97.62 292 GLU B N 1
ATOM 4560 C CA . GLU B 1 292 ? -0.917 40.719 11.148 1 97.62 292 GLU B CA 1
ATOM 4561 C C . GLU B 1 292 ? -0.973 39.438 10.305 1 97.62 292 GLU B C 1
ATOM 4563 O O . GLU B 1 292 ? 0.018 39.062 9.68 1 97.62 292 GLU B O 1
ATOM 4568 N N . ALA B 1 293 ? -2.08 38.812 10.375 1 97.62 293 ALA B N 1
ATOM 4569 C CA . ALA B 1 293 ? -2.254 37.562 9.625 1 97.62 293 ALA B CA 1
ATOM 4570 C C . ALA B 1 293 ? -1.955 37.781 8.141 1 97.62 293 ALA B C 1
ATOM 4572 O O . ALA B 1 293 ? -1.328 36.938 7.504 1 97.62 293 ALA B O 1
ATOM 4573 N N . LYS B 1 294 ? -2.375 38.844 7.602 1 96.44 294 LYS B N 1
ATOM 4574 C CA . LYS B 1 294 ? -2.129 39.125 6.188 1 96.44 294 LYS B CA 1
ATOM 4575 C C . LYS B 1 294 ? -0.633 39.156 5.887 1 96.44 294 LYS B C 1
ATOM 4577 O O . LYS B 1 294 ? -0.193 38.594 4.879 1 96.44 294 LYS B O 1
ATOM 4582 N N . LYS B 1 295 ? 0.082 39.781 6.742 1 97 295 LYS B N 1
ATOM 4583 C CA . LYS B 1 295 ? 1.535 39.844 6.602 1 97 295 LYS B CA 1
ATOM 4584 C C . LYS B 1 295 ? 2.145 38.438 6.715 1 97 295 LYS B C 1
ATOM 4586 O O . LYS B 1 295 ? 3.072 38.125 5.977 1 97 295 LYS B O 1
ATOM 4591 N N . ALA B 1 296 ? 1.659 37.688 7.633 1 97.56 296 ALA B N 1
ATOM 4592 C CA . ALA B 1 296 ? 2.143 36.312 7.832 1 97.56 296 ALA B CA 1
ATOM 4593 C C . ALA B 1 296 ? 1.939 35.469 6.574 1 97.56 296 ALA B C 1
ATOM 4595 O O . ALA B 1 296 ? 2.844 34.75 6.156 1 97.56 296 ALA B O 1
ATOM 4596 N N . TYR B 1 297 ? 0.797 35.562 5.918 1 96.88 297 TYR B N 1
ATOM 4597 C CA . TYR B 1 297 ? 0.498 34.812 4.719 1 96.88 297 TYR B CA 1
ATOM 4598 C C . TYR B 1 297 ? 1.335 35.281 3.539 1 96.88 297 TYR B C 1
ATOM 4600 O O . TYR B 1 297 ? 1.743 34.469 2.693 1 96.88 297 TYR B O 1
ATOM 4608 N N . ARG B 1 298 ? 1.582 36.562 3.455 1 95.75 298 ARG B N 1
ATOM 4609 C CA . ARG B 1 298 ? 2.484 37.062 2.426 1 95.75 298 ARG B CA 1
ATOM 4610 C C . ARG B 1 298 ? 3.885 36.5 2.592 1 95.75 298 ARG B C 1
ATOM 4612 O O . ARG B 1 298 ? 4.508 36.062 1.616 1 95.75 298 ARG B O 1
ATOM 4619 N N . HIS B 1 299 ? 4.273 36.531 3.875 1 95.81 299 HIS B N 1
ATOM 4620 C CA . HIS B 1 299 ? 5.57 35.938 4.188 1 95.81 299 HIS B CA 1
ATOM 4621 C C . HIS B 1 299 ? 5.602 34.469 3.809 1 95.81 299 HIS B C 1
ATOM 4623 O O . HIS B 1 299 ? 6.574 34 3.215 1 95.81 299 HIS B O 1
ATOM 4629 N N . PHE B 1 300 ? 4.559 33.75 4.066 1 94.31 300 PHE B N 1
ATOM 4630 C CA . PHE B 1 300 ? 4.41 32.344 3.773 1 94.31 300 PHE B CA 1
ATOM 4631 C C . PHE B 1 300 ? 4.484 32.094 2.273 1 94.31 300 PHE B C 1
ATOM 4633 O O . PHE B 1 300 ? 5.129 31.125 1.83 1 94.31 300 PHE B O 1
ATOM 4640 N N . GLN B 1 301 ? 3.928 32.906 1.492 1 92.31 301 GLN B N 1
ATOM 4641 C CA . GLN B 1 301 ? 3.801 32.75 0.048 1 92.31 301 GLN B CA 1
ATOM 4642 C C . GLN B 1 301 ? 5.141 32.969 -0.65 1 92.31 301 GLN B C 1
ATOM 4644 O O . GLN B 1 301 ? 5.324 32.562 -1.798 1 92.31 301 GLN B O 1
ATOM 4649 N N . THR B 1 302 ? 6.039 33.625 0.124 1 86.75 302 THR B N 1
ATOM 4650 C CA . THR B 1 302 ? 7.34 33.875 -0.491 1 86.75 302 THR B CA 1
ATOM 4651 C C . THR B 1 302 ? 8.133 32.562 -0.628 1 86.75 302 THR B C 1
ATOM 4653 O O . THR B 1 302 ? 9.094 32.5 -1.399 1 86.75 302 THR B O 1
ATOM 4656 N N . ARG B 1 303 ? 7.902 31.609 0.052 1 79.44 303 ARG B N 1
ATOM 4657 C CA . ARG B 1 303 ? 8.562 30.312 0.086 1 79.44 303 ARG B CA 1
ATOM 4658 C C . ARG B 1 303 ? 10.031 30.453 0.483 1 79.44 303 ARG B C 1
ATOM 4660 O O . ARG B 1 303 ? 10.867 29.656 0.075 1 79.44 303 ARG B O 1
ATOM 4667 N N . LYS B 1 304 ? 10.25 31.516 1.125 1 81.69 304 LYS B N 1
ATOM 4668 C CA . LYS B 1 304 ? 11.625 31.766 1.547 1 81.69 304 LYS B CA 1
ATOM 4669 C C . LYS B 1 304 ? 11.797 31.516 3.041 1 81.69 304 LYS B C 1
ATOM 4671 O O . LYS B 1 304 ? 12.922 31.516 3.551 1 81.69 304 LYS B O 1
ATOM 4676 N N . HIS B 1 305 ? 10.734 31.297 3.648 1 85 305 HIS B N 1
ATOM 4677 C CA . HIS B 1 305 ? 10.789 31.047 5.086 1 85 305 HIS B CA 1
ATOM 4678 C C . HIS B 1 305 ? 11.406 29.703 5.395 1 85 305 HIS B C 1
ATOM 4680 O O . HIS B 1 305 ? 11.375 28.797 4.559 1 85 305 HIS B O 1
ATOM 4686 N N . GLN B 1 306 ? 12.016 29.609 6.52 1 86.06 306 GLN B N 1
ATOM 4687 C CA . GLN B 1 306 ? 12.578 28.375 7.039 1 86.06 306 GLN B CA 1
ATOM 4688 C C . GLN B 1 306 ? 11.891 27.953 8.336 1 86.06 306 GLN B C 1
ATOM 4690 O O . GLN B 1 306 ? 12.18 28.516 9.398 1 86.06 306 GLN B O 1
ATOM 4695 N N . GLY B 1 307 ? 11.078 27.047 8.211 1 91.94 307 GLY B N 1
ATOM 4696 C CA . GLY B 1 307 ? 10.328 26.578 9.367 1 91.94 307 GLY B CA 1
ATOM 4697 C C . GLY B 1 307 ? 8.875 27.047 9.359 1 91.94 307 GLY B C 1
ATOM 4698 O O . GLY B 1 307 ? 8.414 27.625 8.383 1 91.94 307 GLY B O 1
ATOM 4699 N N . LYS B 1 308 ? 8.211 26.828 10.477 1 96.81 308 LYS B N 1
ATOM 4700 C CA . LYS B 1 308 ? 6.785 27.094 10.602 1 96.81 308 LYS B CA 1
ATOM 4701 C C . LYS B 1 308 ? 6.531 28.562 10.93 1 96.81 308 LYS B C 1
ATOM 4703 O O . LYS B 1 308 ? 7.32 29.188 11.641 1 96.81 308 LYS B O 1
ATOM 4708 N N . ILE B 1 309 ? 5.5 29.094 10.406 1 97.88 309 ILE B N 1
ATOM 4709 C CA . ILE B 1 309 ? 5.016 30.438 10.734 1 97.88 309 ILE B CA 1
ATOM 4710 C C . ILE B 1 309 ? 3.811 30.328 11.664 1 97.88 309 ILE B C 1
ATOM 4712 O O . ILE B 1 309 ? 2.879 29.562 11.406 1 97.88 309 ILE B O 1
ATOM 4716 N N . LEU B 1 310 ? 3.875 31.062 12.758 1 98.62 310 LEU B N 1
ATOM 4717 C CA . LEU B 1 310 ? 2.842 30.953 13.781 1 98.62 310 LEU B CA 1
ATOM 4718 C C . LEU B 1 310 ? 2.076 32.281 13.914 1 98.62 310 LEU B C 1
ATOM 4720 O O . LEU B 1 310 ? 2.598 33.344 13.562 1 98.62 310 LEU B O 1
ATOM 4724 N N . LEU B 1 311 ? 0.862 32.188 14.328 1 98.56 311 LEU B N 1
ATOM 4725 C CA . LEU B 1 311 ? 0.062 33.312 14.758 1 98.56 311 LEU B CA 1
ATOM 4726 C C . LEU B 1 311 ? -0.203 33.281 16.25 1 98.56 311 LEU B C 1
ATOM 4728 O O . LEU B 1 311 ? -0.59 32.219 16.781 1 98.56 311 LEU B O 1
ATOM 4732 N N . ASN B 1 312 ? 0.024 34.281 16.875 1 98.38 312 ASN B N 1
ATOM 4733 C CA . ASN B 1 312 ? -0.253 34.438 18.297 1 98.38 312 ASN B CA 1
ATOM 4734 C C . ASN B 1 312 ? -1.543 35.219 18.531 1 98.38 312 ASN B C 1
ATOM 4736 O O . ASN B 1 312 ? -1.669 36.344 18.109 1 98.38 312 ASN B O 1
ATOM 4740 N N . MET B 1 313 ? -2.488 34.656 19.219 1 96.25 313 MET B N 1
ATOM 4741 C CA . MET B 1 313 ? -3.809 35.25 19.391 1 96.25 313 MET B CA 1
ATOM 4742 C C . MET B 1 313 ? -3.795 36.281 20.516 1 96.25 313 MET B C 1
ATOM 4744 O O . MET B 1 313 ? -4.707 37.094 20.625 1 96.25 313 MET B O 1
ATOM 4748 N N . ASN B 1 314 ? -2.861 36.25 21.391 1 86.31 314 ASN B N 1
ATOM 4749 C CA . ASN B 1 314 ? -2.816 37.125 22.547 1 86.31 314 ASN B CA 1
ATOM 4750 C C . ASN B 1 314 ? -1.999 38.406 22.266 1 86.31 314 ASN B C 1
ATOM 4752 O O . ASN B 1 314 ? -1.662 39.156 23.188 1 86.31 314 ASN B O 1
ATOM 4756 N N . GLN B 1 315 ? -1.702 38.594 21.078 1 77.06 315 GLN B N 1
ATOM 4757 C CA . GLN B 1 315 ? -0.924 39.781 20.734 1 77.06 315 GLN B CA 1
ATOM 4758 C C . GLN B 1 315 ? -1.605 40.562 19.609 1 77.06 315 GLN B C 1
ATOM 4760 O O . GLN B 1 315 ? -2.383 40.031 18.844 1 77.06 315 GLN B O 1
#

pLDDT: mean 95.88, std 3.44, range [77.06, 98.94]

Radius of gyration: 28.57 Å; Cα contacts (8 Å, |Δi|>4): 1586; chains: 2; bounding box: 53×83×67 Å

Solvent-accessible surface area (backbone atoms only — not comparable to full-atom values): 31142 Å² total; per-residue (Å²): 70,52,34,37,34,33,34,90,90,38,70,45,75,41,80,42,80,75,80,79,45,52,49,48,19,28,18,26,40,29,44,27,16,30,69,50,70,71,42,50,52,44,59,73,65,54,46,66,42,74,27,30,69,26,30,22,28,30,32,62,41,66,11,87,64,48,78,86,70,54,68,69,41,44,30,39,35,43,38,80,39,30,23,41,18,38,54,30,37,21,47,52,64,39,52,39,79,50,63,88,86,47,50,68,66,61,54,20,57,30,56,67,32,47,52,45,33,45,43,47,44,65,66,75,48,63,66,41,53,85,38,28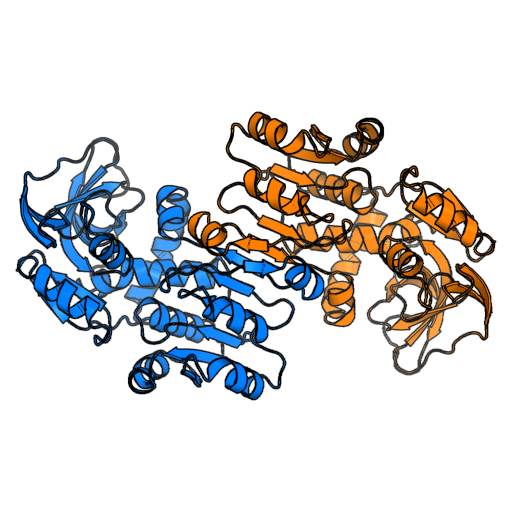,35,38,32,43,56,10,46,39,60,46,23,25,41,38,35,34,53,40,42,72,49,46,33,66,46,31,35,23,26,27,95,42,75,89,44,38,60,52,21,45,74,30,52,32,69,40,72,33,33,78,88,45,39,55,64,51,42,30,61,77,42,72,63,53,32,26,41,34,35,43,34,42,38,34,15,70,57,45,58,52,48,60,74,38,44,13,72,60,10,38,38,36,32,57,42,48,73,66,74,41,72,31,72,47,51,49,62,59,23,14,66,39,26,20,30,41,36,18,34,29,64,69,46,39,53,73,75,37,31,68,60,50,46,65,45,44,59,57,50,49,49,43,53,64,69,56,79,54,76,75,54,68,51,48,75,33,36,46,85,39,46,57,58,48,51,54,52,57,70,63,71,69,67,59,41,31,42,35,33,30,45,85,83,69,53,32,36,34,33,33,89,90,37,70,44,73,41,80,42,81,75,80,78,45,52,50,45,18,28,19,26,40,30,42,27,14,29,68,51,69,73,42,50,51,45,59,72,64,54,46,67,42,73,28,29,68,28,29,22,27,30,31,63,42,67,10,86,65,46,78,90,71,55,69,69,40,44,30,38,34,43,38,80,39,30,24,41,20,38,55,32,37,21,48,52,65,39,53,39,78,51,63,88,85,47,50,68,66,60,53,22,58,30,56,67,34,47,52,47,32,44,42,48,44,65,66,75,48,64,67,42,54,86,38,28,34,38,31,42,57,9,46,41,58,45,23,24,42,37,35,33,54,40,43,73,49,45,33,65,44,32,34,22,25,27,96,43,76,88,44,38,61,54,20,44,74,30,53,31,67,41,72,34,33,79,86,44,38,56,63,51,43,31,62,77,43,71,64,52,31,25,41,35,34,42,33,41,37,34,15,69,57,45,60,53,48,59,75,38,43,14,74,62,10,36,40,37,32,56,42,48,74,65,75,41,74,32,70,46,53,49,63,59,23,15,64,38,26,20,30,41,36,19,35,30,64,69,46,39,54,72,76,36,30,69,60,48,47,63,45,45,60,57,50,49,48,42,52,65,70,57,80,53,78,73,54,68,52,48,77,33,36,46,85,39,46,57,60,48,51,54,50,58,71,62,70,70,65,59,39,32,41,34,34,29,44,86,82

Nearest PDB structures (foldseek):
  6k9y-assembly2_D  TM=9.125E-01  e=4.955E-30  Homo sapiens
  6k9y-assembly2_C  TM=9.161E-01  e=1.683E-29  Homo sapiens
  6lii-assembly2_C  TM=9.078E-01  e=1.489E-29  Homo sapiens
  6lhr-assembly2_D  TM=9.131E-01  e=1.902E-29  Homo sapiens
  5dp1-assembly1_A  TM=8.857E-01  e=6.339E-27  Moorena producens 3L

InterPro domains:
  IPR011032 GroES-like superfamily [SSF50129] (11-139)
  IPR013149 Alcohol dehydrogenase-like, C-terminal [PF00107] (141-265)
  IPR013154 Alcohol dehydrogenase-like, N-terminal [PF08240] (25-89)
  IPR020843 Enoylreductase domain [SM00829] (10-311)
  IPR036291 NAD(P)-binding domain superfamily [SSF51735] (102-256)